Protein AF-A0A926ILE1-F1 (afdb_monomer)

Mean predicted aligned error: 8.56 Å

pLDDT: mean 85.13, std 12.75, range [41.41, 98.31]

Sequence (443 aa):
MWIKRTRSVSGGIPVTYLQLIKTIYENGKSRQVVVANLGREEKVDYERACKLAKAMEDDKYLYLPKDLLELLPMKKYGETFLLYKIFDMTSMRRFLENLASYKALPQLSVTAIFAICAYYAFDSRNDFFHFLSKYFIYNSDRITKDTIIDAFRLLKGTPYVHPGIISNYFYLKENDDFRLIYIVSTHVSRALSESGNGIATIMTDQRGIPLHYNFSDSKLKELNFSDNANIVHVFNDLDICYIEKINVHKHRFIAKMGIRELMKLFPNYDINELVNQEALFTSYKDVGIKVLKIDDFHVIFIRPKAGLAPIYSKESGEVRDILITNTKLSFEDVMNFYERIYDIEEIFYDVALPNDLLFLTNYFSRKEIIEMLSHILFMRLFLEQQLTDKLCPQGVLHFTASDAYEICEDMLILELEYCGRYQYIHSILSDEQVKVLDCLAFA

Organism: NCBI:txid2763679

Nearest PDB structures (foldseek):
  7jrk-assembly1_B  TM=6.698E-01  e=7.801E+00  Pseudomonas aeruginosa
  6dna-assembly6_F  TM=2.466E-01  e=2.385E+00  Homo sapiens
  6dna-assembly1_A  TM=2.302E-01  e=2.506E+00  Homo sapiens
  3fsl-assembly2_D  TM=2.492E-01  e=4.313E+00  Escherichia coli K-12
  3ii0-assembly3_C  TM=3.206E-01  e=6.403E+00  Homo sapiens

Solvent-accessible surface area (backbone atoms only — not comparable to full-atom values): 24816 Å² total; per-residue (Å²): 82,39,75,42,82,44,77,47,75,59,96,86,40,84,45,49,30,36,28,38,31,39,78,46,74,57,96,92,41,83,44,81,42,82,68,44,77,52,43,46,47,94,81,38,63,63,67,58,50,49,50,40,23,68,70,49,70,93,53,57,68,43,72,40,56,65,80,57,46,74,53,48,93,55,16,38,28,29,44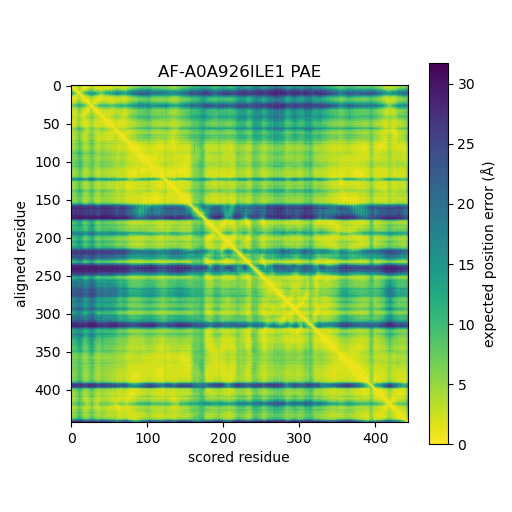,52,46,56,54,49,49,37,35,48,76,59,41,47,50,60,50,44,46,51,50,20,56,73,70,73,45,62,67,61,17,46,52,38,46,51,50,54,30,47,35,66,73,73,48,73,89,51,44,62,72,59,47,59,68,45,40,54,53,86,72,50,91,71,62,43,74,66,34,46,51,46,23,50,56,62,48,54,92,50,82,60,78,40,63,76,50,42,49,72,52,61,78,73,53,86,83,73,86,45,32,35,37,38,50,35,70,18,39,27,36,70,93,56,30,91,78,37,44,30,34,40,36,40,31,19,37,86,88,58,54,69,59,47,74,50,77,38,76,56,65,81,90,73,70,85,82,65,76,49,83,46,38,34,38,37,37,68,84,71,71,74,84,40,66,86,66,44,56,67,90,61,42,37,34,42,32,45,53,55,70,75,53,52,41,67,74,40,73,92,52,66,52,68,62,58,32,57,36,73,41,73,25,47,73,52,94,78,28,9,38,37,80,43,77,56,91,80,30,40,37,36,40,31,21,72,56,49,46,78,42,50,60,46,40,78,92,77,66,41,57,75,48,34,36,41,28,56,58,91,66,54,71,67,56,52,50,56,59,52,60,51,48,56,61,53,32,66,62,50,26,68,51,66,75,43,76,81,54,53,70,52,64,80,80,39,55,46,68,57,49,53,53,43,49,48,51,38,47,49,49,41,57,38,41,44,48,53,39,21,55,49,40,34,75,85,76,82,47,87,40,45,41,66,53,48,33,62,65,21,55,81,33,34,35,37,82,42,76,54,96,95,40,70,31,40,40,32,43,63,76,51,76,67,38,48,54,57,51,49,38,65,73,80,111

Radius of gyration: 27.15 Å; Cα contacts (8 Å, |Δi|>4): 714; chains: 1; bounding box: 67×50×91 Å

Secondary structure (DSSP, 8-state):
-EEEEEEEEETTEEEEEEEEEEEEEETTEEEEEEEEEEEEGGGS-HHHHHHHHHH--S-SEEEE-HHHHTTS--EE-HHHHHHHHHHHHTTHHHHHHHHHHHTT--THHHHHHHHHHHHHHH-TTS-HHHHHHHB--TTGGG--HHHHHHHHHHHTT---SHHHHHHHHHTT------EEEEEEEEEE-TTT-SSSEEEEEEEEETT--EEEEEEESS-GGGPPPP--TTEEEEESS--STTTTTTTTTTSEEEEE--HHHHHHH-TTS-HHHHHHSEEEEEEETTEEEEEEEETTEEEEEEESS-EEEES--TTTT---EEEEE---S-HHHHHHHHHHHHHHHHHHSEE---GGGGGGGGTS-HHHHHHHHHHHHHHHHHHHHHHHHHH-SSSS----HHHHHHHHTT-EEEEEEETTEEEEEEEPPPHHHHHHHHHHH--

Foldseek 3Di:
DAWDWDWDADPNDIFTWIFQWDWDADPNDTDIDTQATLGTPVVDDPVLVGVLSVQDDPDQEHADAPSNPVSGLWAWEQLLVLLVLLCVVLCVLVVLCVLCVVVVHDSLLSLLLSLVLSCLVPPVPDASVVNLSHHDGPCSVVDDLVSPLSNLVSLFPDPAPQCSSCVVVVVPDDDDLAKEKEKAKAQEDCLQDVLRIWIKIFIAHLLRATRDMDIGPDDPVPDDADLDLNYEYEEEDDPPPPCVPPVLVRHWYKYWDDLVSVCVVCVVDPSVVQQQDKDFFDDDPQWTWDWDDDPLKIKIWIFRDTGIDGNDDVVVPTTPIIMMTNDPDDVVSSVVSRVVSVVVCSLRHYHDHPPNSSCCVVVDHSVSSSSSSVSSSSSSSNSQSSLQCLLQDPNPDRDRSVNSCVQSRPKIWDWTDDPNRTHIYIYDHDPSNVSSVVSSVPD

Structure (mmCIF, N/CA/C/O backbone):
data_AF-A0A926ILE1-F1
#
_entry.id   AF-A0A926ILE1-F1
#
loop_
_atom_site.group_PDB
_atom_site.id
_atom_site.type_symbol
_atom_site.label_atom_id
_atom_site.label_alt_id
_atom_site.label_comp_id
_atom_site.label_asym_id
_atom_site.label_entity_id
_atom_site.label_seq_id
_atom_site.pdbx_PDB_ins_code
_atom_site.Cartn_x
_atom_site.Cartn_y
_atom_site.Cartn_z
_atom_site.occupancy
_atom_site.B_iso_or_equiv
_atom_site.auth_seq_id
_atom_site.auth_comp_id
_atom_site.auth_asym_id
_atom_site.auth_atom_id
_atom_site.pdbx_PDB_model_num
ATOM 1 N N . MET A 1 1 ? 12.097 -10.834 -35.287 1.00 90.06 1 MET A N 1
ATOM 2 C CA . MET A 1 1 ? 13.473 -10.453 -34.864 1.00 90.06 1 MET A CA 1
ATOM 3 C C . MET A 1 1 ? 14.411 -11.654 -35.055 1.00 90.06 1 MET A C 1
ATOM 5 O O . MET A 1 1 ? 13.960 -12.647 -35.611 1.00 90.06 1 MET A O 1
ATOM 9 N N . TRP A 1 2 ? 15.699 -11.604 -34.687 1.00 92.94 2 TRP A N 1
ATOM 10 C CA . TRP A 1 2 ? 16.603 -12.773 -34.766 1.00 92.94 2 TRP A CA 1
ATOM 11 C C . TRP A 1 2 ? 17.714 -12.744 -33.703 1.00 92.94 2 TRP A C 1
ATOM 13 O O . TRP A 1 2 ? 17.993 -11.694 -33.129 1.00 92.94 2 TRP A O 1
ATOM 23 N N . ILE A 1 3 ? 18.345 -13.894 -33.431 1.00 95.50 3 ILE A N 1
ATOM 24 C CA . ILE A 1 3 ? 19.420 -14.018 -32.432 1.00 95.50 3 ILE A CA 1
ATOM 25 C C . ILE A 1 3 ? 20.793 -13.867 -33.080 1.00 95.50 3 ILE A C 1
ATOM 27 O O . ILE A 1 3 ? 21.176 -14.656 -33.946 1.00 95.50 3 ILE A O 1
ATOM 31 N N . LYS A 1 4 ? 21.569 -12.896 -32.602 1.00 94.69 4 LYS A N 1
ATOM 32 C CA . LYS A 1 4 ? 22.971 -12.701 -32.970 1.00 94.69 4 LYS A CA 1
ATOM 33 C C . LYS A 1 4 ? 23.893 -13.218 -31.875 1.00 94.69 4 LYS A C 1
ATOM 35 O O . LYS A 1 4 ? 23.696 -12.927 -30.698 1.00 94.69 4 LYS A O 1
ATOM 40 N N . ARG A 1 5 ? 24.938 -13.933 -32.292 1.00 93.88 5 ARG A N 1
ATOM 41 C CA . ARG A 1 5 ? 26.085 -14.300 -31.454 1.00 93.88 5 ARG A CA 1
ATOM 42 C C . ARG A 1 5 ? 27.144 -13.210 -31.558 1.00 93.88 5 ARG A C 1
ATOM 44 O O . ARG A 1 5 ? 27.669 -12.968 -32.645 1.00 93.88 5 ARG A O 1
ATOM 51 N N . THR A 1 6 ? 27.472 -12.579 -30.440 1.00 91.25 6 THR A N 1
ATOM 52 C CA . THR A 1 6 ? 28.482 -11.517 -30.376 1.00 91.25 6 THR A CA 1
ATOM 53 C C . THR A 1 6 ? 29.606 -11.952 -29.446 1.00 91.25 6 THR A C 1
ATOM 55 O O . THR A 1 6 ? 29.376 -12.215 -28.270 1.00 91.25 6 THR A O 1
ATOM 58 N N . ARG A 1 7 ? 30.832 -12.045 -29.971 1.00 90.00 7 ARG A N 1
ATOM 59 C CA . ARG A 1 7 ? 32.025 -12.355 -29.170 1.00 90.00 7 ARG A CA 1
ATOM 60 C C . ARG A 1 7 ? 32.575 -11.079 -28.538 1.00 90.00 7 ARG A C 1
ATOM 62 O O . ARG A 1 7 ? 32.738 -10.078 -29.231 1.00 90.00 7 ARG A O 1
ATOM 69 N N . SER A 1 8 ? 32.893 -11.129 -27.252 1.00 86.25 8 SER A N 1
ATOM 70 C CA . SER A 1 8 ? 33.588 -10.066 -26.522 1.00 86.25 8 SER A CA 1
ATOM 71 C C . SER A 1 8 ? 34.655 -10.662 -25.602 1.00 86.25 8 SER A C 1
ATOM 73 O O . SER A 1 8 ? 34.701 -11.873 -25.392 1.00 86.25 8 SER A O 1
ATOM 75 N N . VAL A 1 9 ? 35.549 -9.824 -25.076 1.00 82.75 9 VAL A N 1
ATOM 76 C CA . VAL A 1 9 ? 36.553 -10.236 -24.085 1.00 82.75 9 VAL A CA 1
ATOM 77 C C . VAL A 1 9 ? 36.118 -9.701 -22.725 1.00 82.75 9 VAL A C 1
ATOM 79 O O . VAL A 1 9 ? 35.978 -8.493 -22.553 1.00 82.75 9 VAL A O 1
ATOM 82 N N . SER A 1 10 ? 35.900 -10.593 -21.758 1.00 73.31 10 SER A N 1
ATOM 83 C CA . SER A 1 10 ? 35.526 -10.246 -20.383 1.00 73.31 10 SER A CA 1
ATOM 84 C C . SER A 1 10 ? 36.556 -10.851 -19.432 1.00 73.31 10 SER A C 1
ATOM 86 O O . SER A 1 10 ? 36.746 -12.065 -19.421 1.00 73.31 10 SER A O 1
ATOM 88 N N . GLY A 1 11 ? 37.288 -10.013 -18.690 1.00 74.00 11 GLY A N 1
ATOM 89 C CA . GLY A 1 11 ? 38.350 -10.478 -17.784 1.00 74.00 11 GLY A CA 1
ATOM 90 C C . GLY A 1 11 ? 39.499 -11.229 -18.477 1.00 74.00 11 GLY A C 1
ATOM 91 O O . GLY A 1 11 ? 40.108 -12.098 -17.869 1.00 74.00 11 GLY A O 1
ATOM 92 N N . GLY A 1 12 ? 39.766 -10.944 -19.758 1.00 78.75 12 GLY A N 1
ATOM 93 C CA . GLY A 1 12 ? 40.801 -11.623 -20.554 1.00 78.75 12 GLY A CA 1
ATOM 94 C C . GLY A 1 12 ? 40.359 -12.937 -21.212 1.00 78.75 12 GLY A C 1
ATOM 95 O O . GLY A 1 12 ? 41.122 -13.507 -21.986 1.00 78.75 12 GLY A O 1
ATOM 96 N N . ILE A 1 13 ? 39.126 -13.394 -20.967 1.00 83.38 13 ILE A N 1
ATOM 97 C CA . ILE A 1 13 ? 38.572 -14.622 -21.550 1.00 83.38 13 ILE A CA 1
ATOM 98 C C . ILE A 1 13 ? 37.594 -14.250 -22.679 1.00 83.38 13 ILE A C 1
ATOM 100 O O . ILE A 1 13 ? 36.751 -13.365 -22.483 1.00 83.38 13 ILE A O 1
ATOM 104 N N . PRO A 1 14 ? 37.680 -14.883 -23.865 1.00 86.88 14 PRO A N 1
ATOM 105 C CA . PRO A 1 14 ? 36.691 -14.700 -24.920 1.00 86.88 14 PRO A CA 1
ATOM 106 C C . PRO A 1 14 ? 35.357 -15.332 -24.508 1.00 86.88 14 PRO A C 1
ATOM 108 O O . PRO A 1 14 ? 35.288 -16.518 -24.197 1.00 86.88 14 PRO A O 1
ATOM 111 N N . 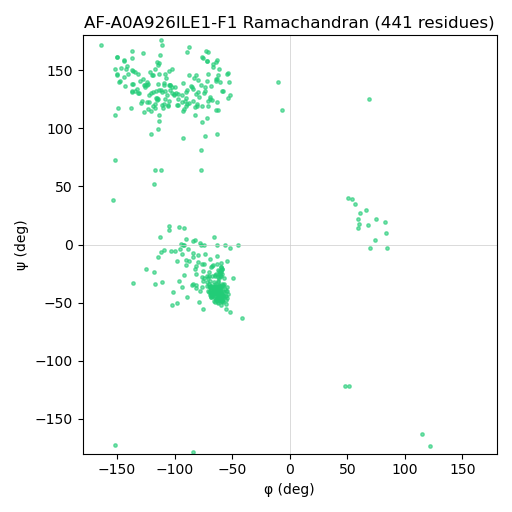VAL A 1 15 ? 34.289 -14.539 -24.535 1.00 90.38 15 VAL A N 1
ATOM 112 C CA . VAL A 1 15 ? 32.929 -14.950 -24.170 1.00 90.38 15 VAL A CA 1
ATOM 113 C C . VAL A 1 15 ? 31.979 -14.619 -25.320 1.00 90.38 15 VAL A C 1
ATOM 115 O O . VAL A 1 15 ? 32.056 -13.540 -25.911 1.00 90.38 15 VAL A O 1
ATOM 118 N N . THR A 1 16 ? 31.064 -15.536 -25.641 1.00 92.00 16 THR A N 1
ATOM 119 C CA . THR A 1 16 ? 29.986 -15.288 -26.610 1.00 92.00 16 THR A CA 1
ATOM 120 C C . THR A 1 16 ? 28.705 -14.897 -25.883 1.00 92.00 16 THR A C 1
ATOM 122 O O . THR A 1 16 ? 28.260 -15.589 -24.968 1.00 92.00 16 THR A O 1
ATOM 125 N N . TYR A 1 17 ? 28.095 -13.800 -26.316 1.00 93.06 17 TYR A N 1
ATOM 126 C CA . TYR A 1 17 ? 26.807 -13.314 -25.839 1.00 93.06 17 TYR A CA 1
ATOM 127 C C . TYR A 1 17 ? 25.725 -13.528 -26.895 1.00 93.06 17 TYR A C 1
ATOM 129 O O . TYR A 1 17 ? 25.976 -13.359 -28.093 1.00 93.06 17 TYR A O 1
ATOM 137 N N . LEU A 1 18 ? 24.519 -13.864 -26.441 1.00 94.81 18 LEU A N 1
ATOM 138 C CA . LEU A 1 18 ? 23.323 -13.903 -27.272 1.00 94.81 18 LEU A CA 1
ATOM 139 C C . LEU A 1 18 ? 22.594 -12.563 -27.175 1.00 94.81 18 LEU A C 1
ATOM 141 O O . LEU A 1 18 ? 22.324 -12.054 -26.085 1.00 94.81 18 LEU A O 1
ATOM 145 N N . GLN A 1 19 ? 22.287 -11.983 -28.331 1.00 94.12 19 GLN A N 1
ATOM 146 C CA . GLN A 1 19 ? 21.590 -10.706 -28.449 1.00 94.12 19 GLN A CA 1
ATOM 147 C C . GLN A 1 19 ? 20.363 -10.863 -29.337 1.00 94.12 19 GLN A C 1
ATOM 149 O O . GLN A 1 19 ? 20.445 -11.454 -30.416 1.00 94.12 19 GLN A O 1
ATOM 154 N N . LEU A 1 20 ? 19.242 -10.292 -28.908 1.00 93.31 20 LEU A N 1
ATOM 155 C CA . LEU A 1 20 ? 18.052 -10.149 -29.732 1.00 93.31 20 LEU A CA 1
ATOM 156 C C . LEU A 1 20 ? 18.229 -8.933 -30.646 1.00 93.31 20 LEU A C 1
ATOM 158 O O . LEU A 1 20 ? 18.412 -7.815 -30.166 1.00 93.31 20 LEU A O 1
ATOM 162 N N . ILE A 1 21 ? 18.197 -9.151 -31.960 1.00 93.44 21 ILE A N 1
ATOM 163 C CA . ILE A 1 21 ? 18.415 -8.126 -32.983 1.00 93.44 21 ILE A CA 1
ATOM 164 C C . ILE A 1 21 ? 17.146 -7.892 -33.795 1.00 93.44 21 ILE A C 1
ATOM 166 O O . ILE A 1 21 ? 16.484 -8.829 -34.255 1.00 93.44 21 ILE A O 1
ATOM 170 N N . LYS A 1 22 ? 16.869 -6.617 -34.064 1.00 90.75 22 LYS A N 1
ATOM 171 C CA . LYS A 1 22 ? 15.907 -6.177 -35.071 1.00 90.75 22 LYS A CA 1
ATOM 172 C C . LYS A 1 22 ? 16.642 -5.564 -36.258 1.00 90.75 22 LYS A C 1
ATOM 174 O O . LYS A 1 22 ? 17.518 -4.718 -36.090 1.00 90.75 22 LYS A O 1
ATOM 179 N N . THR A 1 23 ? 16.279 -5.983 -37.464 1.00 89.81 23 THR A N 1
ATOM 180 C CA . THR A 1 23 ? 16.720 -5.318 -38.694 1.00 89.81 23 THR A CA 1
ATOM 181 C C . THR A 1 23 ? 15.685 -4.262 -39.063 1.00 89.81 23 THR A C 1
ATOM 183 O O . THR A 1 23 ? 14.512 -4.590 -39.223 1.00 89.81 23 THR A O 1
ATOM 186 N N . ILE A 1 24 ? 16.112 -3.011 -39.199 1.00 87.81 24 ILE A N 1
ATOM 187 C CA . ILE A 1 24 ? 15.295 -1.887 -39.668 1.00 87.81 24 ILE A CA 1
ATOM 188 C C . ILE A 1 24 ? 15.832 -1.368 -41.000 1.00 87.81 24 ILE A C 1
ATOM 190 O O . ILE A 1 24 ? 17.007 -1.559 -41.311 1.00 87.81 24 ILE A O 1
ATOM 194 N N . TYR A 1 25 ? 14.987 -0.702 -41.782 1.00 84.75 25 TYR A N 1
ATOM 195 C CA . TYR A 1 25 ? 15.387 -0.057 -43.031 1.00 84.75 25 TYR A CA 1
ATOM 196 C C . TYR A 1 25 ? 15.256 1.459 -42.879 1.00 84.75 25 TYR A C 1
ATOM 198 O O . TYR A 1 25 ? 14.150 1.978 -42.771 1.00 84.75 25 TYR A O 1
ATOM 206 N N . GLU A 1 26 ? 16.387 2.164 -42.873 1.00 82.38 26 GLU A N 1
ATOM 207 C CA . GLU A 1 26 ? 16.462 3.629 -42.813 1.00 82.38 26 GLU A CA 1
ATOM 208 C C . GLU A 1 26 ? 17.101 4.135 -44.112 1.00 82.38 26 GLU A C 1
ATOM 210 O O . GLU A 1 26 ? 18.180 3.680 -44.495 1.00 82.38 26 GLU A O 1
ATOM 215 N N . ASN A 1 27 ? 16.441 5.060 -44.818 1.00 83.88 27 ASN A N 1
ATOM 216 C CA . ASN A 1 27 ? 16.934 5.639 -46.081 1.00 83.88 27 ASN A CA 1
ATOM 217 C C . ASN A 1 27 ? 17.367 4.582 -47.126 1.00 83.88 27 ASN A C 1
ATOM 219 O O . ASN A 1 27 ? 18.398 4.724 -47.783 1.00 83.88 27 ASN A O 1
ATOM 223 N N . GLY A 1 28 ? 16.611 3.484 -47.240 1.00 85.50 28 GLY A N 1
ATOM 224 C CA . GLY A 1 28 ? 16.897 2.385 -48.172 1.00 85.50 28 GLY A CA 1
ATOM 225 C C . GLY A 1 28 ? 18.065 1.471 -47.773 1.00 85.50 28 GLY A C 1
ATOM 226 O O . GLY A 1 28 ? 18.399 0.560 -48.526 1.00 85.50 28 GLY A O 1
ATOM 227 N N . LYS A 1 29 ? 18.681 1.670 -46.599 1.00 86.44 29 LYS A N 1
ATOM 228 C CA . LYS A 1 29 ? 19.757 0.817 -46.072 1.00 86.44 29 LYS A CA 1
ATOM 229 C C . LYS A 1 29 ? 19.270 0.004 -44.878 1.00 86.44 29 LYS A C 1
ATOM 231 O O . LYS A 1 29 ? 18.600 0.527 -43.990 1.00 86.44 29 LYS A O 1
ATOM 236 N N . SER A 1 30 ? 19.644 -1.274 -44.832 1.00 89.31 30 SER A N 1
ATOM 237 C CA . SER A 1 30 ? 19.382 -2.125 -43.671 1.00 89.31 30 SER A CA 1
ATOM 238 C C . SER A 1 30 ? 20.329 -1.772 -42.524 1.00 89.31 30 SER A C 1
ATOM 240 O O . SER A 1 30 ? 21.550 -1.763 -42.704 1.00 89.31 30 SER A O 1
ATOM 242 N N . ARG A 1 31 ? 19.783 -1.564 -41.331 1.00 89.75 31 ARG A N 1
ATOM 243 C CA . ARG A 1 31 ? 20.514 -1.339 -40.084 1.00 89.75 31 ARG A CA 1
ATOM 244 C C . ARG A 1 31 ? 20.076 -2.370 -39.050 1.00 89.75 31 ARG A C 1
ATOM 246 O O . ARG A 1 31 ? 18.902 -2.706 -38.955 1.00 89.75 31 ARG A O 1
ATOM 253 N N . GLN A 1 32 ? 21.026 -2.889 -38.280 1.00 91.12 32 GLN A N 1
ATOM 254 C CA . GLN A 1 32 ? 20.757 -3.824 -37.187 1.00 91.12 32 GLN A CA 1
ATOM 255 C C . GLN A 1 32 ? 20.749 -3.064 -35.861 1.00 91.12 32 GLN A C 1
ATOM 257 O O . GLN A 1 32 ? 21.686 -2.318 -35.576 1.00 91.12 32 GLN A O 1
ATOM 262 N N . VAL A 1 33 ? 19.713 -3.272 -35.055 1.00 90.62 33 VAL A N 1
ATOM 263 C CA . VAL A 1 33 ? 19.545 -2.674 -33.728 1.00 90.62 33 VAL A CA 1
ATOM 264 C C . VAL A 1 33 ? 19.478 -3.792 -32.696 1.00 90.62 33 VAL A C 1
ATOM 266 O O . VAL A 1 33 ? 18.745 -4.765 -32.878 1.00 90.62 33 VAL A O 1
ATOM 269 N N . VAL A 1 34 ? 20.263 -3.666 -31.625 1.00 90.88 34 VAL A N 1
ATOM 270 C CA . VAL A 1 34 ? 20.180 -4.570 -30.472 1.00 90.88 34 VAL A CA 1
ATOM 271 C C . VAL A 1 34 ? 18.952 -4.180 -29.661 1.00 90.88 34 VAL A C 1
ATOM 273 O O . VAL A 1 34 ? 18.868 -3.050 -29.196 1.00 90.88 34 VAL A O 1
ATOM 276 N N . VAL A 1 35 ? 18.016 -5.113 -29.516 1.00 89.56 35 VAL A N 1
ATOM 277 C CA . VAL A 1 35 ? 16.781 -4.940 -28.741 1.00 89.56 35 VAL A CA 1
ATOM 278 C C . VAL A 1 35 ? 17.009 -5.344 -27.287 1.00 89.56 35 VAL A C 1
ATOM 280 O O . VAL A 1 35 ? 16.633 -4.617 -26.378 1.00 89.56 35 VAL A O 1
ATOM 283 N N . ALA A 1 36 ? 17.666 -6.485 -27.059 1.00 89.50 36 ALA A N 1
ATOM 284 C CA . ALA A 1 36 ? 17.977 -6.974 -25.719 1.00 89.50 36 ALA A CA 1
ATOM 285 C C . ALA A 1 36 ? 19.265 -7.809 -25.704 1.00 89.50 36 ALA A C 1
ATOM 287 O O . ALA A 1 36 ? 19.568 -8.537 -26.656 1.00 89.50 36 ALA A O 1
ATOM 288 N N . ASN A 1 37 ? 20.010 -7.731 -24.600 1.00 91.12 37 ASN A N 1
ATOM 289 C CA . ASN A 1 37 ? 21.099 -8.658 -24.299 1.00 91.12 37 ASN A CA 1
ATOM 290 C C . ASN A 1 37 ? 20.533 -9.813 -23.472 1.00 91.12 37 ASN A C 1
ATOM 292 O O . ASN A 1 37 ? 20.078 -9.582 -22.358 1.00 91.12 37 ASN A O 1
ATOM 296 N N . LEU A 1 38 ? 20.582 -11.037 -23.999 1.00 92.12 38 LEU A N 1
ATOM 297 C CA . LEU A 1 38 ? 20.008 -12.214 -23.332 1.00 92.12 38 LEU A CA 1
ATOM 298 C C . LEU A 1 38 ? 20.996 -12.876 -22.360 1.00 92.12 38 LEU A C 1
ATOM 300 O O . LEU A 1 38 ? 20.606 -13.693 -21.538 1.00 92.12 38 LEU A O 1
ATOM 304 N N . GLY A 1 39 ? 22.284 -12.530 -22.448 1.00 91.12 39 GLY A N 1
ATOM 305 C CA . GLY A 1 39 ? 23.337 -13.057 -21.581 1.00 91.12 39 GLY A CA 1
ATOM 306 C C . GLY A 1 39 ? 24.364 -13.902 -22.330 1.00 91.12 39 GLY A C 1
ATOM 307 O O . GLY A 1 39 ? 24.504 -13.806 -23.551 1.00 91.12 39 GLY A O 1
ATOM 308 N N . ARG A 1 40 ? 25.143 -14.688 -21.580 1.00 91.38 40 ARG A N 1
ATOM 309 C CA . ARG A 1 40 ? 26.202 -15.545 -22.134 1.00 91.38 40 ARG A CA 1
ATOM 310 C C . ARG A 1 40 ? 25.597 -16.793 -22.761 1.00 91.38 40 ARG A C 1
ATOM 312 O O . ARG A 1 40 ? 24.756 -17.430 -22.140 1.00 91.38 40 ARG A O 1
ATOM 319 N N . GLU A 1 41 ? 26.090 -17.179 -23.932 1.00 91.69 41 GLU A N 1
ATOM 320 C CA . GLU A 1 41 ? 25.628 -18.374 -24.650 1.00 91.69 41 GLU A CA 1
ATOM 321 C C . GLU A 1 41 ? 25.755 -19.652 -23.805 1.00 91.69 41 GLU A C 1
ATOM 323 O O . GLU A 1 41 ? 24.882 -20.503 -23.852 1.00 91.69 41 GLU A O 1
ATOM 328 N N . GLU A 1 42 ? 26.780 -19.754 -22.955 1.00 89.88 42 GLU A N 1
ATOM 329 C CA . GLU A 1 42 ? 26.973 -20.899 -22.048 1.00 89.88 42 GLU A CA 1
ATOM 330 C C . GLU A 1 42 ? 25.906 -21.010 -20.938 1.00 89.88 42 GLU A C 1
ATOM 332 O O . GLU A 1 42 ? 25.776 -22.060 -20.317 1.00 89.88 42 GLU A O 1
ATOM 337 N N . LYS A 1 43 ? 25.171 -19.924 -20.656 1.00 90.31 43 LYS A N 1
ATOM 338 C CA . LYS A 1 43 ? 24.164 -19.843 -19.581 1.00 90.31 43 LYS A CA 1
ATOM 339 C C . LYS A 1 43 ? 22.734 -19.723 -20.098 1.00 90.31 43 LYS A C 1
ATOM 341 O O . LYS A 1 43 ? 21.804 -19.714 -19.299 1.00 90.31 43 LYS A O 1
ATOM 346 N N . VAL A 1 44 ? 22.562 -19.574 -21.406 1.00 90.69 44 VAL A N 1
ATOM 347 C CA . VAL A 1 44 ? 21.275 -19.304 -22.041 1.00 90.69 44 VAL A CA 1
ATOM 348 C C . VAL A 1 44 ? 21.026 -20.380 -23.078 1.00 90.69 44 VAL A C 1
ATOM 350 O O . VAL A 1 44 ? 21.815 -20.541 -24.005 1.00 90.69 44 VAL A O 1
ATOM 353 N N . ASP A 1 45 ? 19.906 -21.086 -22.951 1.00 91.50 45 ASP A N 1
ATOM 354 C CA . ASP A 1 45 ? 19.486 -22.048 -23.964 1.00 91.50 45 ASP A CA 1
ATOM 355 C C . ASP A 1 45 ? 19.234 -21.333 -25.304 1.00 91.50 45 ASP A C 1
ATOM 357 O O . ASP A 1 45 ? 18.339 -20.491 -25.441 1.00 91.50 45 ASP A O 1
ATOM 361 N N . TYR A 1 46 ? 20.048 -21.677 -26.304 1.00 92.19 46 TYR A N 1
ATOM 362 C CA . TYR A 1 46 ? 19.973 -21.107 -27.642 1.00 92.19 46 TYR A CA 1
ATOM 363 C C . TYR A 1 46 ? 18.631 -21.403 -28.324 1.00 92.19 46 TYR A C 1
ATOM 365 O O . TYR A 1 46 ? 18.106 -20.540 -29.029 1.00 92.19 46 TYR A O 1
ATOM 373 N N . GLU A 1 47 ? 18.044 -22.584 -28.107 1.00 93.31 47 GLU A N 1
ATOM 374 C CA . GLU A 1 47 ? 16.754 -22.929 -28.706 1.00 93.31 47 GLU A CA 1
ATOM 375 C C . GLU A 1 47 ? 15.637 -22.061 -28.119 1.00 93.31 47 GLU A C 1
ATOM 377 O O . GLU A 1 47 ? 14.833 -21.488 -28.862 1.00 93.31 47 GLU A O 1
ATOM 382 N N . ARG A 1 48 ? 15.636 -21.887 -26.792 1.00 93.94 48 ARG A N 1
ATOM 383 C CA . ARG A 1 48 ? 14.732 -20.974 -26.078 1.00 93.94 48 ARG A CA 1
ATOM 384 C C . ARG A 1 48 ? 14.900 -19.528 -26.553 1.00 93.94 48 ARG A C 1
ATOM 386 O O . ARG A 1 48 ? 13.906 -18.864 -26.841 1.00 93.94 48 ARG A O 1
ATOM 393 N N . ALA A 1 49 ? 16.135 -19.058 -26.751 1.00 93.81 49 ALA A N 1
ATOM 394 C CA . ALA A 1 49 ? 16.404 -17.733 -27.318 1.00 93.81 49 ALA A CA 1
ATOM 395 C C . ALA A 1 49 ? 15.859 -17.588 -28.754 1.00 93.81 49 ALA A C 1
ATOM 397 O O . ALA A 1 49 ? 15.285 -16.557 -29.112 1.00 93.81 49 ALA A O 1
ATOM 398 N N . CYS A 1 50 ? 15.982 -18.624 -29.587 1.00 94.44 50 CYS A N 1
ATOM 399 C CA . CYS A 1 50 ? 15.385 -18.635 -30.921 1.00 94.44 50 CYS A CA 1
ATOM 400 C C . CYS A 1 50 ? 13.848 -18.632 -30.883 1.00 94.44 50 CYS A C 1
ATOM 402 O O . CYS A 1 50 ? 13.239 -17.975 -31.729 1.00 94.44 50 CYS A O 1
ATOM 404 N N . LYS A 1 51 ? 13.217 -19.325 -29.924 1.00 95.38 51 LYS A N 1
ATOM 405 C CA . LYS A 1 51 ? 11.759 -19.274 -29.702 1.00 95.38 51 LYS A CA 1
ATOM 406 C C . LYS A 1 51 ? 11.313 -17.867 -29.308 1.00 95.38 51 LYS A C 1
ATOM 408 O O . LYS A 1 51 ? 10.399 -17.343 -29.938 1.00 95.38 51 LYS A O 1
ATOM 413 N N . LEU A 1 52 ? 12.024 -17.218 -28.382 1.00 94.88 52 LEU A N 1
ATOM 414 C CA . LEU A 1 52 ? 11.794 -15.815 -28.030 1.00 94.88 52 LEU A CA 1
ATOM 415 C C . LEU A 1 52 ? 11.867 -14.911 -29.270 1.00 94.88 52 LEU A C 1
ATOM 417 O O . LEU A 1 52 ? 10.928 -14.180 -29.554 1.00 94.88 52 LEU A O 1
ATOM 421 N N . ALA A 1 53 ? 12.932 -15.000 -30.072 1.00 93.81 53 ALA A N 1
ATOM 422 C CA . ALA A 1 53 ? 13.086 -14.146 -31.255 1.00 93.81 53 ALA A CA 1
ATOM 423 C C . ALA A 1 53 ? 11.977 -14.311 -32.313 1.00 93.81 53 ALA A C 1
ATOM 425 O O . ALA A 1 53 ? 11.728 -13.368 -33.074 1.00 93.81 53 ALA A O 1
ATOM 426 N N . LYS A 1 54 ? 11.350 -15.495 -32.371 1.00 93.69 54 LYS A N 1
ATOM 427 C CA . LYS A 1 54 ? 10.190 -15.785 -33.225 1.00 93.69 54 LYS A CA 1
ATOM 428 C C . LYS A 1 54 ? 8.890 -15.222 -32.651 1.00 93.69 54 LYS A C 1
ATOM 430 O O . LYS A 1 54 ? 8.096 -14.716 -33.427 1.00 93.69 54 LYS A O 1
ATOM 435 N N . ALA A 1 55 ? 8.699 -15.304 -31.334 1.00 92.62 55 ALA A N 1
ATOM 436 C CA . ALA A 1 55 ? 7.516 -14.782 -30.644 1.00 92.62 55 ALA A CA 1
ATOM 437 C C . ALA A 1 55 ? 7.514 -13.245 -30.515 1.00 92.62 55 ALA A C 1
ATOM 439 O O . ALA A 1 55 ? 6.483 -12.642 -30.246 1.00 92.62 55 ALA A O 1
ATOM 440 N N . MET A 1 56 ? 8.673 -12.608 -30.697 1.00 90.31 56 MET A N 1
ATOM 441 C CA . MET A 1 56 ? 8.823 -11.153 -30.692 1.00 90.31 56 MET A CA 1
ATOM 442 C C . MET A 1 56 ? 8.265 -10.522 -31.974 1.00 90.31 56 MET A C 1
ATOM 444 O O . MET A 1 56 ? 8.972 -10.391 -32.985 1.00 90.31 56 MET A O 1
ATOM 448 N N . GLU A 1 57 ? 7.000 -10.121 -31.893 1.00 86.06 57 GLU A N 1
ATOM 449 C CA . GLU A 1 57 ? 6.275 -9.334 -32.893 1.00 86.06 57 GLU A CA 1
ATOM 450 C C . GLU A 1 57 ? 6.469 -7.823 -32.662 1.00 86.06 57 GLU A C 1
ATOM 452 O O . GLU A 1 57 ? 7.048 -7.410 -31.661 1.00 86.06 57 GLU A O 1
ATOM 457 N N . ASP A 1 58 ? 6.035 -6.983 -33.605 1.00 83.50 58 ASP A N 1
ATOM 458 C CA . ASP A 1 58 ? 6.209 -5.518 -33.552 1.00 83.50 58 ASP A CA 1
ATOM 459 C C . ASP A 1 58 ? 5.018 -4.781 -32.901 1.00 83.50 58 ASP A C 1
ATOM 461 O O . ASP A 1 58 ? 4.903 -3.554 -33.005 1.00 83.50 58 ASP A O 1
ATOM 465 N N . ASP A 1 59 ? 4.140 -5.521 -32.225 1.00 89.00 59 ASP A N 1
ATOM 466 C CA . ASP A 1 59 ? 2.961 -4.984 -31.554 1.00 89.00 59 ASP A CA 1
ATOM 467 C C . ASP A 1 59 ? 3.324 -4.177 -30.307 1.00 89.00 59 ASP A C 1
ATOM 469 O O . ASP A 1 59 ? 4.277 -4.483 -29.590 1.00 89.00 59 ASP A O 1
ATOM 473 N N . LYS A 1 60 ? 2.533 -3.134 -30.017 1.00 90.19 60 LYS A N 1
ATOM 474 C CA . LYS A 1 60 ? 2.758 -2.264 -28.850 1.00 90.19 60 LYS A CA 1
ATOM 475 C C . LYS A 1 60 ? 2.684 -3.040 -27.530 1.00 90.19 60 LYS A C 1
ATOM 477 O O . LYS A 1 60 ? 3.436 -2.727 -26.610 1.00 90.19 60 LYS A O 1
ATOM 482 N N . TYR A 1 61 ? 1.779 -4.012 -27.450 1.00 92.38 61 TYR A N 1
ATOM 483 C CA . TYR A 1 61 ? 1.585 -4.884 -26.296 1.00 92.38 61 TYR A CA 1
ATOM 484 C C . TYR A 1 61 ? 1.768 -6.328 -26.746 1.00 92.38 61 TYR A C 1
ATOM 486 O O . TYR A 1 61 ? 1.150 -6.741 -27.723 1.00 92.38 61 TYR A O 1
ATOM 494 N N . LEU A 1 62 ? 2.603 -7.078 -26.036 1.00 94.00 62 LEU A N 1
ATOM 495 C CA . LEU A 1 62 ? 2.897 -8.477 -26.325 1.00 94.00 62 LEU A CA 1
ATOM 496 C C . LEU A 1 62 ? 2.742 -9.302 -25.048 1.00 94.00 62 LEU A C 1
ATOM 498 O O . LEU A 1 62 ? 3.157 -8.861 -23.981 1.00 94.00 62 LEU A O 1
ATOM 502 N N . TYR A 1 63 ? 2.187 -10.506 -25.159 1.00 93.69 63 TYR A N 1
ATOM 503 C CA . TYR A 1 63 ? 2.030 -11.431 -24.037 1.00 93.69 63 TYR A CA 1
ATOM 504 C C . TYR A 1 63 ? 2.839 -12.689 -24.310 1.00 93.69 63 TYR A C 1
ATOM 506 O O . TYR A 1 63 ? 2.623 -13.355 -25.322 1.00 93.69 63 TYR A O 1
ATOM 514 N N . LEU A 1 64 ? 3.779 -13.007 -23.423 1.00 94.19 64 LEU A N 1
ATOM 515 C CA . LEU A 1 64 ? 4.660 -14.158 -23.580 1.00 94.19 64 LEU A CA 1
ATOM 516 C C . LEU A 1 64 ? 4.534 -15.133 -22.400 1.00 94.19 64 LEU A C 1
ATOM 518 O O . LEU A 1 64 ? 4.301 -14.717 -21.261 1.00 94.19 64 LEU A O 1
ATOM 522 N N . PRO A 1 65 ? 4.718 -16.439 -22.653 1.00 92.12 65 PRO A N 1
ATOM 523 C CA . PRO A 1 65 ? 4.887 -17.436 -21.603 1.00 92.12 65 PRO A CA 1
ATOM 524 C C . PRO A 1 65 ? 6.033 -17.093 -20.636 1.00 92.12 65 PRO A C 1
ATOM 526 O O . PRO A 1 65 ? 7.060 -16.547 -21.054 1.00 92.12 65 PRO A O 1
ATOM 529 N N . LYS A 1 66 ? 5.885 -17.456 -19.351 1.00 87.69 66 LYS A N 1
ATOM 530 C CA . LYS A 1 66 ? 6.871 -17.178 -18.281 1.00 87.69 66 LYS A CA 1
ATOM 531 C C . LYS A 1 66 ? 8.266 -17.706 -18.636 1.00 87.69 66 LYS A C 1
ATOM 533 O O . LYS A 1 66 ? 9.259 -17.017 -18.416 1.00 87.69 66 LYS A O 1
ATOM 538 N N . ASP A 1 67 ? 8.346 -18.862 -19.297 1.00 89.94 67 ASP A N 1
ATOM 539 C CA . ASP A 1 67 ? 9.618 -19.411 -19.755 1.00 89.94 67 ASP A CA 1
ATOM 540 C C . ASP A 1 67 ? 10.297 -18.515 -20.808 1.00 89.94 67 ASP A C 1
ATOM 542 O O . ASP A 1 67 ? 11.508 -18.353 -20.788 1.00 89.94 67 ASP A O 1
ATOM 546 N N . LEU A 1 68 ? 9.599 -17.846 -21.717 1.00 92.25 68 LEU A N 1
ATOM 547 C CA . LEU A 1 68 ? 10.295 -16.934 -22.638 1.00 92.25 68 LEU A CA 1
ATOM 548 C C . LEU A 1 68 ? 10.710 -15.626 -21.949 1.00 92.25 68 LEU A C 1
ATOM 550 O O . LEU A 1 68 ? 11.754 -15.062 -22.283 1.00 92.25 68 LEU A O 1
ATOM 554 N N . LEU A 1 69 ? 9.930 -15.180 -20.964 1.00 89.38 69 LEU A N 1
ATOM 555 C CA . LEU A 1 69 ? 10.161 -13.937 -20.226 1.00 89.38 69 LEU A CA 1
ATOM 556 C C . LEU A 1 69 ? 11.371 -13.980 -19.297 1.00 89.38 69 LEU A C 1
ATOM 558 O O . LEU A 1 69 ? 12.067 -12.980 -19.178 1.00 89.38 69 LEU A O 1
ATOM 562 N N . GLU A 1 70 ? 11.677 -15.125 -18.693 1.00 88.75 70 GLU A N 1
ATOM 563 C CA . GLU A 1 70 ? 12.865 -15.299 -17.838 1.00 88.75 70 GLU A CA 1
ATOM 564 C C . GLU A 1 70 ? 14.201 -15.026 -18.560 1.00 88.75 70 GLU A C 1
ATOM 566 O O . GLU A 1 70 ? 15.232 -14.852 -17.911 1.00 88.75 70 GLU A O 1
ATOM 571 N N . LEU A 1 71 ? 14.211 -14.979 -19.899 1.00 90.25 71 LEU A N 1
ATOM 572 C CA . LEU A 1 71 ? 15.384 -14.580 -20.687 1.00 90.25 71 LEU A CA 1
ATOM 573 C C . LEU A 1 71 ? 15.594 -13.060 -20.759 1.00 90.25 71 LEU A C 1
ATOM 575 O O . LEU A 1 71 ? 16.609 -12.603 -21.293 1.00 90.25 71 LEU A O 1
ATOM 579 N N . LEU A 1 72 ? 14.628 -12.278 -20.287 1.00 91.06 72 LEU A N 1
ATOM 580 C CA . LEU A 1 72 ? 14.607 -10.826 -20.358 1.00 91.06 72 LEU A CA 1
ATOM 581 C C . LEU A 1 72 ? 14.711 -10.217 -18.949 1.00 91.06 72 LEU A C 1
ATOM 583 O O . LEU A 1 72 ? 14.346 -10.864 -17.967 1.00 91.06 72 LEU A O 1
ATOM 587 N N . PRO A 1 73 ? 15.190 -8.966 -18.815 1.00 88.62 73 PRO A N 1
ATOM 588 C CA . PRO A 1 73 ? 15.292 -8.282 -17.525 1.00 88.62 73 PRO A CA 1
ATOM 589 C C . PRO A 1 73 ? 13.917 -7.769 -17.059 1.00 88.62 73 PRO A C 1
ATOM 591 O O . PRO A 1 73 ? 13.681 -6.565 -16.980 1.00 88.62 73 PRO A O 1
ATOM 594 N N . MET A 1 74 ? 12.995 -8.697 -16.811 1.00 91.75 74 MET A N 1
ATOM 595 C CA . MET A 1 74 ? 11.624 -8.415 -16.394 1.00 91.75 74 MET A CA 1
ATOM 596 C C . MET A 1 74 ? 11.576 -7.790 -15.002 1.00 91.75 74 MET A C 1
ATOM 598 O O . MET A 1 74 ? 12.416 -8.064 -14.144 1.00 91.75 74 MET A O 1
ATOM 602 N N . LYS A 1 75 ? 10.530 -7.004 -14.766 1.00 94.12 75 LYS A N 1
ATOM 603 C CA . LYS A 1 75 ? 10.183 -6.457 -13.458 1.00 94.12 75 LYS A CA 1
ATOM 604 C C . LYS A 1 75 ? 8.823 -6.986 -13.004 1.00 94.12 75 LYS A C 1
ATOM 606 O O . LYS A 1 75 ? 7.956 -7.251 -13.838 1.00 94.12 75 LYS A O 1
ATOM 611 N N . LYS A 1 76 ? 8.630 -7.094 -11.689 1.00 94.44 76 LYS A N 1
ATOM 612 C CA . LYS A 1 76 ? 7.314 -7.317 -11.075 1.00 94.44 76 LYS A CA 1
ATOM 613 C C . LYS A 1 76 ? 6.375 -6.168 -11.421 1.00 94.44 76 LYS A C 1
ATOM 615 O O . LYS A 1 76 ? 6.806 -5.014 -11.446 1.00 94.44 76 LYS A O 1
ATOM 620 N N . TYR A 1 77 ? 5.117 -6.477 -11.704 1.00 92.50 77 TYR A N 1
ATOM 621 C CA . TYR A 1 77 ? 4.156 -5.499 -12.208 1.00 92.50 77 TYR A CA 1
ATOM 622 C C . TYR A 1 77 ? 2.789 -5.566 -11.551 1.00 92.50 77 TYR A C 1
ATOM 624 O O . TYR A 1 77 ? 2.140 -4.531 -11.462 1.00 92.50 77 TYR A O 1
ATOM 632 N N . GLY A 1 78 ? 2.321 -6.744 -11.142 1.00 94.94 78 GLY A N 1
ATOM 633 C CA . GLY A 1 78 ? 0.928 -6.916 -10.735 1.00 94.94 78 GLY A CA 1
ATOM 634 C C . GLY A 1 78 ? 0.543 -6.022 -9.567 1.00 94.94 78 GLY A C 1
ATOM 635 O O . GLY A 1 78 ? -0.395 -5.236 -9.678 1.00 94.94 78 GLY A O 1
ATOM 636 N N . GLU A 1 79 ? 1.320 -6.059 -8.487 1.00 95.31 79 GLU A N 1
ATOM 637 C CA . GLU A 1 79 ? 1.036 -5.298 -7.272 1.00 95.31 79 GLU A CA 1
ATOM 638 C C . GLU A 1 79 ? 1.068 -3.780 -7.544 1.00 95.31 79 GLU A C 1
ATOM 640 O O . GLU A 1 79 ? 0.137 -3.042 -7.204 1.00 95.31 79 GLU A O 1
ATOM 645 N N . THR A 1 80 ? 2.099 -3.303 -8.255 1.00 96.00 80 THR A N 1
ATOM 646 C CA . THR A 1 80 ? 2.226 -1.879 -8.609 1.00 96.00 80 THR A CA 1
ATOM 647 C C . THR A 1 80 ? 1.184 -1.431 -9.626 1.00 96.00 80 THR A C 1
ATOM 649 O O . THR A 1 80 ? 0.742 -0.284 -9.573 1.00 96.00 80 THR A O 1
ATOM 652 N N . PHE A 1 81 ? 0.749 -2.308 -10.530 1.00 95.44 81 PHE A N 1
ATOM 653 C CA . PHE A 1 81 ? -0.326 -2.033 -11.474 1.00 95.44 81 PHE A CA 1
ATOM 654 C C . PHE A 1 81 ? -1.658 -1.827 -10.762 1.00 95.44 81 PHE A C 1
ATOM 656 O O . PHE A 1 81 ? -2.325 -0.825 -11.022 1.00 95.44 81 PHE A O 1
ATOM 663 N N . LEU A 1 82 ? -2.030 -2.736 -9.855 1.00 95.94 82 LEU A N 1
ATOM 664 C CA . LEU A 1 82 ? -3.271 -2.645 -9.083 1.00 95.94 82 LEU A CA 1
ATOM 665 C C . LEU A 1 82 ? -3.310 -1.350 -8.263 1.00 95.94 82 LEU A C 1
ATOM 667 O O . LEU A 1 82 ? -4.274 -0.583 -8.352 1.00 95.94 82 LEU A O 1
ATOM 671 N N . LEU A 1 83 ? -2.222 -1.047 -7.548 1.00 95.81 83 LEU A N 1
ATOM 672 C CA . LEU A 1 83 ? -2.109 0.187 -6.772 1.00 95.81 83 LEU A CA 1
ATOM 673 C C . LEU A 1 83 ? -2.18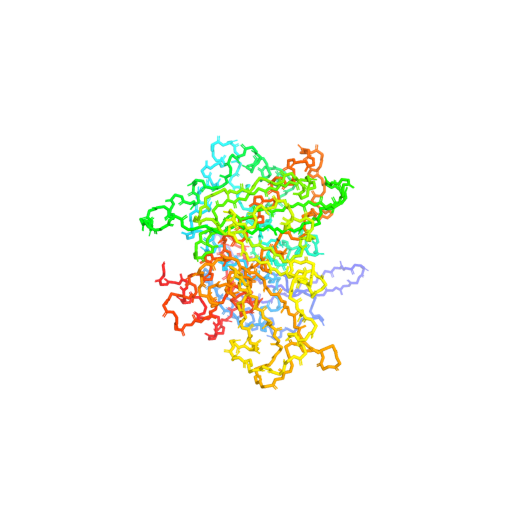1 1.432 -7.672 1.00 95.81 83 LEU A C 1
ATOM 675 O O . LEU A 1 83 ? -2.883 2.392 -7.351 1.00 95.81 83 LEU A O 1
ATOM 679 N N . TYR A 1 84 ? -1.502 1.417 -8.826 1.00 95.06 84 TYR A N 1
ATOM 680 C CA . TYR A 1 84 ? -1.538 2.523 -9.789 1.00 95.06 84 TYR A CA 1
ATOM 681 C C . TYR A 1 84 ? -2.936 2.738 -10.372 1.00 95.06 84 TYR A C 1
ATOM 683 O O . TYR A 1 84 ? -3.364 3.879 -10.550 1.00 95.06 84 TYR A O 1
ATOM 691 N N . LYS A 1 85 ? -3.672 1.657 -10.655 1.00 93.06 85 LYS A N 1
ATOM 692 C CA . LYS A 1 85 ? -5.045 1.741 -11.160 1.00 93.06 85 LYS A CA 1
ATOM 693 C C . LYS A 1 85 ? -5.948 2.472 -10.183 1.00 93.06 85 LYS A C 1
ATOM 695 O O . LYS A 1 85 ? -6.630 3.408 -10.590 1.00 93.06 85 LYS A O 1
ATOM 700 N N . ILE A 1 86 ? -5.889 2.132 -8.901 1.00 90.62 86 ILE A N 1
ATOM 701 C CA . ILE A 1 86 ? -6.678 2.828 -7.881 1.00 90.62 86 ILE A CA 1
ATOM 702 C C . ILE A 1 86 ? -6.184 4.259 -7.656 1.00 90.62 86 ILE A C 1
ATOM 704 O O . ILE A 1 86 ? -6.996 5.173 -7.504 1.00 90.62 86 ILE A O 1
ATOM 708 N N . PHE A 1 87 ? -4.875 4.499 -7.716 1.00 91.12 87 PHE A N 1
ATOM 709 C CA . PHE A 1 87 ? -4.294 5.844 -7.651 1.00 91.12 87 PHE A CA 1
ATOM 710 C C . PHE A 1 87 ? -4.810 6.776 -8.765 1.00 91.12 87 PHE A C 1
ATOM 712 O O . PHE A 1 87 ? -5.029 7.970 -8.533 1.00 91.12 87 PHE A O 1
ATOM 719 N N . ASP A 1 88 ? -5.059 6.228 -9.956 1.00 88.50 88 ASP A N 1
ATOM 720 C CA . ASP A 1 88 ? -5.654 6.940 -11.089 1.00 88.50 88 ASP A CA 1
ATOM 721 C C . ASP A 1 88 ? -7.183 7.078 -10.944 1.00 88.50 88 ASP A C 1
ATOM 723 O O . ASP A 1 88 ? -7.709 8.191 -11.008 1.00 88.50 88 ASP A O 1
ATOM 727 N N . MET A 1 89 ? -7.897 5.983 -10.646 1.00 86.06 89 MET A N 1
ATOM 728 C CA . MET A 1 89 ? -9.365 5.958 -10.496 1.00 86.06 89 MET A CA 1
ATOM 729 C C . MET A 1 89 ? -9.867 6.887 -9.384 1.00 86.06 89 MET A C 1
ATOM 731 O O . MET A 1 89 ? -10.898 7.541 -9.528 1.00 86.06 89 MET A O 1
ATOM 735 N N . THR A 1 90 ? -9.120 7.002 -8.285 1.00 83.00 90 THR A N 1
ATOM 736 C CA . THR A 1 90 ? -9.446 7.905 -7.167 1.00 83.00 90 THR A CA 1
ATOM 737 C C . THR A 1 90 ? -9.117 9.373 -7.467 1.00 83.00 90 THR A C 1
ATOM 739 O O . THR A 1 90 ? -9.361 10.249 -6.638 1.00 83.00 90 THR A O 1
ATOM 742 N N . SER A 1 91 ? -8.582 9.676 -8.659 1.00 84.69 91 SER A N 1
ATOM 743 C CA . SER A 1 91 ? -8.050 10.987 -9.057 1.00 84.69 91 SER A CA 1
ATOM 744 C C . SER A 1 91 ? -6.898 11.499 -8.184 1.00 84.69 91 SER A C 1
ATOM 746 O O . SER A 1 91 ? -6.542 12.6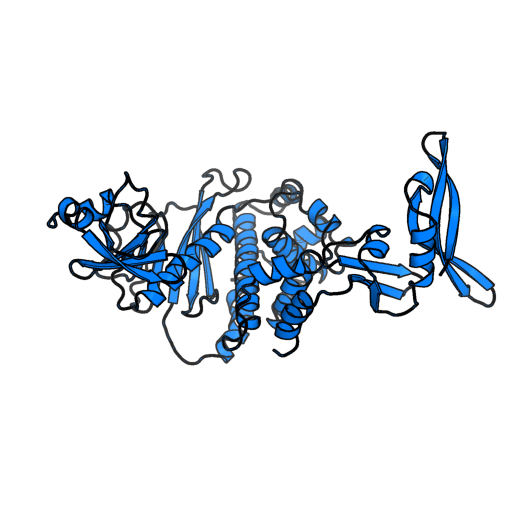78 -8.285 1.00 84.69 91 SER A O 1
ATOM 748 N N . MET A 1 92 ? -6.286 10.648 -7.353 1.00 85.94 92 MET A N 1
ATOM 749 C CA . MET A 1 92 ? -5.168 11.039 -6.492 1.00 85.94 92 MET A CA 1
ATOM 750 C C . MET A 1 92 ? -3.969 11.486 -7.328 1.00 85.94 92 MET A C 1
ATOM 752 O O . MET A 1 92 ? -3.362 12.518 -7.033 1.00 85.94 92 MET A O 1
ATOM 756 N N . ARG A 1 93 ? -3.701 10.780 -8.433 1.00 90.81 93 ARG A N 1
ATOM 757 C CA . ARG A 1 93 ? -2.714 11.198 -9.430 1.00 90.81 93 ARG A CA 1
ATOM 758 C C . ARG A 1 93 ? -2.961 12.632 -9.896 1.00 90.81 93 ARG A C 1
ATOM 760 O O . ARG A 1 93 ? -2.105 13.488 -9.704 1.00 90.81 93 ARG A O 1
ATOM 767 N N . ARG A 1 94 ? -4.150 12.912 -10.442 1.00 88.50 94 ARG A N 1
ATOM 768 C CA . ARG A 1 94 ? -4.520 14.241 -10.961 1.00 88.50 94 ARG A CA 1
ATOM 769 C C . ARG A 1 94 ? -4.408 15.324 -9.888 1.00 88.50 94 ARG A C 1
ATOM 771 O O . ARG A 1 94 ? -3.963 16.432 -10.174 1.00 88.50 94 ARG A O 1
ATOM 778 N N . PHE A 1 95 ? -4.818 15.024 -8.655 1.00 87.38 95 PHE A N 1
ATOM 779 C CA . PHE A 1 95 ? -4.675 15.949 -7.532 1.00 87.38 95 PHE A CA 1
ATOM 780 C C . PHE A 1 95 ? -3.204 16.311 -7.282 1.00 87.38 95 PHE A C 1
ATOM 782 O O . PHE A 1 95 ? -2.876 17.494 -7.194 1.00 87.38 95 PHE A O 1
ATOM 789 N N . LEU A 1 96 ? -2.318 15.314 -7.212 1.00 90.25 96 LEU A N 1
ATOM 790 C CA . LEU A 1 96 ? -0.890 15.536 -6.988 1.00 90.25 96 LEU A CA 1
ATOM 791 C C . LEU A 1 96 ? -0.213 16.224 -8.180 1.00 90.25 96 LEU A C 1
ATOM 793 O O . LEU A 1 96 ? 0.634 17.083 -7.961 1.00 90.25 96 LEU A O 1
ATOM 797 N N . GLU A 1 97 ? -0.615 15.924 -9.417 1.00 92.62 97 GLU A N 1
ATOM 798 C CA . GLU A 1 97 ? -0.139 16.620 -10.625 1.00 92.62 97 GLU A CA 1
ATOM 799 C C . GLU A 1 97 ? -0.526 18.109 -10.600 1.00 92.62 97 GLU A C 1
ATOM 801 O O . GLU A 1 97 ? 0.313 18.975 -10.865 1.00 92.62 97 GLU A O 1
ATOM 806 N N . ASN A 1 98 ? -1.762 18.426 -10.195 1.00 90.25 98 ASN A N 1
ATOM 807 C CA . ASN A 1 98 ? -2.222 19.805 -10.011 1.00 90.25 98 ASN A CA 1
ATOM 808 C C . ASN A 1 98 ? -1.468 20.515 -8.878 1.00 90.25 98 ASN A C 1
ATOM 810 O O . ASN A 1 98 ? -1.096 21.682 -9.015 1.00 90.25 98 ASN A O 1
ATOM 814 N N . LEU A 1 99 ? -1.222 19.820 -7.764 1.00 89.44 99 LEU A N 1
ATOM 815 C CA . LEU A 1 99 ? -0.451 20.357 -6.645 1.00 89.44 99 LEU A CA 1
ATOM 816 C C . LEU A 1 99 ? 1.014 20.598 -7.038 1.00 89.44 99 LEU A C 1
ATOM 818 O O . LEU A 1 99 ? 1.585 21.617 -6.650 1.00 89.44 99 LEU A O 1
ATOM 822 N N . ALA A 1 100 ? 1.607 19.710 -7.839 1.00 93.19 100 ALA A N 1
ATOM 823 C CA . ALA A 1 100 ? 2.954 19.872 -8.374 1.00 93.19 100 ALA A CA 1
ATOM 824 C C . ALA A 1 100 ? 3.027 21.107 -9.271 1.00 93.19 100 ALA A C 1
ATOM 826 O O . ALA A 1 100 ? 3.891 21.956 -9.066 1.00 93.19 100 ALA A O 1
ATOM 827 N N . SER A 1 101 ? 2.064 21.276 -10.181 1.00 94.00 101 SER A N 1
ATOM 828 C CA . SER A 1 101 ? 1.941 22.488 -10.993 1.00 94.00 101 SER A CA 1
ATOM 829 C C . SER A 1 101 ? 1.798 23.750 -10.140 1.00 94.00 101 SER A C 1
ATOM 831 O O . SER A 1 101 ? 2.490 24.733 -10.398 1.00 94.00 101 SER A O 1
ATOM 833 N N . TYR A 1 102 ? 0.962 23.722 -9.098 1.00 91.31 102 TYR A N 1
ATOM 834 C CA . TYR A 1 102 ? 0.784 24.851 -8.180 1.00 91.31 102 TYR A CA 1
ATOM 835 C C . TYR A 1 102 ? 2.075 25.206 -7.426 1.00 91.31 102 TYR A C 1
ATOM 837 O O . TYR A 1 102 ? 2.409 26.381 -7.284 1.00 91.31 102 TYR A O 1
ATOM 845 N N . LYS A 1 103 ? 2.831 24.198 -6.977 1.00 92.44 103 LYS A N 1
ATOM 846 C CA . LYS A 1 103 ? 4.123 24.370 -6.294 1.00 92.44 103 LYS A CA 1
ATOM 847 C C . LYS A 1 103 ? 5.308 24.566 -7.252 1.00 92.44 103 LYS A C 1
ATOM 849 O O . LYS A 1 103 ? 6.440 24.647 -6.781 1.00 92.44 103 LYS A O 1
ATOM 854 N N . ALA A 1 104 ? 5.066 24.648 -8.564 1.00 95.94 104 ALA A N 1
ATOM 855 C CA . ALA A 1 104 ? 6.090 24.721 -9.609 1.00 95.94 104 ALA A CA 1
ATOM 856 C C . ALA A 1 104 ? 7.131 23.581 -9.543 1.00 95.94 104 ALA A C 1
ATOM 858 O O . ALA A 1 104 ? 8.323 23.792 -9.767 1.00 95.94 104 ALA A O 1
ATOM 859 N N . LEU A 1 105 ? 6.675 22.364 -9.237 1.00 96.00 105 LEU A N 1
ATOM 860 C CA . LEU A 1 105 ? 7.488 21.150 -9.169 1.00 96.00 105 LEU A CA 1
ATOM 861 C C . LEU A 1 105 ? 7.303 20.281 -10.428 1.00 96.00 105 LEU A C 1
ATOM 863 O O . LEU A 1 105 ? 6.225 20.288 -11.033 1.00 96.00 105 LEU A O 1
ATOM 867 N N . PRO A 1 106 ? 8.321 19.500 -10.837 1.00 95.56 106 PRO A N 1
ATOM 868 C CA . PRO A 1 106 ? 8.209 18.606 -11.988 1.00 95.56 106 PRO A CA 1
ATOM 869 C C . PRO A 1 106 ? 7.145 17.525 -11.775 1.00 95.56 106 PRO A C 1
ATOM 871 O O . PRO A 1 106 ? 7.035 16.975 -10.681 1.00 95.56 106 PRO A O 1
ATOM 874 N N . GLN A 1 107 ? 6.447 17.114 -12.838 1.00 93.25 107 GLN A N 1
ATOM 875 C CA . GLN A 1 107 ? 5.465 16.013 -12.778 1.00 93.25 107 GLN A CA 1
ATOM 876 C C . GLN A 1 107 ? 6.075 14.685 -12.302 1.00 93.25 107 GLN A C 1
ATOM 878 O O . GLN A 1 107 ? 5.401 13.857 -11.696 1.00 93.25 107 GLN A O 1
ATOM 883 N N . LEU A 1 108 ? 7.385 14.510 -12.496 1.00 96.12 108 LEU A N 1
ATOM 884 C CA . LEU A 1 108 ? 8.121 13.346 -12.011 1.00 96.12 108 LEU A CA 1
ATOM 885 C C . LEU A 1 108 ? 8.118 13.228 -10.471 1.00 96.12 108 LEU A C 1
ATOM 887 O O . LEU A 1 108 ? 8.272 12.128 -9.947 1.00 96.12 108 LEU A O 1
ATOM 891 N N . SER A 1 109 ? 7.880 14.325 -9.740 1.00 95.94 109 SER A N 1
ATOM 892 C CA . SER A 1 109 ? 7.679 14.289 -8.283 1.00 95.94 109 SER A CA 1
ATOM 893 C C . SER A 1 109 ? 6.455 13.452 -7.888 1.00 95.94 109 SER A C 1
ATOM 895 O O . SER A 1 109 ? 6.512 12.720 -6.904 1.00 95.94 109 SER A O 1
ATOM 897 N N . VAL A 1 110 ? 5.384 13.463 -8.693 1.00 95.25 110 VAL A N 1
ATOM 898 C CA . VAL A 1 110 ? 4.185 12.634 -8.477 1.00 95.25 110 VAL A CA 1
ATOM 899 C C . VAL A 1 110 ? 4.506 11.156 -8.679 1.00 95.25 110 VAL A C 1
ATOM 901 O O . VAL A 1 110 ? 4.115 10.320 -7.867 1.00 95.25 110 VAL A O 1
ATOM 904 N N . THR A 1 111 ? 5.272 10.831 -9.725 1.00 96.69 111 THR A N 1
ATOM 905 C CA . THR A 1 111 ? 5.771 9.469 -9.963 1.00 96.69 111 THR A CA 1
ATOM 906 C C . THR A 1 111 ? 6.630 8.981 -8.798 1.00 96.69 111 THR A C 1
ATOM 908 O O . THR A 1 111 ? 6.475 7.842 -8.366 1.00 96.69 111 THR A O 1
ATOM 911 N N . ALA A 1 112 ? 7.495 9.838 -8.252 1.00 97.75 112 ALA A N 1
ATOM 912 C CA . ALA A 1 112 ? 8.301 9.500 -7.085 1.00 97.75 112 ALA A CA 1
ATOM 913 C C . ALA A 1 112 ? 7.450 9.301 -5.819 1.00 97.75 112 ALA A C 1
ATOM 915 O O . ALA A 1 112 ? 7.692 8.334 -5.104 1.00 97.75 112 ALA A O 1
ATOM 916 N N . ILE A 1 113 ? 6.415 10.118 -5.567 1.00 95.88 113 ILE A N 1
ATOM 917 C CA . ILE A 1 113 ? 5.461 9.873 -4.464 1.00 95.88 113 ILE A CA 1
ATOM 918 C C . ILE A 1 113 ? 4.800 8.503 -4.613 1.00 95.88 113 ILE A C 1
ATOM 920 O O . ILE A 1 113 ? 4.788 7.727 -3.658 1.00 95.88 113 ILE A O 1
ATOM 924 N N . PHE A 1 114 ? 4.274 8.194 -5.802 1.00 96.88 114 PHE A N 1
ATOM 925 C CA . PHE A 1 114 ? 3.656 6.897 -6.065 1.00 96.88 114 PHE A CA 1
ATOM 926 C C . PHE A 1 114 ? 4.648 5.751 -5.829 1.00 96.88 114 PHE A C 1
ATOM 928 O O . PHE A 1 114 ? 4.308 4.770 -5.176 1.00 96.88 114 PHE A O 1
ATOM 935 N N . ALA A 1 115 ? 5.893 5.897 -6.288 1.00 97.62 115 ALA A N 1
ATOM 936 C CA . ALA A 1 115 ? 6.925 4.892 -6.082 1.00 97.62 115 ALA A CA 1
ATOM 937 C C . ALA A 1 115 ? 7.274 4.668 -4.611 1.00 97.62 115 ALA A C 1
ATOM 939 O O . ALA A 1 115 ? 7.440 3.525 -4.199 1.00 97.62 115 ALA A O 1
ATOM 940 N N . ILE A 1 116 ? 7.354 5.733 -3.812 1.00 97.12 116 ILE A N 1
ATOM 941 C CA . ILE A 1 116 ? 7.601 5.619 -2.373 1.00 97.12 116 ILE A CA 1
ATOM 942 C C . ILE A 1 116 ? 6.392 4.977 -1.674 1.00 97.12 116 ILE A C 1
ATOM 944 O O . ILE A 1 116 ? 6.569 4.131 -0.805 1.00 97.12 116 ILE A O 1
ATOM 948 N N . CYS A 1 117 ? 5.165 5.314 -2.081 1.00 95.94 117 CYS A N 1
ATOM 949 C CA . CYS A 1 117 ? 3.951 4.667 -1.578 1.00 95.94 117 CYS A CA 1
ATOM 950 C C . CYS A 1 117 ? 3.940 3.160 -1.886 1.00 95.94 117 CYS A C 1
ATOM 952 O O . CYS A 1 117 ? 3.747 2.355 -0.979 1.00 95.94 117 CYS A O 1
ATOM 954 N N . ALA A 1 118 ? 4.249 2.774 -3.128 1.00 96.94 118 ALA A N 1
ATOM 955 C CA . ALA A 1 118 ? 4.375 1.376 -3.533 1.00 96.94 118 ALA A CA 1
ATOM 956 C C . ALA A 1 118 ? 5.504 0.645 -2.785 1.00 96.94 118 ALA A C 1
ATOM 958 O O . ALA A 1 118 ? 5.342 -0.505 -2.391 1.00 96.94 118 ALA A O 1
ATOM 959 N N . TYR A 1 119 ? 6.630 1.317 -2.532 1.00 97.12 119 TYR A N 1
ATOM 960 C CA . TYR A 1 119 ? 7.719 0.772 -1.720 1.00 97.12 119 TYR A CA 1
ATOM 961 C C . TYR A 1 119 ? 7.245 0.409 -0.305 1.0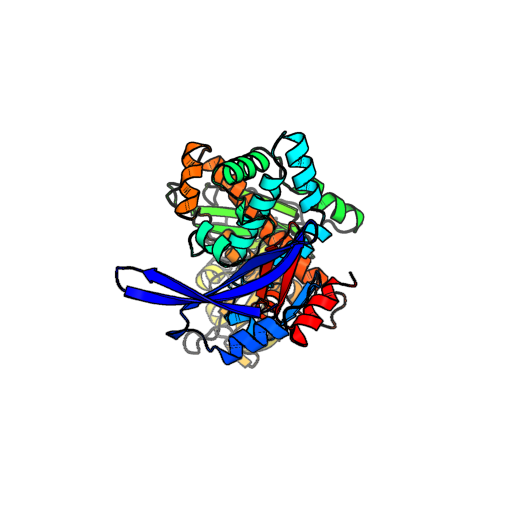0 97.12 119 TYR A C 1
ATOM 963 O O . TYR A 1 119 ? 7.482 -0.710 0.150 1.00 97.12 119 TYR A O 1
ATOM 971 N N . TYR A 1 120 ? 6.516 1.312 0.364 1.00 95.56 120 TYR A N 1
ATOM 972 C CA . TYR A 1 120 ? 5.957 1.028 1.688 1.00 95.56 120 TYR A CA 1
ATOM 973 C C . TYR A 1 120 ? 4.843 -0.018 1.665 1.00 95.56 120 TYR A C 1
ATOM 975 O O . TYR A 1 120 ? 4.563 -0.581 2.718 1.00 95.56 120 TYR A O 1
ATOM 983 N N . ALA A 1 121 ? 4.223 -0.284 0.514 1.00 94.06 121 ALA A N 1
ATOM 984 C CA . ALA A 1 121 ? 3.240 -1.351 0.363 1.00 94.06 121 ALA A CA 1
ATOM 985 C C . ALA A 1 121 ? 3.879 -2.735 0.168 1.00 94.06 121 ALA A C 1
ATOM 987 O O . ALA A 1 121 ? 3.370 -3.711 0.707 1.00 94.06 121 ALA A O 1
ATOM 988 N N . PHE A 1 122 ? 4.998 -2.832 -0.564 1.00 92.94 122 PHE A N 1
ATOM 989 C CA . PHE A 1 122 ? 5.460 -4.125 -1.097 1.00 92.94 122 PHE A CA 1
ATOM 990 C C . PHE A 1 122 ? 6.890 -4.544 -0.727 1.00 92.94 122 PHE A C 1
ATOM 992 O O . PHE A 1 122 ? 7.215 -5.724 -0.844 1.00 92.94 122 PHE A O 1
ATOM 999 N N . ASP A 1 123 ? 7.783 -3.627 -0.335 1.00 83.62 123 ASP A N 1
ATOM 1000 C CA . ASP A 1 123 ? 9.202 -3.974 -0.122 1.00 83.62 123 ASP A CA 1
ATOM 1001 C C . ASP A 1 123 ? 9.914 -3.067 0.896 1.00 83.62 123 ASP A C 1
ATOM 1003 O O . ASP A 1 123 ? 11.090 -2.738 0.742 1.00 83.62 123 ASP A O 1
ATOM 1007 N N . SER A 1 124 ? 9.223 -2.684 1.974 1.00 74.25 124 SER A N 1
ATOM 1008 C CA . SER A 1 124 ? 9.726 -1.748 2.998 1.00 74.25 124 SER A CA 1
ATOM 1009 C C . SER A 1 124 ? 10.956 -2.229 3.791 1.00 74.25 124 SER A C 1
ATOM 1011 O O . SER A 1 124 ? 11.451 -1.515 4.663 1.00 74.25 124 SER A O 1
ATOM 1013 N N . ARG A 1 125 ? 11.460 -3.438 3.502 1.00 77.12 125 ARG A N 1
ATOM 1014 C CA . ARG A 1 125 ? 12.602 -4.079 4.176 1.00 77.12 125 ARG A CA 1
ATOM 1015 C C . ARG A 1 125 ? 13.928 -3.924 3.425 1.00 77.12 125 ARG A C 1
ATOM 1017 O O . ARG A 1 125 ? 14.972 -4.239 3.992 1.00 77.12 125 ARG A O 1
ATOM 1024 N N . ASN A 1 126 ? 13.894 -3.506 2.161 1.00 86.75 126 ASN A N 1
ATOM 1025 C CA . ASN A 1 126 ? 15.073 -3.339 1.310 1.00 86.75 126 ASN A CA 1
ATOM 1026 C C . ASN A 1 126 ? 15.348 -1.855 1.022 1.00 86.75 126 ASN A C 1
ATOM 1028 O O . ASN A 1 126 ? 14.543 -0.992 1.333 1.00 86.75 126 ASN A O 1
ATOM 1032 N N . ASP A 1 127 ? 16.482 -1.542 0.398 1.00 93.81 127 ASP A N 1
ATOM 1033 C CA . ASP A 1 127 ? 16.749 -0.182 -0.082 1.00 93.81 127 ASP A CA 1
ATOM 1034 C C . ASP A 1 127 ? 15.752 0.227 -1.190 1.00 93.81 127 ASP A C 1
ATOM 1036 O O . ASP A 1 127 ? 15.394 -0.575 -2.063 1.00 93.81 127 ASP A O 1
ATOM 1040 N N . PHE A 1 128 ? 15.326 1.492 -1.199 1.00 96.69 128 PHE A N 1
ATOM 1041 C CA . PHE A 1 128 ? 14.327 2.018 -2.136 1.00 96.69 128 PHE A CA 1
ATOM 1042 C C . PHE A 1 128 ? 14.756 1.896 -3.610 1.00 96.69 128 PHE A C 1
ATOM 1044 O O . PHE A 1 128 ? 13.966 1.509 -4.475 1.00 96.69 128 PHE A O 1
ATOM 1051 N N . PHE A 1 129 ? 16.017 2.187 -3.934 1.00 95.50 129 PHE A N 1
ATOM 1052 C CA . PHE A 1 129 ? 16.516 2.058 -5.307 1.00 95.50 129 PHE A CA 1
ATOM 1053 C C . PHE A 1 129 ? 16.641 0.593 -5.748 1.00 95.50 129 PHE A C 1
ATOM 1055 O O . PHE A 1 129 ? 16.506 0.294 -6.937 1.00 95.50 129 PHE A O 1
ATOM 1062 N N . HIS A 1 130 ? 16.839 -0.336 -4.806 1.00 94.44 130 HIS A N 1
ATOM 1063 C CA . HIS A 1 130 ? 16.772 -1.769 -5.099 1.00 94.44 130 HIS A CA 1
ATOM 1064 C C . HIS A 1 130 ? 15.343 -2.191 -5.439 1.00 94.44 130 HIS A C 1
ATOM 1066 O O . HIS A 1 130 ? 15.138 -2.896 -6.428 1.00 94.44 130 HIS A O 1
ATOM 1072 N N . PHE A 1 131 ? 14.352 -1.689 -4.699 1.00 95.56 131 PHE A N 1
ATOM 1073 C CA . PHE A 1 131 ? 12.937 -1.869 -5.028 1.00 95.56 131 PHE A CA 1
ATOM 1074 C C . PHE A 1 131 ? 12.615 -1.392 -6.456 1.00 95.56 131 PHE A C 1
ATOM 1076 O O . PHE A 1 131 ? 12.055 -2.159 -7.242 1.00 95.56 131 PHE A O 1
ATOM 1083 N N . LEU A 1 132 ? 13.067 -0.196 -6.859 1.00 95.25 132 LEU A N 1
ATOM 1084 C CA . LEU A 1 132 ? 12.872 0.318 -8.228 1.00 95.25 132 LEU A CA 1
ATOM 1085 C C . LEU A 1 132 ? 13.519 -0.550 -9.320 1.00 95.25 132 LEU A C 1
ATOM 1087 O O . LEU A 1 132 ? 13.086 -0.528 -10.478 1.00 95.25 132 LEU A O 1
ATOM 1091 N N . SER A 1 133 ? 14.561 -1.315 -8.984 1.00 92.62 133 SER A N 1
ATOM 1092 C CA . SER A 1 133 ? 15.182 -2.254 -9.923 1.00 92.62 133 SER A CA 1
ATOM 1093 C C . SER A 1 133 ? 14.325 -3.503 -10.158 1.00 92.62 133 SER A C 1
ATOM 1095 O O . SER A 1 133 ? 14.359 -4.060 -11.254 1.00 92.62 133 SER A O 1
ATOM 1097 N N . LYS A 1 134 ? 13.521 -3.900 -9.163 1.00 93.19 134 LYS A N 1
ATOM 1098 C CA . LYS A 1 134 ? 12.678 -5.104 -9.184 1.00 93.19 134 LYS A CA 1
ATOM 1099 C C . LYS A 1 134 ? 11.255 -4.846 -9.656 1.00 93.19 134 LYS A C 1
ATOM 1101 O O . LYS A 1 134 ? 10.685 -5.702 -10.326 1.00 93.19 134 LYS A O 1
ATOM 1106 N N . TYR A 1 135 ? 10.686 -3.702 -9.295 1.00 95.12 135 TYR A N 1
ATOM 1107 C CA . TYR A 1 135 ? 9.291 -3.370 -9.563 1.00 95.12 135 TYR A CA 1
ATOM 1108 C C . TYR A 1 135 ? 9.166 -2.375 -10.708 1.00 95.12 135 TYR A C 1
ATOM 1110 O O . TYR A 1 135 ? 9.917 -1.402 -10.820 1.00 95.12 135 TYR A O 1
ATOM 1118 N N . PHE A 1 136 ? 8.203 -2.626 -11.585 1.00 94.56 136 PHE A N 1
ATOM 1119 C CA . PHE A 1 136 ? 7.897 -1.738 -12.683 1.00 94.56 136 PHE A CA 1
ATOM 1120 C C . PHE A 1 136 ? 7.028 -0.592 -12.193 1.00 94.56 136 PHE A C 1
ATOM 1122 O O . PHE A 1 136 ? 5.907 -0.778 -11.715 1.00 94.56 136 PHE A O 1
ATOM 1129 N N . ILE A 1 137 ? 7.559 0.609 -12.374 1.00 94.19 137 ILE A N 1
ATOM 1130 C CA . ILE A 1 137 ? 6.851 1.869 -12.223 1.00 94.19 137 ILE A CA 1
ATOM 1131 C C . ILE A 1 137 ? 7.225 2.713 -13.435 1.00 94.19 137 ILE A C 1
ATOM 1133 O O . ILE A 1 137 ? 8.403 2.805 -13.799 1.00 94.19 137 ILE A O 1
ATOM 1137 N N . TYR A 1 138 ? 6.218 3.300 -14.073 1.00 89.31 138 TYR A N 1
ATOM 1138 C CA . TYR A 1 138 ? 6.404 4.103 -15.275 1.00 89.31 138 TYR A CA 1
ATOM 1139 C C . TYR A 1 138 ? 7.361 5.274 -14.996 1.00 89.31 138 TYR A C 1
ATOM 1141 O O . TYR A 1 138 ? 7.187 5.974 -14.001 1.00 89.31 138 TYR A O 1
ATOM 1149 N N . ASN A 1 139 ? 8.361 5.490 -15.858 1.00 89.19 139 ASN A N 1
ATOM 1150 C CA . ASN A 1 139 ? 9.455 6.462 -15.675 1.00 89.19 139 ASN A CA 1
ATOM 1151 C C . ASN A 1 139 ? 10.328 6.265 -14.408 1.00 89.19 139 ASN A C 1
ATOM 1153 O O . ASN A 1 139 ? 10.959 7.220 -13.944 1.00 89.19 139 ASN A O 1
ATOM 1157 N N . SER A 1 140 ? 10.370 5.063 -13.816 1.00 90.31 140 SER A N 1
ATOM 1158 C CA . SER A 1 140 ? 11.205 4.785 -12.628 1.00 90.31 140 SER A CA 1
ATOM 1159 C C . SER A 1 140 ? 12.703 4.980 -12.857 1.00 90.31 140 SER A C 1
ATOM 1161 O O . SER A 1 140 ? 13.416 5.358 -11.932 1.00 90.31 140 SER A O 1
ATOM 1163 N N . ASP A 1 141 ? 13.175 4.782 -14.086 1.00 89.88 141 ASP A N 1
ATOM 1164 C CA . ASP A 1 141 ? 14.550 5.028 -14.535 1.00 89.88 141 ASP A CA 1
ATOM 1165 C C . ASP A 1 141 ? 14.985 6.492 -14.366 1.00 89.88 141 ASP A C 1
ATOM 1167 O O . ASP A 1 141 ? 16.174 6.784 -14.239 1.00 89.88 141 ASP A O 1
ATOM 1171 N N . ARG A 1 142 ? 14.017 7.413 -14.331 1.00 93.81 142 ARG A N 1
ATOM 1172 C CA . ARG A 1 142 ? 14.247 8.852 -14.169 1.00 93.81 142 ARG A CA 1
ATOM 1173 C C . ARG A 1 142 ? 14.177 9.312 -12.716 1.00 93.81 142 ARG A C 1
ATOM 1175 O O . ARG A 1 142 ? 14.481 10.473 -12.455 1.00 93.81 142 ARG A O 1
ATOM 1182 N N . ILE A 1 143 ? 13.773 8.453 -11.777 1.00 96.56 143 ILE A N 1
ATOM 1183 C CA . ILE A 1 143 ? 13.683 8.815 -10.358 1.00 96.56 143 ILE A CA 1
ATOM 1184 C C . ILE A 1 143 ? 15.099 8.937 -9.790 1.00 96.56 143 ILE A C 1
ATOM 1186 O O . ILE A 1 143 ? 15.799 7.947 -9.586 1.00 96.56 143 ILE A O 1
ATOM 1190 N N . THR A 1 144 ? 15.515 10.170 -9.507 1.00 96.31 144 THR A N 1
ATOM 1191 C CA . THR A 1 144 ? 16.804 10.480 -8.876 1.00 96.31 144 THR A CA 1
ATOM 1192 C C . THR A 1 144 ? 16.612 11.027 -7.462 1.00 96.31 144 THR A C 1
ATOM 1194 O O . THR A 1 144 ? 15.492 11.277 -7.015 1.00 96.31 144 THR A O 1
ATOM 1197 N N . LYS A 1 145 ? 17.718 11.276 -6.749 1.00 97.25 145 LYS A N 1
ATOM 1198 C CA . LYS A 1 145 ? 17.684 11.955 -5.443 1.00 97.25 145 LYS A CA 1
ATOM 1199 C C . LYS A 1 145 ? 16.977 13.312 -5.505 1.00 97.25 145 LYS A C 1
ATOM 1201 O O . LYS A 1 145 ? 16.192 13.609 -4.611 1.00 97.25 145 LYS A O 1
ATOM 1206 N N . ASP A 1 146 ? 17.195 14.089 -6.566 1.00 97.31 146 ASP A N 1
ATOM 1207 C CA . ASP A 1 146 ? 16.540 15.392 -6.746 1.00 97.31 146 ASP A CA 1
ATOM 1208 C C . ASP A 1 146 ? 15.031 15.234 -6.946 1.00 97.31 146 ASP A C 1
ATOM 1210 O O . ASP A 1 146 ? 14.244 15.950 -6.332 1.00 97.31 146 ASP A O 1
ATOM 1214 N N . THR A 1 147 ? 14.613 14.223 -7.714 1.00 97.25 147 THR A N 1
ATOM 1215 C CA . THR A 1 147 ? 13.192 13.889 -7.879 1.00 97.25 147 THR A CA 1
ATOM 1216 C C . THR A 1 147 ? 12.531 13.532 -6.547 1.00 97.25 147 THR A C 1
ATOM 1218 O O . THR A 1 147 ? 11.398 13.936 -6.292 1.00 97.25 147 THR A O 1
ATOM 1221 N N . ILE A 1 148 ? 13.232 12.793 -5.683 1.00 98.06 148 ILE A N 1
ATOM 1222 C CA . ILE A 1 148 ? 12.737 12.414 -4.354 1.00 98.06 148 ILE A CA 1
ATOM 1223 C C . ILE A 1 148 ? 12.661 13.644 -3.437 1.00 98.06 148 ILE A C 1
ATOM 1225 O O . ILE A 1 148 ? 11.683 13.804 -2.712 1.00 98.06 148 ILE A O 1
ATOM 1229 N N . ILE A 1 149 ? 13.638 14.554 -3.492 1.00 98.31 149 ILE A N 1
ATOM 1230 C CA . ILE A 1 149 ? 13.567 15.826 -2.753 1.00 98.31 149 ILE A CA 1
ATOM 1231 C C . ILE A 1 149 ? 12.338 16.622 -3.197 1.00 98.31 149 ILE A C 1
ATOM 1233 O O . ILE A 1 149 ? 11.596 17.118 -2.349 1.00 98.31 149 ILE A O 1
ATOM 1237 N N . ASP A 1 150 ? 12.085 16.715 -4.502 1.00 97.75 150 ASP A N 1
ATOM 1238 C CA . ASP A 1 150 ? 10.910 17.406 -5.034 1.00 97.75 150 ASP A CA 1
ATOM 1239 C C . ASP A 1 150 ? 9.598 16.711 -4.642 1.00 97.75 150 ASP A C 1
ATOM 1241 O O . ASP A 1 150 ? 8.630 17.392 -4.312 1.00 97.75 150 ASP A O 1
ATOM 1245 N N . ALA A 1 151 ? 9.564 15.378 -4.576 1.00 96.75 151 ALA A N 1
ATOM 1246 C CA . ALA A 1 151 ? 8.425 14.621 -4.048 1.00 96.75 151 ALA A CA 1
ATOM 1247 C C . ALA A 1 151 ? 8.129 14.955 -2.577 1.00 96.75 151 ALA A C 1
ATOM 1249 O O . ALA A 1 151 ? 6.979 15.187 -2.204 1.00 96.75 151 ALA A O 1
ATOM 1250 N N . PHE A 1 152 ? 9.159 15.060 -1.738 1.00 96.19 152 PHE A N 1
ATOM 1251 C CA . PHE A 1 152 ? 8.984 15.490 -0.351 1.00 96.19 152 PHE A CA 1
ATOM 1252 C C . PHE A 1 152 ? 8.564 16.973 -0.286 1.00 96.19 152 PHE A C 1
ATOM 1254 O O . PHE A 1 152 ? 7.610 17.314 0.406 1.00 96.19 152 PHE A O 1
ATOM 1261 N N . ARG A 1 153 ? 9.138 17.878 -1.093 1.00 95.81 153 ARG A N 1
ATOM 1262 C CA . ARG A 1 153 ? 8.652 19.277 -1.192 1.00 95.81 153 ARG A CA 1
ATOM 1263 C C . ARG A 1 153 ? 7.181 19.367 -1.606 1.00 95.81 153 ARG A C 1
ATOM 1265 O O . ARG A 1 153 ? 6.460 20.248 -1.125 1.00 95.81 153 ARG A O 1
ATOM 1272 N N . LEU A 1 154 ? 6.737 18.464 -2.479 1.00 93.69 154 LEU A N 1
ATOM 1273 C CA . LEU A 1 154 ? 5.351 18.382 -2.916 1.00 93.69 154 LEU A CA 1
ATOM 1274 C C . LEU A 1 154 ? 4.419 18.074 -1.739 1.00 93.69 154 LEU A C 1
ATOM 1276 O O . LEU A 1 154 ? 3.376 18.713 -1.631 1.00 93.69 154 LEU A O 1
ATOM 1280 N N . LEU A 1 155 ? 4.819 17.201 -0.812 1.00 91.38 155 LEU A N 1
ATOM 1281 C CA . LEU A 1 155 ? 4.040 16.880 0.388 1.00 91.38 155 LEU A CA 1
ATOM 1282 C C . LEU A 1 155 ? 4.200 17.912 1.514 1.00 91.38 155 LEU A C 1
ATOM 1284 O O . LEU A 1 155 ? 3.219 18.234 2.179 1.00 91.38 155 LEU A O 1
ATOM 1288 N N . LYS A 1 156 ? 5.388 18.500 1.680 1.00 90.19 156 LYS A N 1
ATOM 1289 C CA . LYS A 1 156 ? 5.711 19.450 2.753 1.00 90.19 156 LYS A CA 1
ATOM 1290 C C . LYS A 1 156 ? 4.708 20.600 2.860 1.00 90.19 156 LYS A C 1
ATOM 1292 O O . LYS A 1 156 ? 4.455 21.305 1.876 1.00 90.19 156 LYS A O 1
ATOM 1297 N N . GLY A 1 157 ? 4.198 20.827 4.075 1.00 76.88 157 GLY A N 1
ATOM 1298 C CA . GLY A 1 157 ? 3.308 21.947 4.397 1.00 76.88 157 GLY A CA 1
ATOM 1299 C C . GLY A 1 157 ? 2.008 21.943 3.592 1.00 76.88 157 GLY A C 1
ATOM 1300 O O . GLY A 1 157 ? 1.365 22.982 3.457 1.00 76.88 157 GLY A O 1
ATOM 1301 N N . THR A 1 158 ? 1.650 20.804 3.001 1.00 71.06 158 THR A N 1
ATOM 1302 C CA . THR A 1 158 ? 0.365 20.640 2.338 1.00 71.06 158 THR A CA 1
ATOM 1303 C C . THR A 1 158 ? -0.631 20.320 3.440 1.00 71.06 158 THR A C 1
ATOM 1305 O O . THR A 1 158 ? -0.513 19.247 4.033 1.00 71.06 158 THR A O 1
ATOM 1308 N N . PRO A 1 159 ? -1.587 21.217 3.761 1.00 57.00 159 PRO A N 1
ATOM 1309 C CA . PRO A 1 159 ? -2.675 20.839 4.651 1.00 57.00 159 PRO A CA 1
ATOM 1310 C C . PRO A 1 159 ? -3.285 19.587 4.044 1.00 57.00 159 PRO A C 1
ATOM 1312 O O . PRO A 1 159 ? -3.537 19.597 2.843 1.00 57.00 159 PRO A O 1
ATOM 1315 N N . TYR A 1 160 ? -3.371 18.535 4.861 1.00 57.84 160 TYR A N 1
ATOM 1316 C CA . TYR A 1 160 ? -3.665 17.143 4.534 1.00 57.84 160 TYR A CA 1
ATOM 1317 C C . TYR A 1 160 ? -4.144 16.903 3.101 1.00 57.84 160 TYR A C 1
ATOM 1319 O O . TYR A 1 160 ? -5.069 17.552 2.618 1.00 57.84 160 TYR A O 1
ATOM 1327 N N . VAL A 1 161 ? -3.687 15.819 2.483 1.00 55.31 161 VAL A N 1
ATOM 1328 C CA . VAL A 1 161 ? -4.243 15.315 1.211 1.00 55.31 161 VAL A CA 1
ATOM 1329 C C . VAL A 1 161 ? -5.786 15.036 1.279 1.00 55.31 161 VAL A C 1
ATOM 1331 O O . VAL A 1 161 ? -6.417 14.707 0.281 1.00 55.31 161 VAL A O 1
ATOM 1334 N N . HIS A 1 162 ? -6.405 15.268 2.448 1.00 55.25 162 HIS A N 1
ATOM 1335 C CA . HIS A 1 162 ? -7.812 15.277 2.867 1.00 55.25 162 HIS A CA 1
ATOM 1336 C C . HIS A 1 162 ? -8.824 15.934 1.896 1.00 55.25 162 HIS A C 1
ATOM 1338 O O . HIS A 1 162 ? -9.682 15.203 1.422 1.00 55.25 162 HIS A O 1
ATOM 1344 N N . PRO A 1 163 ? -8.849 17.234 1.519 1.00 47.53 163 PRO A N 1
ATOM 1345 C CA . PRO A 1 163 ? -10.040 17.754 0.828 1.00 47.53 163 PRO A CA 1
ATOM 1346 C C . PRO A 1 163 ? -10.124 17.330 -0.640 1.00 47.53 163 PRO A C 1
ATOM 1348 O O . PRO A 1 163 ? -11.209 17.064 -1.132 1.00 47.53 163 PRO A O 1
ATOM 1351 N N . GLY A 1 164 ? -8.995 17.242 -1.348 1.00 48.81 164 GLY A N 1
ATOM 1352 C CA . GLY A 1 164 ? -8.979 16.859 -2.763 1.00 48.81 164 GLY A CA 1
ATOM 1353 C C . GLY A 1 164 ? -9.364 15.397 -2.974 1.00 48.81 164 GLY A C 1
ATOM 1354 O O . GLY A 1 164 ? -10.214 15.107 -3.811 1.00 48.81 164 GLY A O 1
ATOM 1355 N N . ILE A 1 165 ? -8.801 14.502 -2.156 1.00 53.75 165 ILE A N 1
ATOM 1356 C CA . ILE A 1 165 ? -9.093 13.063 -2.183 1.00 53.75 165 ILE A CA 1
ATOM 1357 C C . ILE A 1 165 ? -10.517 12.782 -1.687 1.00 53.75 165 ILE A C 1
ATOM 1359 O O . ILE A 1 165 ? -11.249 12.020 -2.313 1.00 53.75 165 ILE A O 1
ATOM 1363 N N . ILE A 1 166 ? -10.940 13.431 -0.597 1.00 52.16 166 ILE A N 1
ATOM 1364 C CA . ILE A 1 166 ? -12.250 13.185 0.020 1.00 52.16 166 ILE A CA 1
ATOM 1365 C C . ILE A 1 166 ? -13.362 13.967 -0.696 1.00 52.16 166 ILE A C 1
ATOM 1367 O O . ILE A 1 166 ? -14.513 13.570 -0.622 1.00 52.16 166 ILE A O 1
ATOM 1371 N N . SER A 1 167 ? -13.091 15.040 -1.450 1.00 48.56 167 SER A N 1
ATOM 1372 C CA . SER A 1 167 ? -14.151 15.759 -2.189 1.00 48.56 167 SER A CA 1
ATOM 1373 C C . SER A 1 167 ? -14.861 14.882 -3.225 1.00 48.56 167 SER A C 1
ATOM 1375 O O . SER A 1 167 ? -16.080 14.972 -3.344 1.00 48.56 167 SER A O 1
ATOM 1377 N N . ASN A 1 168 ? -14.149 13.964 -3.891 1.00 51.16 168 ASN A N 1
ATOM 1378 C CA . ASN A 1 168 ? -14.768 12.951 -4.758 1.00 51.16 168 ASN A CA 1
ATOM 1379 C C . ASN A 1 168 ? -15.660 11.974 -3.969 1.00 51.16 168 ASN A C 1
ATOM 1381 O O . ASN A 1 168 ? -16.620 11.430 -4.508 1.00 51.16 168 ASN A O 1
ATOM 1385 N N . TYR A 1 169 ? -15.366 11.781 -2.685 1.00 52.53 169 TYR A N 1
ATOM 1386 C CA . TYR A 1 169 ? -16.125 10.940 -1.768 1.00 52.53 169 TYR A CA 1
ATOM 1387 C C . TYR A 1 169 ? -17.325 11.667 -1.130 1.00 52.53 169 TYR A C 1
ATOM 1389 O O . TYR A 1 169 ? -18.389 11.073 -0.970 1.00 52.53 169 TYR A O 1
ATOM 1397 N N . PHE A 1 170 ? -17.205 12.970 -0.847 1.00 46.94 170 PHE A N 1
ATOM 1398 C CA . PHE A 1 170 ? -18.294 13.819 -0.345 1.00 46.94 170 PHE A CA 1
ATOM 1399 C C . PHE A 1 170 ? -19.448 13.961 -1.345 1.00 46.94 170 PHE A C 1
ATOM 1401 O O . PHE A 1 170 ? -20.586 14.145 -0.926 1.00 46.94 170 PHE A O 1
ATOM 1408 N N . TYR A 1 171 ? -19.193 13.805 -2.649 1.00 47.81 171 TYR A N 1
ATOM 1409 C CA . TYR A 1 171 ? -20.256 13.718 -3.658 1.00 47.81 171 TYR A CA 1
ATOM 1410 C C . TYR A 1 171 ? -21.080 12.417 -3.579 1.00 47.81 171 TYR A C 1
ATOM 1412 O O . TYR A 1 171 ? -22.130 12.339 -4.212 1.00 47.81 171 TYR A O 1
ATOM 1420 N N . LEU A 1 172 ? -20.638 11.403 -2.818 1.00 46.44 172 LEU A N 1
ATOM 1421 C CA . LEU A 1 172 ? -21.246 10.068 -2.804 1.00 46.44 172 LEU A CA 1
ATOM 1422 C C . LEU A 1 172 ? -22.024 9.691 -1.536 1.00 46.44 172 LEU A C 1
ATOM 1424 O O . LEU A 1 172 ? -22.642 8.629 -1.566 1.00 46.44 172 LEU A O 1
ATOM 1428 N N . LYS A 1 173 ? -22.071 10.497 -0.463 1.00 43.75 173 LYS A N 1
ATOM 1429 C CA . LYS A 1 173 ? -23.035 10.268 0.637 1.00 43.75 173 LYS A CA 1
ATOM 1430 C C . LYS A 1 173 ? -23.444 11.537 1.391 1.00 43.75 173 LYS A C 1
ATOM 1432 O O . LYS A 1 173 ? -22.683 12.079 2.185 1.00 43.75 173 LYS A O 1
ATOM 1437 N N . GLU A 1 174 ? -24.709 11.908 1.212 1.00 43.84 174 GLU A N 1
ATOM 1438 C CA . GLU A 1 174 ? -25.571 12.339 2.316 1.00 43.84 174 GLU A CA 1
ATOM 1439 C C . GLU A 1 174 ? -25.770 11.140 3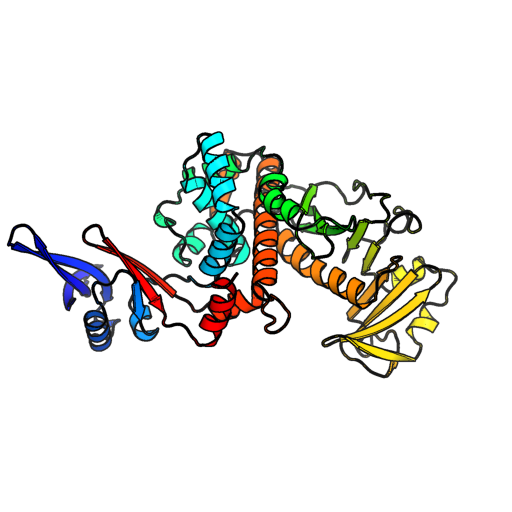.285 1.00 43.84 174 GLU A C 1
ATOM 1441 O O . GLU A 1 174 ? -25.931 10.012 2.813 1.00 43.84 174 GLU A O 1
ATOM 1446 N N . ASN A 1 175 ? -25.774 11.389 4.609 1.00 42.78 175 ASN A N 1
ATOM 1447 C CA . ASN A 1 175 ? -25.917 10.447 5.755 1.00 42.78 175 ASN A CA 1
ATOM 1448 C C . ASN A 1 175 ? -24.725 9.478 5.987 1.00 42.78 175 ASN A C 1
ATOM 1450 O O . ASN A 1 175 ? -24.317 8.752 5.084 1.00 42.78 175 ASN A O 1
ATOM 1454 N N . ASP A 1 176 ? -24.063 9.367 7.145 1.00 53.19 176 ASP A N 1
ATOM 1455 C CA . ASP A 1 176 ? -24.419 9.522 8.569 1.00 53.19 176 ASP A CA 1
ATOM 1456 C C . ASP A 1 176 ? -23.162 9.954 9.376 1.00 53.19 176 ASP A C 1
ATOM 1458 O O . ASP A 1 176 ? -22.044 9.581 9.024 1.00 53.19 176 ASP A O 1
ATOM 1462 N N . ASP A 1 177 ? -23.323 10.700 10.478 1.00 69.69 177 ASP A N 1
ATOM 1463 C CA . ASP A 1 177 ? -22.249 11.315 11.298 1.00 69.69 177 ASP A CA 1
ATOM 1464 C C . ASP A 1 177 ? -21.302 10.338 12.042 1.00 69.69 177 ASP A C 1
ATOM 1466 O O . ASP A 1 177 ? -20.479 10.777 12.854 1.00 69.69 177 ASP A O 1
ATOM 1470 N N . PHE A 1 178 ? -21.403 9.025 11.810 1.00 82.25 178 PHE A N 1
ATOM 1471 C CA . PHE A 1 178 ? -20.649 8.011 12.550 1.00 82.25 178 PHE A CA 1
ATOM 1472 C C . PHE A 1 178 ? -19.198 7.874 12.070 1.00 82.25 178 PHE A C 1
ATOM 1474 O O . PHE A 1 178 ? -18.927 7.661 10.885 1.00 82.25 178 PHE A O 1
ATOM 1481 N N . ARG A 1 179 ? -18.245 7.970 13.003 1.00 87.25 179 ARG A N 1
ATOM 1482 C CA . ARG A 1 179 ? -16.804 7.919 12.728 1.00 87.25 179 ARG A CA 1
ATOM 1483 C C . ARG A 1 179 ? -16.078 7.016 13.709 1.00 87.25 179 ARG A C 1
ATOM 1485 O O . ARG A 1 179 ? -16.416 6.946 14.889 1.00 87.25 179 ARG A O 1
ATOM 1492 N N . LEU A 1 180 ? -15.019 6.392 13.222 1.00 89.69 180 LEU A N 1
ATOM 1493 C CA . LEU A 1 180 ? -14.116 5.571 14.018 1.00 89.69 180 LEU A CA 1
ATOM 1494 C C . LEU A 1 180 ? -12.771 6.276 14.109 1.00 89.69 180 LEU A C 1
ATOM 1496 O O . LEU A 1 180 ? -12.254 6.734 13.092 1.00 89.69 180 LEU A O 1
ATOM 1500 N N . ILE A 1 181 ? -12.206 6.367 15.309 1.00 89.75 181 ILE A N 1
ATOM 1501 C CA . ILE A 1 181 ? -10.847 6.866 15.531 1.00 89.75 181 ILE A CA 1
ATOM 1502 C C . ILE A 1 181 ? -10.000 5.712 16.048 1.00 89.75 181 ILE A C 1
ATOM 1504 O O . ILE A 1 181 ? -10.105 5.320 17.209 1.00 89.75 181 ILE A O 1
ATOM 1508 N N . TYR A 1 182 ? -9.144 5.200 15.176 1.00 90.81 182 TYR A N 1
ATOM 1509 C CA . TYR A 1 182 ? -8.129 4.211 15.499 1.00 90.81 182 TYR A CA 1
ATOM 1510 C C . TYR A 1 182 ? -6.938 4.902 16.136 1.00 90.81 182 TYR A C 1
ATOM 1512 O O . TYR A 1 182 ? -6.460 5.905 15.608 1.00 90.81 182 TYR A O 1
ATOM 1520 N N . ILE A 1 183 ? -6.469 4.384 17.266 1.00 87.88 183 ILE A N 1
ATOM 1521 C CA . ILE A 1 183 ? -5.309 4.914 17.980 1.00 87.88 183 ILE A CA 1
ATOM 1522 C C . ILE A 1 183 ? -4.280 3.796 18.059 1.00 87.88 183 ILE A C 1
ATOM 1524 O O . ILE A 1 183 ? -4.526 2.780 18.706 1.00 87.88 183 ILE A O 1
ATOM 1528 N N . VAL A 1 184 ? -3.143 3.995 17.398 1.00 87.62 184 VAL A N 1
ATOM 1529 C CA . VAL A 1 184 ? -2.109 2.970 17.252 1.00 87.62 184 VAL A CA 1
ATOM 1530 C C . VAL A 1 184 ? -0.759 3.498 17.711 1.00 87.62 184 VAL A C 1
ATOM 1532 O O . VAL A 1 184 ? -0.384 4.641 17.430 1.00 87.62 184 VAL A O 1
ATOM 1535 N N . SER A 1 185 ? -0.033 2.659 18.443 1.00 85.62 185 SER A N 1
ATOM 1536 C CA . SER A 1 185 ? 1.359 2.930 18.794 1.00 85.62 185 SER A CA 1
ATOM 1537 C C . SER A 1 185 ? 2.236 2.770 17.561 1.00 85.62 185 SER A C 1
ATOM 1539 O O . SER A 1 185 ? 2.058 1.836 16.783 1.00 85.62 185 SER A O 1
ATOM 1541 N N . THR A 1 186 ? 3.215 3.653 17.412 1.00 86.88 186 THR A N 1
ATOM 1542 C CA . THR A 1 186 ? 4.167 3.608 16.301 1.00 86.88 186 THR A CA 1
ATOM 1543 C C . THR A 1 186 ? 5.587 3.557 16.842 1.00 86.88 186 THR A C 1
ATOM 1545 O O . THR A 1 186 ? 5.941 4.317 17.745 1.00 86.88 186 THR A O 1
ATOM 1548 N N . HIS A 1 187 ? 6.427 2.728 16.253 1.00 89.44 187 HIS A N 1
ATOM 1549 C CA . HIS A 1 187 ? 7.871 2.828 16.327 1.00 89.44 187 HIS A CA 1
ATOM 1550 C C . HIS A 1 187 ? 8.360 3.872 15.314 1.00 89.44 187 HIS A C 1
ATOM 1552 O O . HIS A 1 187 ? 8.005 3.847 14.137 1.00 89.44 187 HIS A O 1
ATOM 1558 N N . VAL A 1 188 ? 9.186 4.807 15.776 1.00 89.25 188 VAL A N 1
ATOM 1559 C CA . VAL A 1 188 ? 9.812 5.817 14.917 1.00 89.25 188 VAL A CA 1
ATOM 1560 C C . VAL A 1 188 ? 11.304 5.569 14.925 1.00 89.25 188 VAL A C 1
ATOM 1562 O O . VAL A 1 188 ? 11.925 5.555 15.988 1.00 89.25 188 VAL A O 1
ATOM 1565 N N . SER A 1 189 ? 11.907 5.406 13.748 1.00 89.62 189 SER A N 1
ATOM 1566 C CA . SER A 1 189 ? 13.349 5.167 13.655 1.00 89.62 189 SER A CA 1
ATOM 1567 C C . SER A 1 189 ? 14.145 6.229 14.418 1.00 89.62 189 SER A C 1
ATOM 1569 O O . SER A 1 189 ? 13.865 7.425 14.324 1.00 89.62 189 SER A O 1
ATOM 1571 N N . ARG A 1 190 ? 15.213 5.812 15.113 1.00 88.44 190 ARG A N 1
ATOM 1572 C CA . ARG A 1 190 ? 16.114 6.723 15.847 1.00 88.44 190 ARG A CA 1
ATOM 1573 C C . ARG A 1 190 ? 16.791 7.770 14.964 1.00 88.44 190 ARG A C 1
ATOM 1575 O O . ARG A 1 190 ? 17.253 8.791 15.466 1.00 88.44 190 ARG A O 1
ATOM 1582 N N . ALA A 1 191 ? 16.844 7.536 13.653 1.00 87.56 191 ALA A N 1
ATOM 1583 C CA . ALA A 1 191 ? 17.286 8.546 12.696 1.00 87.56 191 ALA A CA 1
ATOM 1584 C C . ALA A 1 191 ? 16.332 9.760 12.643 1.00 87.56 191 ALA A C 1
ATOM 1586 O O . ALA A 1 191 ? 16.762 10.872 12.326 1.00 87.56 191 ALA A O 1
ATOM 1587 N N . LEU A 1 192 ? 15.053 9.548 12.975 1.00 87.38 192 LEU A N 1
ATOM 1588 C CA . LEU A 1 192 ? 13.962 10.518 12.897 1.00 87.38 192 LEU A CA 1
ATOM 1589 C C . LEU A 1 192 ? 13.447 10.969 14.274 1.00 87.38 192 LEU A C 1
ATOM 1591 O O . LEU A 1 192 ? 13.077 12.127 14.414 1.00 87.38 192 LEU A O 1
ATOM 1595 N N . SER A 1 193 ? 13.463 10.133 15.313 1.00 85.75 193 SER A N 1
ATOM 1596 C CA . SER A 1 193 ? 13.035 10.552 16.657 1.00 85.75 193 SER A CA 1
ATOM 1597 C C . SER A 1 193 ? 13.878 9.925 17.763 1.00 85.75 193 SER A C 1
ATOM 1599 O O . SER A 1 193 ? 14.171 8.734 17.745 1.00 85.75 193 SER A O 1
ATOM 1601 N N . GLU A 1 194 ? 14.258 10.726 18.760 1.00 79.88 194 GLU A N 1
ATOM 1602 C CA . GLU A 1 194 ? 15.043 10.252 19.909 1.00 79.88 194 GLU A CA 1
ATOM 1603 C C . GLU A 1 194 ? 14.219 9.380 20.865 1.00 79.88 194 GLU A C 1
ATOM 1605 O O . GLU A 1 194 ? 14.781 8.503 21.521 1.00 79.88 194 GLU A O 1
ATOM 1610 N N . SER A 1 195 ? 12.894 9.583 20.925 1.00 80.25 195 SER A N 1
ATOM 1611 C CA . SER A 1 195 ? 11.994 8.770 21.757 1.00 80.25 195 SER A CA 1
ATOM 1612 C C . SER A 1 195 ? 11.888 7.329 21.256 1.00 80.25 195 SER A C 1
ATOM 1614 O O . SER A 1 195 ? 11.596 6.432 22.046 1.00 80.25 195 SER A O 1
ATOM 1616 N N . GLY A 1 196 ? 12.095 7.113 19.952 1.00 81.38 196 GLY A N 1
ATOM 1617 C CA . GLY A 1 196 ? 11.883 5.834 19.277 1.00 81.38 196 GLY A CA 1
ATOM 1618 C C . GLY A 1 196 ? 10.413 5.414 19.151 1.00 81.38 196 GLY A C 1
ATOM 1619 O O . GLY A 1 196 ? 10.134 4.384 18.550 1.00 81.38 196 GLY A O 1
ATOM 1620 N N . ASN A 1 197 ? 9.482 6.192 19.710 1.00 81.50 197 ASN A N 1
ATOM 1621 C CA . ASN A 1 197 ? 8.065 5.854 19.827 1.00 81.50 197 ASN A CA 1
ATOM 1622 C C . ASN A 1 197 ? 7.195 7.086 19.555 1.00 81.50 197 ASN A C 1
ATOM 1624 O O . ASN A 1 197 ? 7.556 8.202 19.943 1.00 81.50 197 ASN A O 1
ATOM 1628 N N . GLY A 1 198 ? 6.026 6.851 18.971 1.00 82.81 198 GLY A N 1
ATOM 1629 C CA . GLY A 1 198 ? 4.996 7.844 18.688 1.00 82.81 198 GLY A CA 1
ATOM 1630 C C . GLY A 1 198 ? 3.605 7.213 18.670 1.00 82.81 198 GLY A C 1
ATOM 1631 O O . GLY A 1 198 ? 3.426 6.048 19.037 1.00 82.81 198 GLY A O 1
ATOM 1632 N N . ILE A 1 199 ? 2.615 8.005 18.272 1.00 85.62 199 ILE A N 1
ATOM 1633 C CA . ILE A 1 199 ? 1.220 7.586 18.156 1.00 85.62 199 ILE A CA 1
ATOM 1634 C C . ILE A 1 199 ? 0.652 8.135 16.860 1.00 85.62 199 ILE A C 1
ATOM 1636 O O . ILE A 1 199 ? 0.727 9.340 16.604 1.00 85.62 199 ILE A O 1
ATOM 1640 N N . ALA A 1 200 ? -0.007 7.268 16.101 1.00 87.12 200 ALA A N 1
ATOM 1641 C CA . ALA A 1 200 ? -0.860 7.673 15.001 1.00 87.12 200 ALA A CA 1
ATOM 1642 C C . ALA A 1 200 ? -2.328 7.532 15.411 1.00 87.12 200 ALA A C 1
ATOM 1644 O O . ALA A 1 200 ? -2.745 6.560 16.041 1.00 87.12 200 ALA A O 1
ATOM 1645 N N . THR A 1 201 ? -3.124 8.528 15.043 1.00 87.56 201 THR A N 1
ATOM 1646 C CA . THR A 1 201 ? -4.582 8.475 15.131 1.00 87.56 201 THR A CA 1
ATOM 1647 C C . THR A 1 201 ? -5.148 8.537 13.729 1.00 87.56 201 THR A C 1
ATOM 1649 O O . THR A 1 201 ? -4.829 9.472 13.001 1.00 87.56 201 THR A O 1
ATOM 1652 N N . ILE A 1 202 ? -5.961 7.556 13.343 1.00 88.69 202 ILE A N 1
ATOM 1653 C CA . ILE A 1 202 ? -6.591 7.486 12.022 1.00 88.69 202 ILE A CA 1
ATOM 1654 C C . ILE A 1 202 ? -8.103 7.571 12.202 1.00 88.69 202 ILE A C 1
ATOM 1656 O O . ILE A 1 202 ? -8.716 6.704 12.820 1.00 88.69 202 ILE A O 1
ATOM 1660 N N . MET A 1 203 ? -8.717 8.613 11.653 1.00 88.00 203 MET A N 1
ATOM 1661 C CA . MET A 1 203 ? -10.166 8.742 11.584 1.00 88.00 203 MET A CA 1
ATOM 1662 C C . MET A 1 203 ? -10.670 8.128 10.284 1.00 88.00 203 MET A C 1
ATOM 1664 O O . MET A 1 203 ? -10.192 8.480 9.206 1.00 88.00 203 MET A O 1
ATOM 1668 N N . THR A 1 204 ? -11.682 7.281 10.386 1.00 87.69 204 THR A N 1
ATOM 1669 C CA . THR A 1 204 ? -12.405 6.704 9.252 1.00 87.69 204 THR A CA 1
ATOM 1670 C C . THR A 1 204 ? -13.906 6.926 9.428 1.00 87.69 204 THR A C 1
ATOM 1672 O O . THR A 1 204 ? -14.364 7.265 10.525 1.00 87.69 204 THR A O 1
ATOM 1675 N N . ASP A 1 205 ? -14.685 6.755 8.367 1.00 83.62 205 ASP A N 1
ATOM 1676 C CA . ASP A 1 205 ? -16.130 6.555 8.520 1.00 83.62 205 ASP A CA 1
ATOM 1677 C C . ASP A 1 205 ? -16.480 5.088 8.811 1.00 83.62 205 ASP A C 1
ATOM 1679 O O . ASP A 1 205 ? -15.619 4.220 8.889 1.00 83.62 205 ASP A O 1
ATOM 1683 N N . GLN A 1 206 ? -17.773 4.797 8.937 1.00 81.12 206 GLN A N 1
ATOM 1684 C CA . GLN A 1 206 ? -18.306 3.449 9.162 1.00 81.12 206 GLN A CA 1
ATOM 1685 C C . GLN A 1 206 ? -17.971 2.402 8.086 1.00 81.12 206 GLN A C 1
ATOM 1687 O O . GLN A 1 206 ? -18.052 1.211 8.366 1.00 81.12 206 GLN A O 1
ATOM 1692 N N . ARG A 1 207 ? -17.618 2.810 6.857 1.00 79.06 207 ARG A N 1
ATOM 1693 C CA . ARG A 1 207 ? -17.125 1.892 5.811 1.00 79.06 207 ARG A CA 1
ATOM 1694 C C . ARG A 1 207 ? -15.625 1.633 5.958 1.00 79.06 207 ARG A C 1
ATOM 1696 O O . ARG A 1 207 ? -15.072 0.799 5.252 1.00 79.06 207 ARG A O 1
ATOM 1703 N N . GLY A 1 208 ? -14.976 2.362 6.861 1.00 81.62 208 GLY A N 1
ATOM 1704 C CA . GLY A 1 208 ? -13.549 2.327 7.098 1.00 81.62 208 GLY A CA 1
ATOM 1705 C C . GLY A 1 208 ? -12.747 3.208 6.145 1.00 81.62 208 GLY A C 1
ATOM 1706 O O . GLY A 1 208 ? -11.521 3.172 6.163 1.00 81.62 208 GLY A O 1
ATOM 1707 N N . ILE A 1 209 ? -13.389 4.059 5.345 1.00 83.25 209 ILE A N 1
ATOM 1708 C CA . ILE A 1 209 ? -12.654 4.931 4.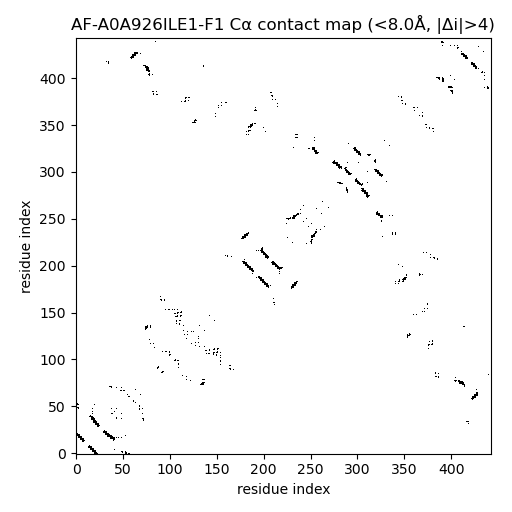427 1.00 83.25 209 ILE A CA 1
ATOM 1709 C C . ILE A 1 209 ? -11.848 5.956 5.239 1.00 83.25 209 ILE A C 1
ATOM 1711 O O . ILE A 1 209 ? -12.435 6.668 6.060 1.00 83.25 209 ILE A O 1
ATOM 1715 N N . PRO A 1 210 ? -10.514 6.041 5.050 1.00 85.38 210 PRO A N 1
ATOM 1716 C CA . PRO A 1 210 ? -9.683 6.983 5.789 1.00 85.38 210 PRO A CA 1
ATOM 1717 C C . PRO A 1 210 ? -10.067 8.424 5.476 1.00 85.38 210 PRO A C 1
ATOM 1719 O O . PRO A 1 210 ? -10.037 8.862 4.327 1.00 85.38 210 PRO A O 1
ATOM 1722 N N . LEU A 1 211 ? -10.408 9.168 6.524 1.00 80.31 211 LEU A N 1
ATOM 1723 C CA . LEU A 1 211 ? -10.799 10.568 6.447 1.00 80.31 211 LEU A CA 1
ATOM 1724 C C . LEU A 1 211 ? -9.651 11.459 6.893 1.00 80.31 211 LEU A C 1
ATOM 1726 O O . LEU A 1 211 ? -9.254 12.368 6.183 1.00 80.31 211 LEU A O 1
ATOM 1730 N N . HIS A 1 212 ? -9.082 11.196 8.061 1.00 80.50 212 HIS A N 1
ATOM 1731 C CA . HIS A 1 212 ? -8.070 12.062 8.647 1.00 80.50 212 HIS A CA 1
ATOM 1732 C C . HIS A 1 212 ? -7.028 11.236 9.372 1.00 80.50 212 HIS A C 1
ATOM 1734 O O . HIS A 1 212 ? -7.307 10.121 9.807 1.00 80.50 212 HIS A O 1
ATOM 1740 N N . TYR A 1 213 ? -5.848 11.809 9.548 1.00 85.06 213 TYR A N 1
ATOM 1741 C CA . TYR A 1 213 ? -4.881 11.257 10.466 1.00 85.06 213 TYR A CA 1
ATOM 1742 C C . TYR A 1 213 ? -4.146 12.367 11.206 1.00 85.06 213 TYR A C 1
ATOM 1744 O O . TYR A 1 213 ? -3.990 13.476 10.694 1.00 85.06 213 TYR A O 1
ATOM 1752 N N . ASN A 1 214 ? -3.660 12.040 12.394 1.00 83.38 214 ASN A N 1
ATOM 1753 C CA . ASN A 1 214 ? -2.734 12.875 13.134 1.00 83.38 214 ASN A CA 1
ATOM 1754 C C . ASN A 1 214 ? -1.631 12.001 13.730 1.00 83.38 214 ASN A C 1
ATOM 1756 O O . ASN A 1 214 ? -1.909 10.917 14.244 1.00 83.38 214 ASN A O 1
ATOM 1760 N N . PHE A 1 215 ? -0.397 12.487 13.654 1.00 83.81 215 PHE A N 1
ATOM 1761 C CA . PHE A 1 215 ? 0.776 11.834 14.212 1.00 83.81 215 PHE A CA 1
ATOM 1762 C C . PHE A 1 215 ? 1.335 12.688 15.347 1.00 83.81 215 PHE A C 1
ATOM 1764 O O . PHE A 1 215 ? 1.508 13.898 15.192 1.00 83.81 215 PHE A O 1
ATOM 1771 N N . SER A 1 216 ? 1.644 12.056 16.474 1.00 74.81 216 SER A N 1
ATOM 1772 C CA . SER A 1 216 ? 2.263 12.724 17.608 1.00 74.81 216 SER A CA 1
ATOM 1773 C C . SER A 1 216 ? 3.451 11.934 18.138 1.00 74.81 216 SER A C 1
ATOM 1775 O O . SER A 1 216 ? 3.326 10.759 18.470 1.00 74.81 216 SER A O 1
ATOM 1777 N N . ASP A 1 217 ? 4.580 12.621 18.312 1.00 67.12 217 ASP A N 1
ATOM 1778 C CA . ASP A 1 217 ? 5.717 12.140 19.110 1.00 67.12 217 ASP A CA 1
ATOM 1779 C C . ASP A 1 217 ? 5.435 12.232 20.629 1.00 67.12 217 ASP A C 1
ATOM 1781 O O . ASP A 1 217 ? 6.290 11.908 21.457 1.00 67.12 217 ASP A O 1
ATOM 1785 N N . SER A 1 218 ? 4.253 12.731 21.023 1.00 60.28 218 SER A N 1
ATOM 1786 C CA . SER A 1 218 ? 3.866 12.871 22.425 1.00 60.28 218 SER A CA 1
ATOM 1787 C C . SER A 1 218 ? 3.568 11.523 23.071 1.00 60.28 218 SER A C 1
ATOM 1789 O O . SER A 1 218 ? 3.175 10.546 22.435 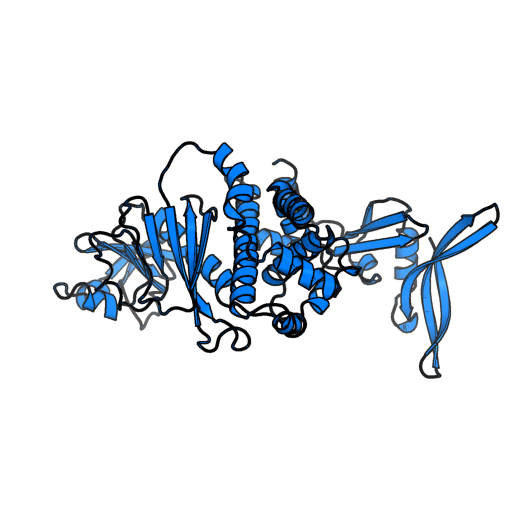1.00 60.28 218 SER A O 1
ATOM 1791 N N . LYS A 1 219 ? 3.656 11.496 24.402 1.00 58.09 219 LYS A N 1
ATOM 1792 C CA . LYS A 1 219 ? 3.088 10.389 25.173 1.00 58.09 219 LYS A CA 1
ATOM 1793 C C . LYS A 1 219 ? 1.577 10.344 24.940 1.00 58.09 219 LYS A C 1
ATOM 1795 O O . LYS A 1 219 ? 0.933 11.384 24.794 1.00 58.09 219 LYS A O 1
ATOM 1800 N N . LEU A 1 220 ? 1.005 9.145 25.047 1.00 56.66 220 LEU A N 1
ATOM 1801 C CA . LEU A 1 220 ? -0.442 8.889 24.947 1.00 56.66 220 LEU A CA 1
ATOM 1802 C C . LEU A 1 220 ? -1.281 9.822 25.815 1.00 56.66 220 LEU A C 1
ATOM 1804 O O . LEU A 1 220 ? -2.389 10.172 25.431 1.00 56.66 220 LEU A O 1
ATOM 1808 N N . LYS A 1 221 ? -0.683 10.277 26.927 1.00 52.56 221 LYS A N 1
ATOM 1809 C CA . LYS A 1 221 ? -1.217 11.181 27.953 1.00 52.56 221 LYS A CA 1
ATOM 1810 C C . LYS A 1 221 ? -1.767 12.526 27.443 1.00 52.56 221 LYS A C 1
ATOM 1812 O O . LYS A 1 221 ? -2.450 13.199 28.211 1.00 52.56 221 LYS A O 1
ATOM 1817 N N . GLU A 1 222 ? -1.477 12.904 26.200 1.00 59.28 222 GLU A N 1
ATOM 1818 C CA . GLU A 1 222 ? -1.798 14.214 25.612 1.00 59.28 222 GLU A CA 1
ATOM 1819 C C . GLU A 1 222 ? -2.853 14.149 24.487 1.00 59.28 222 GLU A C 1
ATOM 1821 O O . GLU A 1 222 ? -3.142 15.163 23.853 1.00 59.28 222 GLU A O 1
ATOM 1826 N N . LEU A 1 223 ? -3.457 12.979 24.240 1.00 65.25 223 LEU A N 1
ATOM 1827 C CA . LEU A 1 223 ? -4.538 12.835 23.259 1.00 65.25 223 LEU A CA 1
ATOM 1828 C C . LEU A 1 223 ? -5.856 13.440 23.764 1.00 65.25 223 LEU A C 1
ATOM 1830 O O . LEU A 1 223 ? -6.315 13.133 24.866 1.00 65.25 223 LEU A O 1
ATOM 1834 N N . ASN A 1 224 ? -6.497 14.245 22.914 1.00 65.75 224 ASN A N 1
ATOM 1835 C CA . ASN A 1 224 ? -7.840 14.771 23.150 1.00 65.75 224 ASN A CA 1
ATOM 1836 C C . ASN A 1 224 ? -8.890 13.806 22.586 1.00 65.75 224 ASN A C 1
ATOM 1838 O O . ASN A 1 224 ? -8.914 13.543 21.383 1.00 65.75 224 ASN A O 1
ATOM 1842 N N . PHE A 1 225 ? -9.778 13.309 23.447 1.00 70.56 225 PHE A N 1
ATOM 1843 C CA . PHE A 1 225 ? -10.919 12.484 23.046 1.00 70.56 225 PHE A CA 1
ATOM 1844 C C . PHE A 1 225 ? -12.115 13.364 22.688 1.00 70.56 225 PHE A C 1
ATOM 1846 O O . PHE A 1 225 ? -12.316 14.425 23.280 1.00 70.56 225 PHE A O 1
ATOM 1853 N N . SER A 1 226 ? -12.913 12.932 21.713 1.00 66.94 226 SER A N 1
ATOM 1854 C CA . SER A 1 226 ? -14.128 13.658 21.350 1.00 66.94 226 SER A CA 1
ATOM 1855 C C . SER A 1 226 ? -15.287 13.235 22.247 1.00 66.94 226 SER A C 1
ATOM 1857 O O . SER A 1 226 ? -15.514 12.045 22.449 1.00 66.94 226 SER A O 1
ATOM 1859 N N . ASP A 1 227 ? -16.062 14.202 22.736 1.00 66.25 227 ASP A N 1
ATOM 1860 C CA . ASP A 1 227 ? -17.338 13.956 23.425 1.00 66.25 227 ASP A CA 1
ATOM 1861 C C . ASP A 1 227 ? -18.492 13.648 22.445 1.00 66.25 227 ASP A C 1
ATOM 1863 O O . ASP A 1 227 ? -19.639 13.469 22.856 1.00 66.25 227 ASP A O 1
ATOM 1867 N N . ASN A 1 228 ? -18.230 13.616 21.133 1.00 77.62 228 ASN A N 1
ATOM 1868 C CA . ASN A 1 228 ? -19.261 13.344 20.140 1.00 77.62 228 ASN A CA 1
ATOM 1869 C C . ASN A 1 228 ? -19.695 11.872 20.202 1.00 77.62 228 ASN A C 1
ATOM 1871 O O . ASN A 1 228 ? -18.913 10.966 19.926 1.00 77.62 228 ASN A O 1
ATOM 1875 N N . ALA A 1 229 ? -20.976 11.641 20.495 1.00 72.75 229 ALA A N 1
ATOM 1876 C CA . ALA A 1 229 ? -21.563 10.308 20.583 1.00 72.75 229 ALA A CA 1
ATOM 1877 C C . ALA A 1 229 ? -21.468 9.505 19.273 1.00 72.75 229 ALA A C 1
ATOM 1879 O O . ALA A 1 229 ? -21.530 8.278 19.308 1.00 72.75 229 ALA A O 1
ATOM 1880 N N . ASN A 1 230 ? -21.305 10.158 18.125 1.00 83.31 230 ASN A N 1
ATOM 1881 C CA . ASN A 1 230 ? -21.138 9.479 16.844 1.00 83.31 230 ASN A CA 1
ATOM 1882 C C . ASN A 1 230 ? -19.682 9.065 16.576 1.00 83.31 230 ASN A C 1
ATOM 1884 O O . ASN A 1 230 ? -19.392 8.516 15.522 1.00 83.31 230 ASN A O 1
ATOM 1888 N N . ILE A 1 231 ? -18.763 9.295 17.517 1.00 86.12 231 ILE A N 1
ATOM 1889 C CA . ILE A 1 231 ? -17.364 8.890 17.404 1.00 86.12 231 ILE A CA 1
ATOM 1890 C C . ILE A 1 231 ? -17.092 7.704 18.326 1.00 86.12 231 ILE A C 1
ATOM 1892 O O . ILE A 1 231 ? -17.400 7.746 19.517 1.00 86.12 231 ILE A O 1
ATOM 1896 N N . VAL A 1 232 ? -16.498 6.648 17.772 1.00 89.69 232 VAL A N 1
ATOM 1897 C CA . VAL A 1 232 ? -16.032 5.475 18.518 1.00 89.69 232 VAL A CA 1
ATOM 1898 C C . VAL A 1 232 ? -14.515 5.382 18.423 1.00 89.69 232 VAL A C 1
ATOM 1900 O O . VAL A 1 232 ? -13.948 5.378 17.334 1.00 89.69 232 VAL A O 1
ATOM 1903 N N . HIS A 1 233 ? -13.852 5.304 19.572 1.00 88.88 233 HIS A N 1
ATOM 1904 C CA . HIS A 1 233 ? -12.405 5.127 19.655 1.00 88.88 233 HIS A CA 1
ATOM 1905 C C . HIS A 1 233 ? -12.041 3.639 19.682 1.00 88.88 233 HIS A C 1
ATOM 1907 O O . HIS A 1 233 ? -12.631 2.889 20.454 1.00 88.88 233 HIS A O 1
ATOM 1913 N N . VAL A 1 234 ? -11.070 3.209 18.878 1.00 90.19 234 VAL A N 1
ATOM 1914 C CA . VAL A 1 234 ? -10.643 1.802 18.786 1.00 90.19 234 VAL A CA 1
ATOM 1915 C C . VAL A 1 234 ? -9.163 1.680 19.156 1.00 90.19 234 VAL A C 1
ATOM 1917 O O . VAL A 1 234 ? -8.347 2.446 18.638 1.00 90.19 234 VAL A O 1
ATOM 1920 N N . PHE A 1 235 ? -8.818 0.751 20.056 1.00 84.38 235 PHE A N 1
ATOM 1921 C CA . PHE A 1 235 ? -7.441 0.537 20.534 1.00 84.38 235 PHE A CA 1
ATOM 1922 C C . PHE A 1 235 ? -7.129 -0.936 20.868 1.00 84.38 235 PHE A C 1
ATOM 1924 O O . PHE A 1 235 ? -7.968 -1.647 21.424 1.00 84.38 235 PHE A O 1
ATOM 1931 N N . ASN A 1 236 ? -5.912 -1.391 20.534 1.00 78.69 236 ASN A N 1
ATOM 1932 C CA . ASN A 1 236 ? -5.475 -2.787 20.687 1.00 78.69 236 ASN A CA 1
ATOM 1933 C C . ASN A 1 236 ? -4.662 -3.014 21.972 1.00 78.69 236 ASN A C 1
ATOM 1935 O O . ASN A 1 236 ? -4.943 -3.922 22.745 1.00 78.69 236 ASN A O 1
ATOM 1939 N N . ASP A 1 237 ? -3.651 -2.184 22.224 1.00 66.12 237 ASP A N 1
ATOM 1940 C CA . ASP A 1 237 ? -2.790 -2.351 23.398 1.00 66.12 237 ASP A CA 1
ATOM 1941 C C . ASP A 1 237 ? -2.216 -1.005 23.839 1.00 66.12 237 ASP A C 1
ATOM 1943 O O . ASP A 1 237 ? -1.064 -0.645 23.598 1.00 66.12 237 ASP A O 1
ATOM 1947 N N . LEU A 1 238 ? -3.088 -0.193 24.427 1.00 53.94 238 LEU A N 1
ATOM 1948 C CA . LEU A 1 238 ? -2.711 1.080 25.013 1.00 53.94 238 LEU A CA 1
ATOM 1949 C C . LEU A 1 238 ? -3.077 1.022 26.478 1.00 53.94 238 LEU A C 1
ATOM 1951 O O . LEU A 1 238 ? -4.230 1.249 26.837 1.00 53.94 238 LEU A O 1
ATOM 1955 N N . ASP A 1 239 ? -2.069 0.649 27.273 1.00 51.41 239 ASP A N 1
ATOM 1956 C CA . ASP A 1 239 ? -2.026 0.636 28.731 1.00 51.41 239 ASP A CA 1
ATOM 1957 C C . ASP A 1 239 ? -3.262 1.278 29.368 1.00 51.41 239 ASP A C 1
ATOM 1959 O O . ASP A 1 239 ? -3.480 2.492 29.296 1.00 51.41 239 ASP A O 1
ATOM 1963 N N . ILE A 1 240 ? -4.012 0.437 30.078 1.00 46.03 240 ILE A N 1
ATOM 1964 C CA . ILE A 1 240 ? -5.195 0.694 30.913 1.00 46.03 240 ILE A CA 1
ATOM 1965 C C . ILE A 1 240 ? -5.105 1.907 31.866 1.00 46.03 240 ILE A C 1
ATOM 1967 O O . ILE A 1 240 ? -6.100 2.276 32.486 1.00 46.03 240 ILE A O 1
ATOM 1971 N N . CYS A 1 241 ? -3.989 2.637 31.902 1.00 44.81 241 CYS A N 1
ATOM 1972 C CA . CYS A 1 241 ? -3.867 3.980 32.481 1.00 44.81 241 CYS A CA 1
ATOM 1973 C C . CYS A 1 241 ? -4.915 5.005 31.979 1.00 44.81 241 CYS A C 1
ATOM 1975 O O . CYS A 1 241 ? -4.904 6.152 32.433 1.00 44.81 241 CYS A O 1
ATOM 1977 N N . TYR A 1 242 ? -5.790 4.626 31.042 1.00 52.94 242 TYR A N 1
ATOM 1978 C CA . TYR A 1 242 ? -6.786 5.476 30.412 1.00 52.94 242 TYR A CA 1
ATOM 1979 C C . TYR A 1 242 ? -8.254 5.147 30.679 1.00 52.94 242 TYR A C 1
ATOM 1981 O O . TYR A 1 242 ? -9.070 6.021 30.421 1.00 52.94 242 TYR A O 1
ATOM 1989 N N . ILE A 1 243 ? -8.632 4.011 31.271 1.00 50.97 243 ILE A N 1
ATOM 1990 C CA . ILE A 1 243 ? -10.031 3.852 31.727 1.00 50.97 243 ILE A CA 1
ATOM 1991 C C . ILE A 1 243 ? -10.320 4.761 32.941 1.00 50.97 243 ILE A C 1
ATOM 1993 O O . ILE A 1 243 ? -11.442 5.213 33.135 1.00 50.97 243 ILE A O 1
ATOM 1997 N N . GLU A 1 244 ? -9.288 5.150 33.694 1.00 47.56 244 GLU A N 1
ATOM 1998 C CA . GLU A 1 244 ? -9.412 6.155 34.760 1.00 47.56 244 GLU A CA 1
ATOM 1999 C C . GLU A 1 244 ? -9.504 7.607 34.236 1.00 47.56 244 GLU A C 1
ATOM 2001 O O . GLU A 1 244 ? -9.896 8.502 34.984 1.00 47.56 244 GLU A O 1
ATOM 2006 N N . LYS A 1 245 ? -9.137 7.873 32.968 1.00 47.69 245 LYS A N 1
ATOM 2007 C CA . LYS A 1 245 ? -9.059 9.234 32.383 1.00 47.69 245 LYS A CA 1
ATOM 2008 C C . LYS A 1 245 ? -10.012 9.493 31.223 1.00 47.69 245 LYS A C 1
ATOM 2010 O O . LYS A 1 245 ? -10.493 10.615 31.079 1.00 47.69 245 LYS A O 1
ATOM 2015 N N . ILE A 1 246 ? -10.282 8.488 30.397 1.00 52.53 246 ILE A N 1
ATOM 2016 C CA . ILE A 1 246 ? -11.483 8.456 29.576 1.00 52.53 246 ILE A CA 1
ATOM 2017 C C . ILE A 1 246 ? -12.593 8.382 30.604 1.00 52.53 246 ILE A C 1
ATOM 2019 O O . ILE A 1 246 ? -12.680 7.419 31.359 1.00 52.53 246 ILE A O 1
ATOM 2023 N N . ASN A 1 247 ? -13.437 9.402 30.674 1.00 62.03 247 ASN A N 1
ATOM 2024 C CA . ASN A 1 247 ? -14.703 9.196 31.341 1.00 62.03 247 ASN A CA 1
ATOM 2025 C C . ASN A 1 247 ? -15.435 8.139 30.500 1.00 62.03 247 ASN A C 1
ATOM 2027 O O . ASN A 1 247 ? -16.006 8.460 29.460 1.00 62.03 247 ASN A O 1
ATOM 2031 N N . VAL A 1 248 ? -15.323 6.867 30.893 1.00 62.78 248 VAL A N 1
ATOM 2032 C CA . VAL A 1 248 ? -15.855 5.706 30.160 1.00 62.78 248 VAL A CA 1
ATOM 2033 C C . VAL A 1 248 ? -17.375 5.732 30.055 1.00 62.78 248 VAL A C 1
ATOM 2035 O O . VAL A 1 248 ? -17.953 4.977 29.284 1.00 62.78 248 VAL A O 1
ATOM 2038 N N . HIS A 1 249 ? -18.027 6.645 30.774 1.00 64.75 249 HIS A N 1
ATOM 2039 C CA . HIS A 1 249 ? -19.445 6.943 30.624 1.00 64.75 249 HIS A CA 1
ATOM 2040 C C . HIS A 1 249 ? -19.727 8.060 29.602 1.00 64.75 249 HIS A C 1
ATOM 2042 O O . HIS A 1 249 ? -20.874 8.233 29.199 1.00 64.75 249 HIS A O 1
ATOM 2048 N N . LYS A 1 250 ? -18.713 8.823 29.168 1.00 69.62 250 LYS A N 1
ATOM 2049 C CA . LYS A 1 250 ? -18.834 9.907 28.175 1.00 69.62 250 LYS A CA 1
ATOM 2050 C C . LYS A 1 250 ? -18.380 9.516 26.771 1.00 69.62 250 LYS A C 1
ATOM 2052 O O . LYS A 1 250 ? -19.046 9.891 25.812 1.00 69.62 250 LYS A O 1
ATOM 2057 N N . HIS A 1 251 ? -17.281 8.775 26.633 1.00 79.56 251 HIS A N 1
ATOM 2058 C CA . HIS A 1 251 ? -16.714 8.450 25.317 1.00 79.56 251 HIS A CA 1
ATOM 2059 C C . HIS A 1 251 ? -17.024 7.017 24.917 1.00 79.56 251 HIS A C 1
ATOM 2061 O O . HIS A 1 251 ? -16.882 6.106 25.731 1.00 79.56 251 HIS A O 1
ATOM 2067 N N . ARG A 1 252 ? -17.398 6.801 23.654 1.00 86.62 252 ARG A N 1
ATOM 2068 C CA . ARG A 1 252 ? -17.642 5.458 23.125 1.00 86.62 252 ARG A CA 1
ATOM 2069 C C . ARG A 1 252 ? -16.345 4.822 22.641 1.00 86.62 252 ARG A C 1
ATOM 2071 O O . ARG A 1 252 ? -15.560 5.481 21.958 1.00 86.62 252 ARG A O 1
ATOM 2078 N N . PHE A 1 253 ? -16.128 3.549 22.961 1.00 88.25 253 PHE A N 1
ATOM 2079 C CA . PHE A 1 253 ? -14.893 2.866 22.586 1.00 88.25 253 PHE A CA 1
ATOM 2080 C C . PHE A 1 253 ? -15.032 1.359 22.358 1.00 88.25 253 PHE A C 1
ATOM 2082 O O . PHE A 1 253 ? -15.984 0.734 22.823 1.00 88.25 253 PHE A O 1
ATOM 2089 N N . ILE A 1 254 ? -14.046 0.791 21.665 1.00 90.62 254 ILE A N 1
ATOM 2090 C CA . ILE A 1 254 ? -13.770 -0.640 21.522 1.00 90.62 254 ILE A CA 1
ATOM 2091 C C . ILE A 1 254 ? -12.298 -0.840 21.884 1.00 90.62 254 ILE A C 1
ATOM 2093 O O . ILE A 1 254 ? -11.421 -0.209 21.296 1.00 90.62 254 ILE A O 1
ATOM 2097 N N . ALA A 1 255 ? -12.027 -1.699 22.857 1.00 87.69 255 ALA A N 1
ATOM 2098 C CA . ALA A 1 255 ? -10.683 -1.891 23.377 1.00 87.69 255 ALA A CA 1
ATOM 2099 C C . ALA A 1 255 ? -10.367 -3.357 23.571 1.00 87.69 255 ALA A C 1
ATOM 2101 O O . ALA A 1 255 ? -11.188 -4.063 24.153 1.00 87.69 255 ALA A O 1
ATOM 2102 N N . LYS A 1 256 ? -9.160 -3.785 23.214 1.00 87.75 256 LYS A N 1
ATOM 2103 C CA . LYS A 1 256 ? -8.612 -5.026 23.761 1.00 87.75 256 LYS A CA 1
ATOM 2104 C C . LYS A 1 256 ? -8.059 -4.782 25.169 1.00 87.75 256 LYS A C 1
ATOM 2106 O O . LYS A 1 256 ? -7.506 -3.727 25.475 1.00 87.75 256 LYS A O 1
ATOM 2111 N N . MET A 1 257 ? -8.260 -5.756 26.052 1.00 81.56 257 MET A N 1
ATOM 2112 C CA . MET A 1 257 ? -7.798 -5.723 27.437 1.00 81.56 257 MET A CA 1
ATOM 2113 C C . MET A 1 257 ? -7.358 -7.099 27.928 1.00 81.56 257 MET A C 1
ATOM 2115 O O . MET A 1 257 ? -7.761 -8.133 27.399 1.00 81.56 257 MET A O 1
ATOM 2119 N N . GLY A 1 258 ? -6.541 -7.117 28.978 1.00 81.94 258 GLY A N 1
ATOM 2120 C CA . GLY A 1 258 ? -6.227 -8.334 29.712 1.00 81.94 258 GLY A CA 1
ATOM 2121 C C . GLY A 1 258 ? -7.204 -8.596 30.862 1.00 81.94 258 GLY A C 1
ATOM 2122 O O . GLY A 1 258 ? -7.958 -7.733 31.315 1.00 81.94 258 GLY A O 1
ATOM 2123 N N . ILE A 1 259 ? -7.164 -9.825 31.381 1.00 82.56 259 ILE A N 1
ATOM 2124 C CA . ILE A 1 259 ? -8.013 -10.258 32.506 1.00 82.56 259 ILE A CA 1
ATOM 2125 C C . ILE A 1 259 ? -7.710 -9.490 33.785 1.00 82.56 259 ILE A C 1
ATOM 2127 O O . ILE A 1 259 ? -8.618 -9.173 34.551 1.00 82.56 259 ILE A O 1
ATOM 2131 N N . ARG A 1 260 ? -6.430 -9.190 34.031 1.00 81.19 260 ARG A N 1
ATOM 2132 C CA . ARG A 1 260 ? -6.021 -8.445 35.228 1.00 81.19 260 ARG A CA 1
ATOM 2133 C C . ARG A 1 260 ? -6.640 -7.056 35.236 1.00 81.19 260 ARG A C 1
ATOM 2135 O O . ARG A 1 260 ? -6.926 -6.512 36.297 1.00 81.19 260 ARG A O 1
ATOM 2142 N N . GLU A 1 261 ? -6.829 -6.477 34.065 1.00 80.06 261 GLU A N 1
ATOM 2143 C CA . GLU A 1 261 ? -7.391 -5.154 33.898 1.00 80.06 261 GLU A CA 1
ATOM 2144 C C . GLU A 1 261 ? -8.913 -5.165 33.913 1.00 80.06 261 GLU A C 1
ATOM 2146 O O . GLU A 1 261 ? -9.504 -4.277 34.523 1.00 80.06 261 GLU A O 1
ATOM 2151 N N . LEU A 1 262 ? -9.535 -6.221 33.386 1.00 81.50 262 LEU A N 1
ATOM 2152 C CA . LEU A 1 262 ? -10.958 -6.487 33.587 1.00 81.50 262 LEU A CA 1
ATOM 2153 C C . LEU A 1 262 ? -11.307 -6.580 35.087 1.00 81.50 262 LEU A C 1
ATOM 2155 O O . LEU A 1 262 ? -12.262 -5.952 35.537 1.00 81.50 262 LEU A O 1
ATOM 2159 N N . MET A 1 263 ? -10.488 -7.283 35.880 1.00 83.62 263 MET A N 1
ATOM 2160 C CA . MET A 1 263 ? -10.636 -7.372 37.344 1.00 83.62 263 MET A CA 1
ATOM 2161 C C . MET A 1 263 ? -10.542 -6.015 38.045 1.00 83.62 263 MET A C 1
ATOM 2163 O O . MET A 1 263 ? -11.275 -5.759 38.996 1.00 83.62 263 MET A O 1
ATOM 2167 N N . LYS A 1 264 ? -9.639 -5.138 37.590 1.00 81.19 264 LYS A N 1
ATOM 2168 C CA . LYS A 1 264 ? -9.498 -3.783 38.147 1.00 81.19 264 LYS A CA 1
ATOM 2169 C C . LYS A 1 264 ? -10.694 -2.899 37.812 1.00 81.19 264 LYS A C 1
ATOM 2171 O O . LYS A 1 264 ? -11.067 -2.068 38.632 1.00 81.19 264 LYS A O 1
ATOM 2176 N N . LEU A 1 265 ? -11.258 -3.059 36.616 1.00 79.12 265 LEU A N 1
ATOM 2177 C CA . LEU A 1 265 ? -12.388 -2.262 36.152 1.00 79.12 265 LEU A CA 1
ATOM 2178 C C . LEU A 1 265 ? -13.691 -2.617 36.874 1.00 79.12 265 LEU A C 1
ATOM 2180 O O . LEU A 1 265 ? -14.498 -1.735 37.157 1.00 79.12 265 LEU A O 1
ATOM 2184 N N . PHE A 1 266 ? -13.873 -3.896 37.200 1.00 84.50 266 PHE A N 1
ATOM 2185 C CA . PHE A 1 266 ? -15.078 -4.417 37.837 1.00 84.50 266 PHE A CA 1
ATOM 2186 C C . PHE A 1 266 ? -14.772 -5.004 39.225 1.00 84.50 266 PHE A C 1
ATOM 2188 O O . PHE A 1 266 ? -14.976 -6.197 39.443 1.00 84.50 266 PHE A O 1
ATOM 2195 N N . PRO A 1 267 ? -14.314 -4.192 40.201 1.00 82.50 267 PRO A N 1
ATOM 2196 C CA . PRO A 1 267 ? -13.861 -4.692 41.504 1.00 82.50 267 PRO A CA 1
ATOM 2197 C C . PRO A 1 267 ? -14.986 -5.304 42.354 1.00 82.50 267 PRO A C 1
ATOM 2199 O O . PRO A 1 267 ? -14.711 -6.033 43.301 1.00 82.50 267 PRO A O 1
ATOM 2202 N N . ASN A 1 268 ? -16.246 -5.004 42.023 1.00 87.69 268 ASN A N 1
ATOM 2203 C CA . ASN A 1 268 ? -17.430 -5.529 42.707 1.00 87.69 268 ASN A CA 1
ATOM 2204 C C . ASN A 1 268 ? -17.928 -6.864 42.127 1.00 87.69 268 ASN A C 1
ATOM 2206 O O . ASN A 1 268 ? -18.887 -7.426 42.652 1.00 87.69 268 ASN A O 1
ATOM 2210 N N . TYR A 1 269 ? -17.318 -7.354 41.046 1.00 86.75 269 TYR A N 1
ATOM 2211 C CA . TYR A 1 269 ? -17.684 -8.607 40.391 1.00 86.75 269 TYR A CA 1
ATOM 2212 C C . TYR A 1 269 ? -16.604 -9.662 40.633 1.00 86.75 269 TYR A C 1
ATOM 2214 O O . TYR A 1 269 ? -15.411 -9.372 40.525 1.00 86.75 269 TYR A O 1
ATOM 2222 N N . ASP A 1 270 ? -17.007 -10.907 40.904 1.00 89.06 270 ASP A N 1
ATOM 2223 C CA . ASP A 1 270 ? -16.063 -12.027 40.939 1.00 89.06 270 ASP A CA 1
ATOM 2224 C C . ASP A 1 270 ? -15.706 -12.454 39.509 1.00 89.06 270 ASP A C 1
ATOM 2226 O O . ASP A 1 270 ? -16.260 -13.386 38.924 1.00 89.06 270 ASP A O 1
ATOM 2230 N N . ILE A 1 271 ? -14.766 -11.716 38.918 1.00 86.50 271 ILE A N 1
ATOM 2231 C CA . ILE A 1 271 ? -14.267 -12.004 37.574 1.00 86.50 271 ILE A CA 1
ATOM 2232 C C . ILE A 1 271 ? -13.592 -13.381 37.519 1.00 86.50 271 ILE A C 1
ATOM 2234 O O . ILE A 1 271 ? -13.626 -14.003 36.464 1.00 86.50 271 ILE A O 1
ATOM 2238 N N . ASN A 1 272 ? -13.018 -13.896 38.616 1.00 84.38 272 ASN A N 1
ATOM 2239 C CA . ASN A 1 272 ? -12.419 -15.236 38.615 1.00 84.38 272 ASN A CA 1
ATOM 2240 C C . ASN A 1 272 ? -13.485 -16.320 38.466 1.00 84.38 272 ASN A C 1
ATOM 2242 O O . ASN A 1 272 ? -13.306 -17.247 37.679 1.00 84.38 272 ASN A O 1
ATOM 2246 N N . GLU A 1 273 ? -14.586 -16.212 39.205 1.00 86.06 273 GLU A N 1
ATOM 2247 C CA . GLU A 1 273 ? -15.712 -17.135 39.061 1.00 86.06 273 GLU A CA 1
ATOM 2248 C C . GLU A 1 273 ? -16.292 -17.062 37.643 1.00 86.06 273 GLU A C 1
ATOM 2250 O O . GLU A 1 273 ? -16.435 -18.087 36.974 1.00 86.06 273 GLU A O 1
ATOM 2255 N N . LEU A 1 274 ? -16.519 -15.843 37.145 1.00 85.62 274 LEU A N 1
ATOM 2256 C CA . LEU A 1 274 ? -17.078 -15.606 35.817 1.00 85.62 274 LEU A CA 1
ATOM 2257 C C . LEU A 1 274 ? -16.206 -16.195 34.704 1.00 85.62 274 LEU A C 1
ATOM 2259 O O . LEU A 1 274 ? -16.733 -16.836 33.800 1.00 85.62 274 LEU A O 1
ATOM 2263 N N . VAL A 1 275 ? -14.882 -16.020 34.751 1.00 84.56 275 VAL A N 1
ATOM 2264 C CA . VAL A 1 275 ? -14.015 -16.542 33.683 1.00 84.56 275 VAL A CA 1
ATOM 2265 C C . VAL A 1 275 ? -13.810 -18.059 33.758 1.00 84.56 275 VAL A C 1
ATOM 2267 O O . VAL A 1 275 ? -13.519 -18.678 32.739 1.00 84.56 275 VAL A O 1
ATOM 2270 N N . ASN A 1 276 ? -13.997 -18.681 34.924 1.00 84.06 276 ASN A N 1
ATOM 2271 C CA . ASN A 1 276 ? -13.916 -20.138 35.069 1.00 84.06 276 ASN A CA 1
ATOM 2272 C C . ASN A 1 276 ? -15.231 -20.851 34.712 1.00 84.06 276 ASN A C 1
ATOM 2274 O O . ASN A 1 276 ? -15.252 -22.077 34.590 1.00 84.06 276 ASN A O 1
ATOM 2278 N N . GLN A 1 277 ? -16.326 -20.110 34.534 1.00 86.81 277 GLN A N 1
ATOM 2279 C CA . GLN A 1 277 ? -17.617 -20.675 34.169 1.00 86.81 277 GLN A CA 1
ATOM 2280 C C . GLN A 1 277 ? -17.600 -21.236 32.741 1.00 86.81 277 GLN A C 1
ATOM 2282 O O . GLN A 1 277 ? -17.121 -20.599 31.800 1.00 86.81 277 GLN A O 1
ATOM 2287 N N . GLU A 1 278 ? -18.179 -22.425 32.571 1.00 88.00 278 GLU A N 1
ATOM 2288 C CA . GLU A 1 278 ? -18.398 -23.029 31.261 1.00 88.00 278 GLU A CA 1
ATOM 2289 C C . GLU A 1 278 ? -19.470 -22.255 30.474 1.00 88.00 278 GLU A C 1
ATOM 2291 O O . GLU A 1 278 ? -20.579 -22.011 30.958 1.00 88.00 278 GLU A O 1
ATOM 2296 N N . ALA A 1 279 ? -19.136 -21.852 29.249 1.00 88.00 279 ALA A N 1
ATOM 2297 C CA . ALA A 1 279 ? -19.993 -21.068 28.375 1.00 88.00 279 ALA A CA 1
ATOM 2298 C C . ALA A 1 279 ? -19.974 -21.601 26.938 1.00 88.00 279 ALA A C 1
ATOM 2300 O O . ALA A 1 279 ? -18.976 -22.121 26.439 1.00 88.00 279 ALA A O 1
ATOM 2301 N N . LEU A 1 280 ? -21.100 -21.433 26.243 1.00 91.06 280 LEU A N 1
ATOM 2302 C CA . LEU A 1 280 ? -21.200 -21.714 24.815 1.00 91.06 280 LEU A CA 1
ATOM 2303 C C . LEU A 1 280 ? -20.667 -20.526 24.006 1.00 91.06 280 LEU A C 1
ATOM 2305 O O . LEU A 1 280 ? -21.243 -19.436 24.068 1.00 91.06 280 LEU A O 1
ATOM 2309 N N . PHE A 1 281 ? -19.613 -20.761 23.227 1.00 91.31 281 PHE A N 1
ATOM 2310 C CA . PHE A 1 281 ? -19.072 -19.818 22.251 1.00 91.31 281 PHE A CA 1
ATOM 2311 C C . PHE A 1 281 ? -19.731 -20.022 20.886 1.00 91.31 281 PHE A C 1
ATOM 2313 O O . PHE A 1 281 ? -19.718 -21.130 20.342 1.00 91.31 281 PHE A O 1
ATOM 2320 N N . THR A 1 282 ? -20.279 -18.948 20.321 1.00 92.38 282 THR A N 1
ATOM 2321 C CA . THR A 1 282 ? -20.862 -18.925 18.975 1.00 92.38 282 THR A CA 1
ATOM 2322 C C . THR A 1 282 ? -19.770 -18.765 17.924 1.00 92.38 282 THR A C 1
ATOM 2324 O O . THR A 1 282 ? -18.775 -18.086 18.164 1.00 92.38 282 THR A O 1
ATOM 2327 N N . SER A 1 283 ? -19.939 -19.384 16.757 1.00 91.62 283 SER A N 1
ATOM 2328 C CA . SER A 1 283 ? -18.990 -19.226 15.650 1.00 91.62 283 SER A CA 1
ATOM 2329 C C . SER A 1 283 ? -19.132 -17.847 15.005 1.00 91.62 283 SER A C 1
ATOM 2331 O O . SER A 1 283 ? -20.246 -17.392 14.748 1.00 91.62 283 SER A O 1
ATOM 2333 N N . TYR A 1 284 ? -17.997 -17.208 14.742 1.00 88.94 284 TYR A N 1
ATOM 2334 C CA . TYR A 1 284 ? -17.864 -16.013 13.919 1.00 88.94 284 TYR A CA 1
ATOM 2335 C C . TYR A 1 284 ? -16.617 -16.194 13.055 1.00 88.94 284 TYR A C 1
ATOM 2337 O O . TYR A 1 284 ? -15.525 -16.344 13.598 1.00 88.94 284 TYR A O 1
ATOM 2345 N N . LYS A 1 285 ? -16.775 -16.230 11.726 1.00 87.19 285 LYS A N 1
ATOM 2346 C CA . LYS A 1 285 ? -15.705 -16.637 10.797 1.00 87.19 285 LYS A CA 1
ATOM 2347 C C . LYS A 1 285 ? -15.053 -17.952 11.272 1.00 87.19 285 LYS A C 1
ATOM 2349 O O . LYS A 1 285 ? -15.743 -18.957 11.438 1.00 87.19 285 LYS A O 1
ATOM 2354 N N . ASP A 1 286 ? -13.749 -17.940 11.515 1.00 85.69 286 ASP A N 1
ATOM 2355 C CA . ASP A 1 286 ? -12.926 -19.052 11.982 1.00 85.69 286 ASP A CA 1
ATOM 2356 C C . ASP A 1 286 ? -12.741 -19.094 13.513 1.00 85.69 286 ASP A C 1
ATOM 2358 O O . ASP A 1 286 ? -12.099 -20.013 14.020 1.00 85.69 286 ASP A O 1
ATOM 2362 N N . VAL A 1 287 ? -13.328 -18.155 14.268 1.00 89.50 287 VAL A N 1
ATOM 2363 C CA . VAL A 1 287 ? -13.178 -18.037 15.729 1.00 89.50 287 VAL A CA 1
ATOM 2364 C C . VAL A 1 287 ? -14.473 -18.328 16.500 1.00 89.50 287 VAL A C 1
ATOM 2366 O O . VAL A 1 287 ? -15.583 -18.352 15.962 1.00 89.50 287 VAL A O 1
ATOM 2369 N N . GLY A 1 288 ? -14.329 -18.582 17.803 1.00 90.50 288 GLY A N 1
ATOM 2370 C CA . GLY A 1 288 ? -15.430 -18.661 18.762 1.00 90.50 288 GLY A CA 1
ATOM 2371 C C . GLY A 1 288 ? -15.557 -17.365 19.559 1.00 90.50 288 GLY A C 1
ATOM 2372 O O . GLY A 1 288 ? -14.558 -16.848 20.056 1.00 90.50 288 GLY A O 1
ATOM 2373 N N . ILE A 1 289 ? -16.783 -16.872 19.723 1.00 91.88 289 ILE A N 1
ATOM 2374 C CA . ILE A 1 289 ? -17.092 -15.616 20.410 1.00 91.88 289 ILE A CA 1
ATOM 2375 C C . ILE A 1 289 ? -18.071 -15.858 21.556 1.00 91.88 289 ILE A C 1
ATOM 2377 O O . ILE A 1 289 ? -19.058 -16.581 21.412 1.00 91.88 289 ILE A O 1
ATOM 2381 N N . LYS A 1 290 ? -17.822 -15.212 22.696 1.00 92.12 290 LYS A N 1
ATOM 2382 C CA . LYS A 1 290 ? -18.790 -15.093 23.787 1.00 92.12 290 LYS A CA 1
ATOM 2383 C C . LYS A 1 290 ? -18.915 -13.638 24.210 1.00 92.12 290 LYS A C 1
ATOM 2385 O O . LYS A 1 290 ? -17.940 -13.036 24.640 1.00 92.12 290 LYS A O 1
ATOM 2390 N N . VAL A 1 291 ? -20.128 -13.099 24.139 1.00 92.88 291 VAL A N 1
ATOM 2391 C CA . VAL A 1 291 ? -20.440 -11.754 24.635 1.00 92.88 291 VAL A CA 1
ATOM 2392 C C . VAL A 1 291 ? -21.104 -11.865 26.004 1.00 92.88 291 VAL A C 1
ATOM 2394 O O . VAL A 1 291 ? -22.061 -12.625 26.179 1.00 92.88 291 VAL A O 1
ATOM 2397 N N . LEU A 1 292 ? -20.597 -11.107 26.969 1.00 91.19 292 LEU A N 1
ATOM 2398 C CA . LEU A 1 292 ? -21.174 -10.929 28.297 1.00 91.19 292 LEU A CA 1
ATOM 2399 C C . LEU A 1 292 ? -21.490 -9.455 28.514 1.00 91.19 292 LEU A C 1
ATOM 2401 O O . LEU A 1 292 ? -20.764 -8.584 28.042 1.00 91.19 292 LEU A O 1
ATOM 2405 N N . LYS A 1 293 ? -22.563 -9.176 29.250 1.00 90.69 293 LYS A N 1
ATOM 2406 C CA . LYS A 1 293 ? -22.902 -7.820 29.673 1.00 90.69 293 LYS A CA 1
ATOM 2407 C C . LYS A 1 293 ? -22.567 -7.662 31.152 1.00 90.69 293 LYS A C 1
ATOM 2409 O O . LYS A 1 293 ? -23.069 -8.434 31.965 1.00 90.69 293 LYS A O 1
ATOM 2414 N N . ILE A 1 294 ? -21.738 -6.675 31.476 1.00 88.56 294 ILE A N 1
ATOM 2415 C CA . ILE A 1 294 ? -21.385 -6.293 32.847 1.00 88.56 294 ILE A CA 1
ATOM 2416 C C . ILE A 1 294 ? -21.670 -4.797 32.965 1.00 88.56 294 ILE A C 1
ATOM 2418 O O . ILE A 1 294 ? -21.051 -3.992 32.271 1.00 88.56 294 ILE A O 1
ATOM 2422 N N . ASP A 1 295 ? -22.647 -4.430 33.795 1.00 86.88 295 ASP A N 1
ATOM 2423 C CA . ASP A 1 295 ? -23.178 -3.064 33.883 1.00 86.88 295 ASP A CA 1
ATOM 2424 C C . ASP A 1 295 ? -23.572 -2.495 32.495 1.00 86.88 295 ASP A C 1
ATOM 2426 O O . ASP A 1 295 ? -24.398 -3.079 31.781 1.00 86.88 295 ASP A O 1
ATOM 2430 N N . ASP A 1 296 ? -22.975 -1.365 32.103 1.00 85.00 296 ASP A N 1
ATOM 2431 C CA . ASP A 1 296 ? -23.170 -0.688 30.813 1.00 85.00 296 ASP A CA 1
ATOM 2432 C C . ASP A 1 296 ? -22.190 -1.157 29.719 1.00 85.00 296 ASP A C 1
ATOM 2434 O O . ASP A 1 296 ? -22.184 -0.613 28.612 1.00 85.00 296 ASP A O 1
ATOM 2438 N N . PHE A 1 297 ? -21.364 -2.165 30.006 1.00 88.81 297 PHE A N 1
ATOM 2439 C CA . PHE A 1 297 ? -20.330 -2.660 29.102 1.00 88.81 297 PHE A CA 1
ATOM 2440 C C . PHE A 1 297 ? -20.682 -4.028 28.522 1.00 88.81 297 PHE A C 1
ATOM 2442 O O . PHE A 1 297 ? -21.259 -4.895 29.183 1.00 88.81 297 PHE A O 1
ATOM 2449 N N . HIS A 1 298 ? -20.253 -4.242 27.284 1.00 92.06 298 HIS A N 1
ATOM 2450 C CA . HIS A 1 298 ? -20.142 -5.558 26.676 1.00 92.06 298 HIS A CA 1
ATOM 2451 C C . HIS A 1 298 ? -18.683 -6.006 26.735 1.00 92.06 298 HIS A C 1
ATOM 2453 O O . HIS A 1 298 ? -17.786 -5.275 26.313 1.00 92.06 298 HIS A O 1
ATOM 2459 N N . VAL A 1 299 ? -18.461 -7.212 27.250 1.00 91.44 299 VAL A N 1
ATOM 2460 C CA . VAL A 1 299 ? -17.164 -7.887 27.291 1.00 91.44 299 VAL A CA 1
ATOM 2461 C C . VAL A 1 299 ? -17.222 -9.064 26.326 1.00 91.44 299 VAL A C 1
ATOM 2463 O O . VAL A 1 299 ? -18.072 -9.945 26.462 1.00 91.44 299 VAL A O 1
ATOM 2466 N N . ILE A 1 300 ? -16.349 -9.056 25.327 1.00 92.44 300 ILE A N 1
ATOM 2467 C CA . ILE A 1 300 ? -16.314 -10.031 24.241 1.00 92.44 300 ILE A CA 1
ATOM 2468 C C . ILE A 1 300 ? -15.072 -10.897 24.419 1.00 92.44 300 ILE A C 1
ATOM 2470 O O . ILE A 1 300 ? -13.951 -10.405 24.357 1.00 92.44 300 ILE A O 1
ATOM 2474 N N . PHE A 1 301 ? -15.267 -12.192 24.621 1.00 90.69 301 PHE A N 1
ATOM 2475 C CA . PHE A 1 301 ? -14.196 -13.176 24.709 1.00 90.69 301 PHE A CA 1
ATOM 2476 C C . PHE A 1 301 ? -14.027 -13.855 23.356 1.00 90.69 301 PHE A C 1
ATOM 2478 O O . PHE A 1 301 ? -14.990 -14.409 22.816 1.00 90.69 301 PHE A O 1
ATOM 2485 N N . ILE A 1 302 ? -12.805 -13.817 22.829 1.00 90.25 302 ILE A N 1
ATOM 2486 C CA . ILE A 1 302 ? -12.440 -14.373 21.527 1.00 90.25 302 ILE A CA 1
ATOM 2487 C C . ILE A 1 302 ? -11.534 -15.578 21.745 1.00 90.25 302 ILE A C 1
ATOM 2489 O O . ILE A 1 302 ? -10.534 -15.504 22.464 1.00 90.25 302 ILE A O 1
ATOM 2493 N N . ARG A 1 303 ? -11.853 -16.688 21.079 1.00 88.12 303 ARG A N 1
ATOM 2494 C CA . ARG A 1 303 ? -11.074 -17.926 21.141 1.00 88.12 303 ARG A CA 1
ATOM 2495 C C . ARG A 1 303 ? -10.892 -18.587 19.774 1.00 88.12 303 ARG A C 1
ATOM 2497 O O . ARG A 1 303 ? -11.707 -18.353 18.887 1.00 88.12 303 ARG A O 1
ATOM 2504 N N . PRO A 1 304 ? -9.903 -19.483 19.600 1.00 87.44 304 PRO A N 1
ATOM 2505 C CA . PRO A 1 304 ? -9.655 -20.139 18.317 1.00 87.44 304 PRO A CA 1
ATOM 2506 C C . PRO A 1 304 ? -10.798 -21.003 17.769 1.00 87.44 304 PRO A C 1
ATOM 2508 O O . PRO A 1 304 ? -10.796 -21.292 16.583 1.00 87.44 304 PRO A O 1
ATOM 2511 N N . LYS A 1 305 ? -11.730 -21.496 18.599 1.00 85.31 305 LYS A N 1
ATOM 2512 C CA . LYS A 1 305 ? -12.803 -22.409 18.158 1.00 85.31 305 LYS A CA 1
ATOM 2513 C C . LYS A 1 305 ? -14.112 -22.160 18.898 1.00 85.31 305 LYS A C 1
ATOM 2515 O O . LYS A 1 305 ? -14.103 -21.885 20.093 1.00 85.31 305 LYS A O 1
ATOM 2520 N N . ALA A 1 306 ? -15.234 -22.309 18.200 1.00 89.75 306 ALA A N 1
ATOM 2521 C CA . ALA A 1 306 ? -16.565 -22.310 18.804 1.00 89.75 306 ALA A CA 1
ATOM 2522 C C . ALA A 1 306 ? -16.829 -23.590 19.622 1.00 89.75 306 ALA A C 1
ATOM 2524 O O . ALA A 1 306 ? -16.120 -24.588 19.481 1.00 89.75 306 ALA A O 1
ATOM 2525 N N . GLY A 1 307 ? -17.879 -23.569 20.447 1.00 89.44 307 GLY A N 1
ATOM 2526 C CA . GLY A 1 307 ? -18.292 -24.709 21.270 1.00 89.44 307 GLY A CA 1
ATOM 2527 C C . GLY A 1 307 ? -18.331 -24.406 22.765 1.00 89.44 307 GLY A C 1
ATOM 2528 O O . GLY A 1 307 ? -18.193 -23.260 23.193 1.00 89.44 307 GLY A O 1
ATOM 2529 N N . LEU A 1 308 ? -18.574 -25.449 23.555 1.00 89.25 308 LEU A N 1
ATOM 2530 C CA . LEU A 1 308 ? -18.671 -25.368 25.009 1.00 89.25 308 LEU A CA 1
ATOM 2531 C C . LEU A 1 308 ? -17.268 -25.443 25.629 1.00 89.25 308 LEU A C 1
ATOM 2533 O O . LEU A 1 308 ? -16.535 -26.389 25.345 1.00 89.25 308 LEU A O 1
ATOM 2537 N N . ALA A 1 309 ? -16.881 -24.442 26.421 1.00 86.38 309 ALA A N 1
ATOM 2538 C CA . ALA A 1 309 ? -15.697 -24.497 27.284 1.00 86.38 309 ALA A CA 1
ATOM 2539 C C . ALA A 1 309 ? -15.738 -23.377 28.341 1.00 86.38 309 ALA A C 1
ATOM 2541 O O . ALA A 1 309 ? -16.583 -22.482 28.238 1.00 86.38 309 ALA A O 1
ATOM 2542 N N . PRO A 1 310 ? -14.824 -23.373 29.326 1.00 83.69 310 PRO A N 1
ATOM 2543 C CA . PRO A 1 310 ? -14.628 -22.230 30.213 1.00 83.69 310 PRO A CA 1
ATOM 2544 C C . PRO A 1 310 ? -14.381 -20.926 29.444 1.00 83.69 310 PRO A C 1
ATOM 2546 O O . PRO A 1 310 ? -13.767 -20.929 28.375 1.00 83.69 310 PRO A O 1
ATOM 2549 N N . ILE A 1 311 ? -14.835 -19.799 29.999 1.00 81.88 311 ILE A N 1
ATOM 2550 C CA . ILE A 1 311 ? -14.618 -18.468 29.408 1.00 81.88 311 ILE A CA 1
ATOM 2551 C C . ILE A 1 311 ? -13.121 -18.143 29.290 1.00 81.88 311 ILE A C 1
ATOM 2553 O O . ILE A 1 311 ? -12.704 -17.530 28.309 1.00 81.88 311 ILE A O 1
ATOM 2557 N N . TYR A 1 312 ? -12.310 -18.582 30.253 1.00 76.62 312 TYR A N 1
ATOM 2558 C CA . TYR A 1 312 ? -10.859 -18.493 30.231 1.00 76.62 312 TYR A CA 1
ATOM 2559 C C . TYR A 1 312 ? -10.207 -19.779 30.720 1.00 76.62 312 TYR A C 1
ATOM 2561 O O . TYR A 1 312 ? -10.501 -20.273 31.803 1.00 76.62 312 TYR A O 1
ATOM 2569 N N . SER A 1 313 ? -9.228 -20.267 29.962 1.00 68.31 313 SER A N 1
ATOM 2570 C CA . SER A 1 313 ? -8.325 -21.317 30.419 1.00 68.31 313 SER A CA 1
ATOM 2571 C C . SER A 1 313 ? -6.954 -21.147 29.766 1.00 68.31 313 SER A C 1
ATOM 2573 O O . SER A 1 313 ? -6.804 -21.214 28.543 1.00 68.31 313 SER A O 1
ATOM 2575 N N . LYS A 1 314 ? -5.930 -20.905 30.599 1.00 61.38 314 LYS A N 1
ATOM 2576 C CA . LYS A 1 314 ? -4.524 -20.870 30.155 1.00 61.38 314 LYS A CA 1
ATOM 2577 C C . LYS A 1 314 ? -3.998 -22.257 29.810 1.00 61.38 314 LYS A C 1
ATOM 2579 O O . LYS A 1 314 ? -3.151 -22.367 28.933 1.00 61.38 314 LYS A O 1
ATOM 2584 N N . GLU A 1 315 ? -4.480 -23.289 30.497 1.00 56.19 315 GLU A N 1
ATOM 2585 C CA . GLU A 1 315 ? -3.995 -24.665 30.349 1.00 56.19 315 GLU A CA 1
ATOM 2586 C C . GLU A 1 315 ? -4.415 -25.284 29.008 1.00 56.19 315 GLU A C 1
ATOM 2588 O O . GLU A 1 315 ? -3.670 -26.080 28.445 1.00 56.19 315 GLU A O 1
ATOM 2593 N N . SER A 1 316 ? -5.554 -24.855 28.451 1.00 56.09 316 SER A N 1
ATOM 2594 C CA . SER A 1 316 ? -6.018 -25.224 27.103 1.00 56.09 316 SER A CA 1
ATOM 2595 C C . SER A 1 316 ? -5.638 -24.206 26.014 1.00 56.09 316 SER A C 1
ATOM 2597 O O . SER A 1 316 ? -5.888 -24.459 24.837 1.00 56.09 316 SER A O 1
ATOM 2599 N N . GLY A 1 317 ? -5.006 -23.076 26.370 1.00 56.44 317 GLY A N 1
ATOM 2600 C CA . GLY A 1 317 ? -4.546 -22.054 25.418 1.00 56.44 317 GLY A CA 1
ATOM 2601 C C . GLY A 1 317 ? -5.673 -21.323 24.675 1.00 56.44 317 GLY A C 1
ATOM 2602 O O . GLY A 1 317 ? -5.497 -20.945 23.519 1.00 56.44 317 GLY A O 1
ATOM 2603 N N . GLU A 1 318 ? -6.848 -21.171 25.296 1.00 60.44 318 GLU A N 1
ATOM 2604 C CA . GLU A 1 318 ? -8.085 -20.912 24.548 1.00 60.44 318 GLU A CA 1
ATOM 2605 C C . GLU A 1 318 ? -8.457 -19.442 24.337 1.00 60.44 318 GLU A C 1
ATOM 2607 O O . GLU A 1 318 ? -9.117 -19.172 23.346 1.00 60.44 318 GLU A O 1
ATOM 2612 N N . VAL A 1 319 ? -8.067 -18.469 25.165 1.00 64.88 319 VAL A N 1
ATOM 2613 C CA . VAL A 1 319 ? -8.458 -17.065 24.900 1.00 64.88 319 VAL A CA 1
ATOM 2614 C C . VAL A 1 319 ? -7.386 -16.355 24.090 1.00 64.88 319 VAL A C 1
ATOM 2616 O O . VAL A 1 319 ? -6.272 -16.153 24.573 1.00 64.88 319 VAL A O 1
ATOM 2619 N N . ARG A 1 320 ? -7.755 -15.980 22.861 1.00 76.31 320 ARG A N 1
ATOM 2620 C CA . ARG A 1 320 ? -6.932 -15.191 21.941 1.00 76.31 320 ARG A CA 1
ATOM 2621 C C . ARG A 1 320 ? -6.916 -13.732 22.396 1.00 76.31 320 ARG A C 1
ATOM 2623 O O . ARG A 1 320 ? -5.849 -13.202 22.678 1.00 76.31 320 ARG A O 1
ATOM 2630 N N . ASP A 1 321 ? -8.100 -13.137 22.545 1.00 86.62 321 ASP A N 1
ATOM 2631 C CA . ASP A 1 321 ? -8.290 -11.720 22.868 1.00 86.62 321 ASP A CA 1
ATOM 2632 C C . ASP A 1 321 ? -9.541 -11.518 23.747 1.00 86.62 321 ASP A C 1
ATOM 2634 O O . ASP A 1 321 ? -10.497 -12.297 23.682 1.00 86.62 321 ASP A O 1
ATOM 2638 N N . ILE A 1 322 ? -9.546 -10.465 24.573 1.00 88.88 322 ILE A N 1
ATOM 2639 C CA . ILE A 1 322 ? -10.726 -10.001 25.320 1.00 88.88 322 ILE A CA 1
ATOM 2640 C C . ILE A 1 322 ? -10.966 -8.554 24.931 1.00 88.88 322 ILE A C 1
ATOM 2642 O O . ILE A 1 322 ? -10.083 -7.717 25.113 1.00 88.88 322 ILE A O 1
ATOM 2646 N N . LEU A 1 323 ? -12.156 -8.261 24.417 1.00 90.94 323 LEU A N 1
ATOM 2647 C CA . LEU A 1 323 ? -12.568 -6.906 24.088 1.00 90.94 323 LEU A CA 1
ATOM 2648 C C . LEU A 1 323 ? -13.553 -6.375 25.116 1.00 90.94 323 LEU A C 1
ATOM 2650 O O . LEU A 1 323 ? -14.370 -7.116 25.657 1.00 90.94 323 LEU A O 1
ATOM 2654 N N . ILE A 1 324 ? -13.528 -5.069 25.326 1.00 89.50 324 ILE A N 1
ATOM 2655 C CA . ILE A 1 324 ? -14.543 -4.343 26.073 1.00 89.50 324 ILE A CA 1
ATOM 2656 C C . ILE A 1 324 ? -15.060 -3.172 25.241 1.00 89.50 324 ILE A C 1
ATOM 2658 O O . ILE A 1 324 ? -14.313 -2.500 24.526 1.00 89.50 324 ILE A O 1
ATOM 2662 N N . THR A 1 325 ? -16.359 -2.918 25.336 1.00 90.56 325 THR A N 1
ATOM 2663 C CA . THR A 1 325 ? -16.996 -1.780 24.680 1.00 90.56 325 THR A CA 1
ATOM 2664 C C . THR A 1 325 ? -18.208 -1.297 25.467 1.00 90.56 325 THR A C 1
ATOM 2666 O O . THR A 1 325 ? -18.939 -2.087 26.056 1.00 90.56 325 THR A O 1
ATOM 2669 N N . ASN A 1 326 ? -18.447 0.011 25.456 1.00 88.62 326 ASN A N 1
ATOM 2670 C CA . ASN A 1 326 ? -19.678 0.651 25.939 1.00 88.62 326 ASN A CA 1
ATOM 2671 C C . ASN A 1 326 ? -20.576 1.126 24.775 1.00 88.62 326 ASN A C 1
ATOM 2673 O O . ASN A 1 326 ? -21.487 1.938 24.954 1.00 88.62 326 ASN A O 1
ATOM 2677 N N . THR A 1 327 ? -20.281 0.682 23.551 1.00 88.75 327 THR A N 1
ATOM 2678 C CA . THR A 1 327 ? -21.061 1.037 22.365 1.00 88.75 327 THR A CA 1
ATOM 2679 C C . THR A 1 327 ? -22.385 0.268 22.331 1.00 88.75 327 THR A C 1
ATOM 2681 O O . THR A 1 327 ? -22.557 -0.764 22.980 1.00 88.75 327 THR A O 1
ATOM 2684 N N . LYS A 1 328 ? -23.340 0.781 21.546 1.00 87.69 328 LYS A N 1
ATOM 2685 C CA . LYS A 1 328 ? -24.612 0.103 21.236 1.00 87.69 328 LYS A CA 1
ATOM 2686 C C . LYS A 1 328 ? -24.564 -0.656 19.902 1.00 87.69 328 LYS A C 1
ATOM 2688 O O . LYS A 1 328 ? -25.613 -0.944 19.335 1.00 87.69 328 LYS A O 1
ATOM 2693 N N . LEU A 1 329 ? -23.364 -0.877 19.370 1.00 89.56 329 LEU A N 1
ATOM 2694 C CA . LEU A 1 329 ? -23.155 -1.553 18.095 1.00 89.56 329 LEU A CA 1
ATOM 2695 C C . LEU A 1 329 ? -23.456 -3.049 18.223 1.00 89.56 329 LEU A C 1
ATOM 2697 O O . LEU A 1 329 ? -23.421 -3.603 19.325 1.00 89.56 329 LEU A O 1
ATOM 2701 N N . SER A 1 330 ? -23.743 -3.695 17.091 1.00 89.94 330 SER A N 1
ATOM 2702 C CA . SER A 1 330 ? -23.809 -5.156 17.035 1.00 89.94 330 SER A CA 1
ATOM 2703 C C . SER A 1 330 ? -22.433 -5.760 17.339 1.00 89.94 330 SER A C 1
ATOM 2705 O O . SER A 1 330 ? -21.407 -5.089 17.186 1.00 89.94 330 SER A O 1
ATOM 2707 N N . PHE A 1 331 ? -22.380 -7.019 17.786 1.00 89.00 331 PHE A N 1
ATOM 2708 C CA . PHE A 1 331 ? -21.079 -7.642 18.040 1.00 89.00 331 PHE A CA 1
ATOM 2709 C C . PHE A 1 331 ? -20.298 -7.812 16.730 1.00 89.00 331 PHE A C 1
ATOM 2711 O O . PHE A 1 331 ? -19.078 -7.696 16.740 1.00 89.00 331 PHE A O 1
ATOM 2718 N N . GLU A 1 332 ? -20.991 -8.038 15.612 1.00 89.75 332 GLU A N 1
ATOM 2719 C CA . GLU A 1 332 ? -20.408 -8.136 14.279 1.00 89.75 332 GLU A CA 1
ATOM 2720 C C . GLU A 1 332 ? -19.717 -6.829 13.880 1.00 89.75 332 GLU A C 1
ATOM 2722 O O . GLU A 1 332 ? -18.572 -6.857 13.434 1.00 89.75 332 GLU A O 1
ATOM 2727 N N . ASP A 1 333 ? -20.357 -5.679 14.110 1.00 89.56 333 ASP A N 1
ATOM 2728 C CA . ASP A 1 333 ? -19.745 -4.370 13.852 1.00 89.56 333 ASP A CA 1
ATOM 2729 C C . ASP A 1 333 ? -18.535 -4.131 14.758 1.00 89.56 333 ASP A C 1
ATOM 2731 O O . ASP A 1 333 ? -17.492 -3.671 14.296 1.00 89.56 333 ASP A O 1
ATOM 2735 N N . VAL A 1 334 ? -18.640 -4.481 16.046 1.00 91.88 334 VAL A N 1
ATOM 2736 C CA . VAL A 1 334 ? -17.518 -4.359 16.989 1.00 91.88 334 VAL A CA 1
ATOM 2737 C C . VAL A 1 334 ? -16.331 -5.203 16.531 1.00 91.88 334 VAL A C 1
ATOM 2739 O O . VAL A 1 334 ? -15.204 -4.709 16.538 1.00 91.88 334 VAL A O 1
ATOM 2742 N N . MET A 1 335 ? -16.575 -6.443 16.101 1.00 90.94 335 MET A N 1
ATOM 2743 C CA . MET A 1 335 ? -15.539 -7.336 15.584 1.00 90.94 335 MET A CA 1
ATOM 2744 C C . MET A 1 335 ? -14.930 -6.809 14.283 1.00 90.94 335 MET A C 1
ATOM 2746 O O . MET A 1 335 ? -13.709 -6.750 14.182 1.00 90.94 335 MET A O 1
ATOM 2750 N N . ASN A 1 336 ? -15.746 -6.359 13.326 1.00 88.88 336 ASN A N 1
ATOM 2751 C CA . ASN A 1 336 ? -15.264 -5.772 12.071 1.00 88.88 336 ASN A CA 1
ATOM 2752 C C . ASN A 1 336 ? -14.380 -4.541 12.318 1.00 88.88 336 ASN A C 1
ATOM 2754 O O . ASN A 1 336 ? -13.317 -4.395 11.714 1.00 88.88 336 ASN A O 1
ATOM 2758 N N . PHE A 1 337 ? -14.793 -3.651 13.224 1.00 91.62 337 PHE A N 1
ATOM 2759 C CA . PHE A 1 337 ? -14.007 -2.466 13.557 1.00 91.62 337 PHE A CA 1
ATOM 2760 C C . PHE A 1 337 ? -12.744 -2.810 14.331 1.00 91.62 337 PHE A C 1
ATOM 2762 O O . PHE A 1 337 ? -11.729 -2.155 14.116 1.00 91.62 337 PHE A O 1
ATOM 2769 N N . TYR A 1 338 ? -12.791 -3.818 15.200 1.00 91.25 338 TYR A N 1
ATOM 2770 C CA . TYR A 1 338 ? -11.623 -4.300 15.920 1.00 91.25 338 TYR A CA 1
ATOM 2771 C C . TYR A 1 338 ? -10.593 -4.930 14.982 1.00 91.25 338 TYR A C 1
ATOM 2773 O O . TYR A 1 338 ? -9.436 -4.542 15.042 1.00 91.25 338 TYR A O 1
ATOM 2781 N N . GLU A 1 339 ? -10.987 -5.832 14.082 1.00 88.94 339 GLU A N 1
ATOM 2782 C CA . GLU A 1 339 ? -10.060 -6.497 13.151 1.00 88.94 339 GLU A CA 1
ATOM 2783 C C . GLU A 1 339 ? -9.271 -5.488 12.305 1.00 88.94 339 GLU A C 1
ATOM 2785 O O . GLU A 1 339 ? -8.061 -5.628 12.141 1.00 88.94 339 GLU A O 1
ATOM 2790 N N . ARG A 1 340 ? -9.922 -4.400 11.880 1.00 89.00 340 ARG A N 1
ATOM 2791 C CA . ARG A 1 340 ? -9.294 -3.320 11.108 1.00 89.00 340 ARG A CA 1
ATOM 2792 C C . ARG A 1 340 ? -8.140 -2.619 11.832 1.00 89.00 340 ARG A C 1
ATOM 2794 O O . ARG A 1 340 ? -7.293 -2.008 11.179 1.00 89.00 340 ARG A O 1
ATOM 2801 N N . ILE A 1 341 ? -8.092 -2.652 13.170 1.00 90.44 341 ILE A N 1
ATOM 2802 C CA . ILE A 1 341 ? -6.983 -2.009 13.885 1.00 90.44 341 ILE A CA 1
ATOM 2803 C C . ILE A 1 341 ? -5.646 -2.650 13.530 1.00 90.44 341 ILE A C 1
ATOM 2805 O O . ILE A 1 341 ? -4.652 -1.939 13.474 1.00 90.44 341 ILE A O 1
ATOM 2809 N N . TYR A 1 342 ? -5.633 -3.951 13.235 1.00 88.75 342 TYR A N 1
ATOM 2810 C CA . TYR A 1 342 ? -4.417 -4.670 12.883 1.00 88.75 342 TYR A CA 1
ATOM 2811 C C . TYR A 1 342 ? -3.843 -4.201 11.547 1.00 88.75 342 TYR A C 1
ATOM 2813 O O . TYR A 1 342 ? -2.638 -3.989 11.467 1.00 88.75 342 TYR A O 1
ATOM 2821 N N . ASP A 1 343 ? -4.690 -3.947 10.546 1.00 88.75 343 ASP A N 1
ATOM 2822 C CA . ASP A 1 343 ? -4.255 -3.411 9.249 1.00 88.75 343 ASP A CA 1
ATOM 2823 C C . ASP A 1 343 ? -3.645 -2.008 9.412 1.00 88.75 343 ASP A C 1
ATOM 2825 O O . ASP A 1 343 ? -2.612 -1.667 8.834 1.00 88.75 343 ASP A O 1
ATOM 2829 N N . ILE A 1 344 ? -4.276 -1.173 10.245 1.00 91.81 344 ILE A N 1
ATOM 2830 C CA . ILE A 1 344 ? -3.789 0.181 10.530 1.00 91.81 344 ILE A CA 1
ATOM 2831 C C . ILE A 1 344 ? -2.483 0.129 11.328 1.00 91.81 344 ILE A C 1
ATOM 2833 O O . ILE A 1 344 ? -1.562 0.892 11.032 1.00 91.81 344 ILE A O 1
ATOM 2837 N N . GLU A 1 345 ? -2.391 -0.755 12.322 1.00 90.31 345 GLU A N 1
ATOM 2838 C CA . GLU A 1 345 ? -1.158 -1.000 13.065 1.00 90.31 345 GLU A CA 1
ATOM 2839 C C . GLU A 1 345 ? -0.053 -1.453 12.119 1.00 90.31 345 GLU A C 1
ATOM 2841 O O . GLU A 1 345 ? 1.005 -0.844 12.133 1.00 90.31 345 GLU A O 1
ATOM 2846 N N . GLU A 1 346 ? -0.288 -2.423 11.236 1.00 91.06 346 GLU A N 1
ATOM 2847 C CA . GLU A 1 346 ? 0.720 -2.894 10.280 1.00 91.06 346 GLU A CA 1
ATOM 2848 C C . GLU A 1 346 ? 1.297 -1.749 9.433 1.00 91.06 346 GLU A C 1
ATOM 2850 O O . GLU A 1 346 ? 2.516 -1.628 9.286 1.00 91.06 346 GLU A O 1
ATOM 2855 N N . ILE A 1 347 ? 0.433 -0.875 8.911 1.00 92.12 347 ILE A N 1
ATOM 2856 C CA . ILE A 1 347 ? 0.839 0.228 8.034 1.00 92.12 347 ILE A CA 1
ATOM 2857 C C . ILE A 1 347 ? 1.601 1.315 8.800 1.00 92.12 347 ILE A C 1
ATOM 2859 O O . ILE A 1 347 ? 2.565 1.871 8.276 1.00 92.12 347 ILE A O 1
ATOM 2863 N N . PHE A 1 348 ? 1.171 1.650 10.019 1.00 91.06 348 PHE A N 1
ATOM 2864 C CA . PHE A 1 348 ? 1.722 2.775 10.784 1.00 91.06 348 PHE A CA 1
ATOM 2865 C C . PHE A 1 348 ? 2.747 2.368 11.846 1.00 91.06 348 PHE A C 1
ATOM 2867 O O . PHE A 1 348 ? 3.353 3.250 12.456 1.00 91.06 348 PHE A O 1
ATOM 2874 N N . TYR A 1 349 ? 2.968 1.070 12.069 1.00 89.56 349 TYR A N 1
ATOM 2875 C CA . TYR A 1 349 ? 3.837 0.596 13.140 1.00 89.56 349 TYR A CA 1
ATOM 2876 C C . TYR A 1 349 ? 5.279 1.053 12.956 1.00 89.56 349 TYR A C 1
ATOM 2878 O O . TYR A 1 349 ? 5.867 1.484 13.935 1.00 89.56 349 TYR A O 1
ATOM 2886 N N . ASP A 1 350 ? 5.858 0.997 11.753 1.00 89.56 350 ASP A N 1
ATOM 2887 C CA . ASP A 1 350 ? 7.261 1.385 11.542 1.00 89.56 350 ASP A CA 1
ATOM 2888 C C . ASP A 1 350 ? 7.394 2.631 10.658 1.00 89.56 350 ASP A C 1
ATOM 2890 O O . ASP A 1 350 ? 7.347 2.576 9.428 1.00 89.56 350 ASP A O 1
ATOM 2894 N N . VAL A 1 351 ? 7.587 3.784 11.301 1.00 91.06 351 VAL A N 1
ATOM 2895 C CA . VAL A 1 351 ? 7.829 5.068 10.634 1.00 91.06 351 VAL A CA 1
ATOM 2896 C C . VAL A 1 351 ? 9.337 5.279 10.498 1.00 91.06 351 VAL A C 1
ATOM 2898 O O . VAL A 1 351 ? 10.012 5.829 11.379 1.00 91.06 351 VAL A O 1
ATOM 2901 N N . ALA A 1 352 ? 9.886 4.833 9.369 1.00 91.56 352 ALA A N 1
ATOM 2902 C CA . ALA A 1 352 ? 11.319 4.862 9.092 1.00 91.56 352 ALA A CA 1
ATOM 2903 C C . ALA A 1 352 ? 11.618 5.189 7.624 1.00 91.56 352 ALA A C 1
ATOM 2905 O O . ALA A 1 352 ? 10.843 4.852 6.741 1.00 91.56 352 ALA A O 1
ATOM 2906 N N . LEU A 1 353 ? 12.775 5.812 7.363 1.00 93.88 353 LEU A N 1
ATOM 2907 C CA . LEU A 1 353 ? 13.354 5.884 6.018 1.00 93.88 353 LEU A CA 1
ATOM 2908 C C . LEU A 1 353 ? 14.323 4.710 5.812 1.00 93.88 353 LEU A C 1
ATOM 2910 O O . LEU A 1 353 ? 15.127 4.456 6.717 1.00 93.88 353 LEU A O 1
ATOM 2914 N N . PRO A 1 354 ? 14.341 4.061 4.633 1.00 94.56 354 PRO A N 1
ATOM 2915 C CA . PRO A 1 354 ? 15.440 3.173 4.272 1.00 94.56 354 PRO A CA 1
ATOM 2916 C C . PRO A 1 354 ? 16.759 3.947 4.162 1.00 94.56 354 PRO A C 1
ATOM 2918 O O . PRO A 1 354 ? 16.784 5.172 3.984 1.00 94.56 354 PRO A O 1
ATOM 2921 N N . ASN A 1 355 ? 17.874 3.221 4.271 1.00 93.50 355 ASN A N 1
ATOM 2922 C CA . ASN A 1 355 ? 19.211 3.809 4.371 1.00 93.50 355 ASN A CA 1
ATOM 2923 C C . ASN A 1 355 ? 19.538 4.725 3.187 1.00 93.50 355 ASN A C 1
ATOM 2925 O O . ASN A 1 355 ? 20.100 5.809 3.361 1.00 93.50 355 ASN A O 1
ATOM 2929 N N . ASP A 1 356 ? 19.151 4.314 1.984 1.00 95.75 356 ASP A N 1
ATOM 2930 C CA . ASP A 1 356 ? 19.382 5.048 0.745 1.00 95.75 356 ASP A CA 1
ATOM 2931 C C . ASP A 1 356 ? 18.492 6.293 0.570 1.00 95.75 356 ASP A C 1
ATOM 2933 O O . ASP A 1 356 ? 18.772 7.117 -0.307 1.00 95.75 356 ASP A O 1
ATOM 2937 N N . LEU A 1 357 ? 17.502 6.497 1.450 1.00 96.88 357 LEU A N 1
ATOM 2938 C CA . LEU A 1 357 ? 16.689 7.714 1.548 1.00 96.88 357 LEU A CA 1
ATOM 2939 C C . LEU A 1 357 ? 17.070 8.630 2.722 1.00 96.88 357 LEU A C 1
ATOM 2941 O O . LEU A 1 357 ? 16.593 9.765 2.787 1.00 96.88 357 LEU A O 1
ATOM 2945 N N . LEU A 1 358 ? 17.990 8.224 3.607 1.00 96.00 358 LEU A N 1
ATOM 2946 C CA . LEU A 1 358 ? 18.411 9.043 4.758 1.00 96.00 358 LEU A CA 1
ATOM 2947 C C . LEU A 1 358 ? 19.020 10.398 4.370 1.00 96.00 358 LEU A C 1
ATOM 2949 O O . LEU A 1 358 ? 19.027 11.321 5.186 1.00 96.00 358 LEU A O 1
ATOM 2953 N N . PHE A 1 359 ? 19.479 10.569 3.126 1.00 96.75 359 PHE A N 1
ATOM 2954 C CA . PHE A 1 359 ? 19.979 11.855 2.624 1.00 96.75 359 PHE A CA 1
ATOM 2955 C C . PHE A 1 359 ? 18.935 12.985 2.703 1.00 96.75 359 PHE A C 1
ATOM 2957 O O . PHE A 1 359 ? 19.320 14.154 2.719 1.00 96.75 359 PHE A O 1
ATOM 2964 N N . LEU A 1 360 ? 17.638 12.660 2.787 1.00 97.69 360 LEU A N 1
ATOM 2965 C CA . LEU A 1 360 ? 16.551 13.627 2.972 1.00 97.69 360 LEU A CA 1
ATOM 2966 C C . LEU A 1 360 ? 16.682 14.432 4.271 1.00 97.69 360 LEU A C 1
ATOM 2968 O O . LEU A 1 360 ? 16.243 15.579 4.323 1.00 97.69 360 LEU A O 1
ATOM 2972 N N . THR A 1 361 ? 17.359 13.882 5.283 1.00 95.94 361 THR A N 1
ATOM 2973 C CA . THR A 1 361 ? 17.665 14.581 6.546 1.00 95.94 361 THR A CA 1
ATOM 2974 C C . THR A 1 361 ? 18.565 15.809 6.362 1.00 95.94 361 THR A C 1
ATOM 2976 O O . THR A 1 361 ? 18.598 16.675 7.230 1.00 95.94 361 THR A O 1
ATOM 2979 N N . ASN A 1 362 ? 19.240 15.939 5.212 1.00 96.62 362 ASN A N 1
ATOM 2980 C CA . ASN A 1 362 ? 20.008 17.136 4.858 1.00 96.62 362 ASN A CA 1
ATOM 2981 C C . ASN A 1 362 ? 19.132 18.284 4.319 1.00 96.62 362 ASN A C 1
ATOM 2983 O O . ASN A 1 362 ? 19.605 19.413 4.214 1.00 96.62 362 ASN A O 1
ATOM 2987 N N . TYR A 1 363 ? 17.879 18.004 3.944 1.00 96.94 363 TYR A N 1
ATOM 2988 C CA . TYR A 1 363 ? 16.979 18.951 3.269 1.00 96.94 363 TYR A CA 1
ATOM 2989 C C . TYR A 1 363 ? 15.716 19.266 4.074 1.00 96.94 363 TYR A C 1
ATOM 2991 O O . TYR A 1 363 ? 15.105 20.318 3.873 1.00 96.94 363 TYR A O 1
ATOM 2999 N N . PHE A 1 364 ? 15.323 18.366 4.973 1.00 96.69 364 PHE A N 1
ATOM 3000 C CA . PHE A 1 364 ? 14.111 18.467 5.776 1.00 96.69 364 PHE A CA 1
ATOM 3001 C C . PHE A 1 364 ? 14.420 18.182 7.239 1.00 96.69 364 PHE A C 1
ATOM 3003 O O . PHE A 1 364 ? 15.265 17.345 7.561 1.00 96.69 364 PHE A O 1
ATOM 3010 N N . SER A 1 365 ? 13.703 18.856 8.137 1.00 94.56 365 SER A N 1
ATOM 3011 C CA . SER A 1 365 ? 13.775 18.509 9.554 1.00 94.56 365 SER A CA 1
ATOM 3012 C C . SER A 1 365 ? 13.169 17.124 9.797 1.00 94.56 365 SER A C 1
ATOM 3014 O O . SER A 1 365 ? 12.295 16.669 9.058 1.00 94.56 365 SER A O 1
ATOM 3016 N N . ARG A 1 366 ? 13.586 16.464 10.880 1.00 92.12 366 ARG A N 1
ATOM 3017 C CA . ARG A 1 366 ? 13.044 15.155 11.272 1.00 92.12 366 ARG A CA 1
ATOM 3018 C C . ARG A 1 366 ? 11.512 15.158 11.389 1.00 92.12 366 ARG A C 1
ATOM 3020 O O . ARG A 1 366 ? 10.862 14.257 10.873 1.00 92.12 366 ARG A O 1
ATOM 3027 N N . LYS A 1 367 ? 10.945 16.216 11.981 1.00 89.69 367 LYS A N 1
ATOM 3028 C CA . LYS A 1 367 ? 9.493 16.406 12.113 1.00 89.69 367 LYS A CA 1
ATOM 3029 C C . LYS A 1 367 ? 8.795 16.490 10.753 1.00 89.69 367 LYS A C 1
ATOM 3031 O O . LYS A 1 367 ? 7.767 15.858 10.555 1.00 89.69 367 LYS A O 1
ATOM 3036 N N . GLU A 1 368 ? 9.374 17.235 9.812 1.00 92.31 368 GLU A N 1
ATOM 3037 C CA . GLU A 1 368 ? 8.840 17.339 8.449 1.00 92.31 368 GLU A CA 1
ATOM 3038 C C . GLU A 1 368 ? 8.892 15.982 7.727 1.00 92.31 368 GLU A C 1
ATOM 3040 O O . GLU A 1 368 ? 7.950 15.627 7.025 1.00 92.31 368 GLU A O 1
ATOM 3045 N N . ILE A 1 369 ? 9.962 15.198 7.911 1.00 94.25 369 ILE A N 1
ATOM 3046 C CA . ILE A 1 369 ? 10.065 13.845 7.339 1.00 94.25 369 ILE A CA 1
ATOM 3047 C C . ILE A 1 369 ? 8.969 12.936 7.897 1.00 94.25 369 ILE A C 1
ATOM 3049 O O . ILE A 1 369 ? 8.291 12.277 7.115 1.00 94.25 369 ILE A O 1
ATOM 3053 N N . ILE A 1 370 ? 8.766 12.926 9.216 1.00 91.44 370 ILE A N 1
ATOM 3054 C CA . ILE A 1 370 ? 7.709 12.139 9.867 1.00 91.44 370 ILE A CA 1
ATOM 3055 C C . ILE A 1 370 ? 6.327 12.529 9.327 1.00 91.44 370 ILE A C 1
ATOM 3057 O O . ILE A 1 370 ? 5.530 11.655 8.988 1.00 91.44 370 ILE A O 1
ATOM 3061 N N . GLU A 1 371 ? 6.051 13.828 9.182 1.00 89.19 371 GLU A N 1
ATOM 3062 C CA . GLU A 1 371 ? 4.795 14.334 8.614 1.00 89.19 371 GLU A CA 1
ATOM 3063 C C . GLU A 1 371 ? 4.572 13.822 7.181 1.00 89.19 371 GLU A C 1
ATOM 3065 O O . GLU A 1 371 ? 3.510 13.279 6.868 1.00 89.19 371 GLU A O 1
ATOM 3070 N N . MET A 1 372 ? 5.590 13.926 6.322 1.00 92.62 372 MET A N 1
ATOM 3071 C CA . MET A 1 372 ? 5.517 13.482 4.926 1.00 92.62 372 MET A CA 1
ATOM 3072 C C . MET A 1 372 ? 5.424 11.959 4.787 1.00 92.62 372 MET A C 1
ATOM 3074 O O . MET A 1 372 ? 4.678 11.474 3.937 1.00 92.62 372 MET A O 1
ATOM 3078 N N . LEU A 1 373 ? 6.125 11.193 5.627 1.00 92.81 373 LEU A N 1
ATOM 3079 C CA . LEU A 1 373 ? 5.966 9.738 5.687 1.00 92.81 373 LEU A CA 1
ATOM 3080 C C . LEU A 1 373 ? 4.558 9.360 6.132 1.00 92.81 373 LEU A C 1
ATOM 3082 O O . LEU A 1 373 ? 3.938 8.497 5.522 1.00 92.81 373 LEU A O 1
ATOM 3086 N N . SER A 1 374 ? 4.006 10.068 7.115 1.00 89.69 374 SER A N 1
ATOM 3087 C CA . SER A 1 374 ? 2.629 9.845 7.552 1.00 89.69 374 SER A CA 1
ATOM 3088 C C . SER A 1 374 ? 1.620 10.134 6.431 1.00 89.69 374 SER A C 1
ATOM 3090 O O . SER A 1 374 ? 0.658 9.385 6.282 1.00 89.69 374 SER A O 1
ATOM 3092 N N . HIS A 1 375 ? 1.855 11.149 5.581 1.00 89.88 375 HIS A N 1
ATOM 3093 C CA . HIS A 1 375 ? 1.050 11.354 4.367 1.00 89.88 375 HIS A CA 1
ATOM 3094 C C . HIS A 1 375 ? 1.130 10.144 3.427 1.00 89.88 375 HIS A C 1
ATOM 3096 O O . HIS A 1 375 ? 0.108 9.727 2.887 1.00 89.88 375 HIS A O 1
ATOM 3102 N N . ILE A 1 376 ? 2.321 9.576 3.225 1.00 92.88 376 ILE A N 1
ATOM 3103 C CA . ILE A 1 376 ? 2.535 8.423 2.339 1.00 92.88 376 ILE A CA 1
ATOM 3104 C C . ILE A 1 376 ? 1.848 7.161 2.870 1.00 92.88 376 ILE A C 1
ATOM 3106 O O . ILE A 1 376 ? 1.169 6.479 2.104 1.00 92.88 376 ILE A O 1
ATOM 3110 N N . LEU A 1 377 ? 1.969 6.881 4.166 1.00 93.00 377 LEU A N 1
ATOM 3111 C CA . LEU A 1 377 ? 1.307 5.747 4.816 1.00 93.00 377 LEU A CA 1
ATOM 3112 C C . LEU A 1 377 ? -0.219 5.906 4.808 1.00 93.00 377 LEU A C 1
ATOM 3114 O O . LEU A 1 377 ? -0.946 4.956 4.531 1.00 93.00 377 LEU A O 1
ATOM 3118 N N . PHE A 1 378 ? -0.717 7.128 5.005 1.00 90.75 378 PHE A N 1
ATOM 3119 C CA . PHE A 1 378 ? -2.142 7.421 4.863 1.00 90.75 378 PHE A CA 1
ATOM 3120 C C . PHE A 1 378 ? -2.637 7.231 3.423 1.00 90.75 378 PHE A C 1
ATOM 3122 O O . PHE A 1 378 ? -3.717 6.681 3.215 1.00 90.75 378 PHE A O 1
ATOM 3129 N N . MET A 1 379 ? -1.848 7.640 2.419 1.00 91.06 379 MET A N 1
ATOM 3130 C CA . MET A 1 379 ? -2.157 7.357 1.013 1.00 91.06 379 MET A CA 1
ATOM 3131 C C . MET A 1 379 ? -2.184 5.850 0.742 1.00 91.06 379 MET A C 1
ATOM 3133 O O . MET A 1 379 ? -3.123 5.400 0.093 1.00 91.06 379 MET A O 1
ATOM 3137 N N . ARG A 1 380 ? -1.229 5.070 1.273 1.00 93.25 380 ARG A N 1
ATOM 3138 C CA . ARG A 1 380 ? -1.238 3.598 1.171 1.00 93.25 380 ARG A CA 1
ATOM 3139 C C . ARG A 1 380 ? -2.547 3.025 1.717 1.00 93.25 380 ARG A C 1
ATOM 3141 O O . ARG A 1 380 ? -3.268 2.375 0.966 1.00 93.25 380 ARG A O 1
ATOM 3148 N N . LEU A 1 381 ? -2.891 3.348 2.967 1.00 92.25 381 LEU A N 1
ATOM 3149 C CA . LEU A 1 381 ? -4.122 2.880 3.613 1.00 92.25 381 LEU A CA 1
ATOM 3150 C C . LEU A 1 381 ? -5.370 3.235 2.788 1.00 92.25 381 LEU A C 1
ATOM 3152 O O . LEU A 1 381 ? -6.265 2.411 2.612 1.00 92.25 381 LEU A O 1
ATOM 3156 N N . PHE A 1 382 ? -5.441 4.464 2.272 1.00 89.69 382 PHE A N 1
ATOM 3157 C CA . PHE A 1 382 ? -6.561 4.896 1.441 1.00 89.69 382 PHE A CA 1
ATOM 3158 C C . PHE A 1 382 ? -6.647 4.100 0.134 1.00 89.69 382 PHE A C 1
ATOM 3160 O O . PHE A 1 382 ? -7.729 3.636 -0.221 1.00 89.69 382 PHE A O 1
ATOM 3167 N N . LEU A 1 383 ? -5.534 3.927 -0.582 1.00 90.88 383 LEU A N 1
ATOM 3168 C CA . LEU A 1 383 ? -5.515 3.206 -1.855 1.00 90.88 383 LEU A CA 1
ATOM 3169 C C . LEU A 1 383 ? -5.853 1.721 -1.672 1.00 90.88 383 LEU A C 1
ATOM 3171 O O . LEU A 1 383 ? -6.637 1.187 -2.449 1.00 90.88 383 LEU A O 1
ATOM 3175 N N . GLU A 1 384 ? -5.332 1.069 -0.633 1.00 92.00 384 GLU A N 1
ATOM 3176 C CA . GLU A 1 384 ? -5.647 -0.333 -0.321 1.00 92.00 384 GLU A CA 1
ATOM 3177 C C . GLU A 1 384 ? -7.117 -0.514 0.090 1.00 92.00 384 GLU A C 1
ATOM 3179 O O . GLU A 1 384 ? -7.770 -1.470 -0.340 1.00 92.00 384 GLU A O 1
ATOM 3184 N N . GLN A 1 385 ? -7.691 0.442 0.832 1.00 89.12 385 GLN A N 1
ATOM 3185 C CA . GLN A 1 385 ? -9.125 0.423 1.126 1.00 89.12 385 GLN A CA 1
ATOM 3186 C C . GLN A 1 385 ? -9.962 0.583 -0.147 1.00 89.12 385 GLN A C 1
ATOM 3188 O O . GLN A 1 385 ? -10.905 -0.173 -0.365 1.00 89.12 385 GLN A O 1
ATOM 3193 N N . GLN A 1 386 ? -9.619 1.547 -1.005 1.00 87.50 386 GLN A N 1
ATOM 3194 C CA . GLN A 1 386 ? -10.341 1.770 -2.260 1.00 87.50 386 GLN A CA 1
ATOM 3195 C C . GLN A 1 386 ? -10.210 0.583 -3.221 1.00 87.50 386 GLN A C 1
ATOM 3197 O O . GLN A 1 386 ? -11.165 0.269 -3.930 1.00 87.50 386 GLN A O 1
ATOM 3202 N N . LEU A 1 387 ? -9.061 -0.099 -3.225 1.00 90.25 387 LEU A N 1
ATOM 3203 C CA . LEU A 1 387 ? -8.876 -1.340 -3.968 1.00 90.25 387 LEU A CA 1
ATOM 3204 C C . LEU A 1 387 ? -9.832 -2.421 -3.458 1.00 90.25 387 LEU A C 1
ATOM 3206 O O . LEU A 1 387 ? -10.581 -2.988 -4.245 1.00 90.25 387 LEU A O 1
ATOM 3210 N N . THR A 1 388 ? -9.867 -2.643 -2.144 1.00 88.75 388 THR A N 1
ATOM 3211 C CA . THR A 1 388 ? -10.763 -3.622 -1.508 1.00 88.75 388 THR A CA 1
ATOM 3212 C C . THR A 1 388 ? -12.235 -3.334 -1.822 1.00 88.75 388 THR A C 1
ATOM 3214 O O . THR A 1 388 ? -12.969 -4.228 -2.244 1.00 88.75 388 THR A O 1
ATOM 3217 N N . ASP A 1 389 ? -12.662 -2.074 -1.710 1.00 83.81 389 ASP A N 1
ATOM 3218 C CA . ASP A 1 389 ? -14.037 -1.662 -2.023 1.00 83.81 389 ASP A CA 1
ATOM 3219 C C . ASP A 1 389 ? -14.398 -1.931 -3.496 1.00 83.81 389 ASP A C 1
ATOM 3221 O O . ASP A 1 389 ? -15.522 -2.331 -3.807 1.00 83.81 389 ASP A O 1
ATOM 3225 N N . LYS A 1 390 ? -13.445 -1.719 -4.416 1.00 84.75 390 LYS A N 1
ATOM 3226 C CA . LYS A 1 390 ? -13.629 -1.946 -5.858 1.00 84.75 390 LYS A CA 1
ATOM 3227 C C . LYS A 1 390 ? -13.596 -3.418 -6.251 1.00 84.75 390 LYS A C 1
ATOM 3229 O O . LYS A 1 390 ? -14.229 -3.776 -7.238 1.00 84.75 390 LYS A O 1
ATOM 3234 N N . LEU A 1 391 ? -12.893 -4.257 -5.498 1.00 86.44 391 LEU A N 1
ATOM 3235 C CA . LEU A 1 391 ? -12.826 -5.700 -5.726 1.00 86.44 391 LEU A CA 1
ATOM 3236 C C . LEU A 1 391 ? -14.033 -6.458 -5.156 1.00 86.44 391 LEU A C 1
ATOM 3238 O O . LEU A 1 391 ? -14.309 -7.571 -5.599 1.00 86.44 391 LEU A O 1
ATOM 3242 N N . CYS A 1 392 ? -14.780 -5.842 -4.233 1.00 78.00 392 CYS A N 1
ATOM 3243 C CA . CYS A 1 392 ? -15.976 -6.409 -3.611 1.00 78.00 392 CYS A CA 1
ATOM 3244 C C . CYS A 1 392 ? -17.263 -5.588 -3.886 1.00 78.00 392 CYS A C 1
ATOM 3246 O O . CYS A 1 392 ? -18.003 -5.254 -2.951 1.00 78.00 392 CYS A O 1
ATOM 3248 N N . PRO A 1 393 ? -17.611 -5.251 -5.146 1.00 60.03 393 PRO A N 1
ATOM 3249 C CA . PRO A 1 393 ? -18.879 -4.605 -5.419 1.00 60.03 393 PRO A CA 1
ATOM 3250 C C . PRO A 1 393 ? -19.967 -5.683 -5.328 1.00 60.03 393 PRO A C 1
ATOM 3252 O O . PRO A 1 393 ? -20.123 -6.495 -6.231 1.00 60.03 393 PRO A O 1
ATOM 3255 N N . GLN A 1 394 ? -20.753 -5.682 -4.248 1.00 53.16 394 GLN A N 1
ATOM 3256 C CA . GLN A 1 394 ? -21.982 -6.489 -4.098 1.00 53.16 394 GLN A CA 1
ATOM 3257 C C . GLN A 1 394 ? -21.812 -7.960 -3.648 1.00 53.16 394 GLN A C 1
ATOM 3259 O O . GLN A 1 394 ? -22.752 -8.741 -3.766 1.00 53.16 394 GLN A O 1
ATOM 3264 N N . GLY A 1 395 ? -20.671 -8.336 -3.054 1.00 51.66 395 GLY A N 1
ATOM 3265 C CA . GLY A 1 395 ? -20.561 -9.557 -2.232 1.00 51.66 395 GLY A CA 1
ATOM 3266 C C . GLY A 1 395 ? -20.526 -10.900 -2.976 1.00 51.66 395 GLY A C 1
ATOM 3267 O O . GLY A 1 395 ? -20.849 -11.923 -2.381 1.00 51.66 395 GLY A O 1
ATOM 3268 N N . VAL A 1 396 ? -20.158 -10.912 -4.263 1.00 52.16 396 VAL A N 1
ATOM 3269 C CA . VAL A 1 396 ? -20.059 -12.145 -5.078 1.00 52.16 396 VAL A CA 1
ATOM 3270 C C . VAL A 1 396 ? -18.625 -12.699 -5.130 1.00 52.16 396 VAL A C 1
ATOM 3272 O O . VAL A 1 396 ? -18.432 -13.911 -5.196 1.00 52.16 396 VAL A O 1
ATOM 3275 N N . LEU A 1 397 ? -17.618 -11.824 -5.061 1.00 56.16 397 LEU A N 1
ATOM 3276 C CA . LEU A 1 397 ? -16.193 -12.148 -4.946 1.00 56.16 397 LEU A CA 1
ATOM 3277 C C . LEU A 1 397 ? -15.616 -11.298 -3.807 1.00 56.16 397 LEU A C 1
ATOM 3279 O O . LEU A 1 397 ? -15.866 -10.096 -3.752 1.00 56.16 397 LEU A O 1
ATOM 3283 N N . HIS A 1 398 ? -14.889 -11.923 -2.881 1.00 72.12 398 HIS A N 1
ATOM 3284 C CA . HIS A 1 398 ? -14.346 -11.272 -1.686 1.00 72.12 398 HIS A CA 1
ATOM 3285 C C . HIS A 1 398 ? -12.819 -11.203 -1.761 1.00 72.12 398 HIS A C 1
ATOM 3287 O O . HIS A 1 398 ? -12.146 -11.847 -0.966 1.00 72.12 398 HIS A O 1
ATOM 3293 N N . PHE A 1 399 ? -12.269 -10.466 -2.729 1.00 83.38 399 PHE A N 1
ATOM 3294 C CA . PHE A 1 399 ? -10.837 -10.167 -2.703 1.00 83.38 399 PHE A CA 1
ATOM 3295 C C . PHE A 1 399 ? -10.600 -8.902 -1.883 1.00 83.38 399 PHE A C 1
ATOM 3297 O O . PHE A 1 399 ? -11.132 -7.834 -2.195 1.00 83.38 399 PHE A O 1
ATOM 3304 N N . THR A 1 400 ? -9.792 -9.022 -0.839 1.00 88.31 400 THR A N 1
ATOM 3305 C CA . THR A 1 400 ? -9.125 -7.879 -0.220 1.00 88.31 400 THR A CA 1
ATOM 3306 C C . THR A 1 400 ? -8.003 -7.376 -1.131 1.00 88.31 400 THR A C 1
ATOM 3308 O O . THR A 1 400 ? -7.586 -8.055 -2.074 1.00 88.31 400 THR A O 1
ATOM 3311 N N . ALA A 1 401 ? -7.480 -6.180 -0.853 1.00 91.31 401 ALA A N 1
ATOM 3312 C CA . ALA A 1 401 ? -6.263 -5.706 -1.510 1.00 91.31 401 ALA A CA 1
ATOM 3313 C C . ALA A 1 401 ? -5.100 -6.704 -1.356 1.00 91.31 401 ALA A C 1
ATOM 3315 O O . ALA A 1 401 ? -4.381 -6.939 -2.322 1.00 91.31 401 ALA A O 1
ATOM 3316 N N . SER A 1 402 ? -4.958 -7.321 -0.176 1.00 91.50 402 SER A N 1
ATOM 3317 C CA . SER A 1 402 ? -3.919 -8.321 0.096 1.00 91.50 402 SER A CA 1
ATOM 3318 C C . SER A 1 402 ? -4.074 -9.556 -0.796 1.00 91.50 402 SER A C 1
ATOM 3320 O O . SER A 1 402 ? -3.118 -9.917 -1.481 1.00 91.50 402 SER A O 1
ATOM 3322 N N . ASP A 1 403 ? -5.289 -10.111 -0.897 1.00 92.56 403 ASP A N 1
ATOM 3323 C CA . ASP A 1 403 ? -5.569 -11.260 -1.774 1.00 92.56 403 ASP A CA 1
ATOM 3324 C C . ASP A 1 403 ? -5.240 -10.932 -3.238 1.00 92.56 403 ASP A C 1
ATOM 3326 O O . ASP A 1 403 ? -4.632 -11.722 -3.956 1.00 92.56 403 ASP A O 1
ATOM 3330 N N . ALA A 1 404 ? -5.619 -9.736 -3.697 1.00 94.31 404 ALA A N 1
ATOM 3331 C CA . ALA A 1 404 ? -5.357 -9.307 -5.065 1.00 94.31 404 ALA A CA 1
ATOM 3332 C C . ALA A 1 404 ? -3.863 -9.109 -5.352 1.00 94.31 404 ALA A C 1
ATOM 3334 O O . ALA A 1 404 ? -3.416 -9.423 -6.459 1.00 94.31 404 ALA A O 1
ATOM 3335 N N . TYR A 1 405 ? -3.095 -8.603 -4.382 1.00 95.44 405 TYR A N 1
ATOM 3336 C CA . TYR A 1 405 ? -1.643 -8.500 -4.504 1.00 95.44 405 TYR A CA 1
ATOM 3337 C C . TYR A 1 405 ? -0.990 -9.878 -4.579 1.00 95.44 405 TYR A C 1
ATOM 3339 O O . TYR A 1 405 ? -0.144 -10.070 -5.447 1.00 95.44 405 TYR A O 1
ATOM 3347 N N . GLU A 1 406 ? -1.421 -10.836 -3.756 1.00 95.44 406 GLU A N 1
ATOM 3348 C CA . GLU A 1 406 ? -0.920 -12.215 -3.793 1.00 95.44 406 GLU A CA 1
ATOM 3349 C C . GLU A 1 406 ? -1.232 -12.889 -5.138 1.00 95.44 406 GLU A C 1
ATOM 3351 O O . GLU A 1 406 ? -0.332 -13.382 -5.811 1.00 95.44 406 GLU A O 1
ATOM 3356 N N . ILE A 1 407 ? -2.479 -12.818 -5.616 1.00 95.06 407 ILE A N 1
ATOM 3357 C CA . ILE A 1 407 ? -2.885 -13.404 -6.909 1.00 95.06 407 ILE A CA 1
ATOM 3358 C C . ILE A 1 407 ? -2.088 -12.807 -8.085 1.00 95.06 407 ILE A C 1
ATOM 3360 O O . ILE A 1 407 ? -1.751 -13.496 -9.058 1.00 95.06 407 ILE A O 1
ATOM 3364 N N . CYS A 1 408 ? -1.789 -11.509 -8.019 1.00 95.25 408 CYS A N 1
ATOM 3365 C CA . CYS A 1 408 ? -1.103 -10.785 -9.085 1.00 95.25 408 CYS A CA 1
ATOM 3366 C C . CYS A 1 408 ? 0.427 -10.723 -8.920 1.00 95.25 408 CYS A C 1
ATOM 3368 O O . CYS A 1 408 ? 1.085 -10.170 -9.803 1.00 95.25 408 CYS A O 1
ATOM 3370 N N . GLU A 1 409 ? 1.020 -11.293 -7.864 1.00 93.44 409 GLU A N 1
ATOM 3371 C CA . GLU A 1 409 ? 2.449 -11.111 -7.530 1.00 93.44 409 GLU A CA 1
ATOM 3372 C C . GLU A 1 409 ? 3.417 -11.579 -8.629 1.00 93.44 409 GLU A C 1
ATOM 3374 O O . GLU A 1 409 ? 4.548 -11.101 -8.767 1.00 93.44 409 GLU A O 1
ATOM 3379 N N . ASP A 1 410 ? 2.946 -12.542 -9.417 1.00 91.00 410 ASP A N 1
ATOM 3380 C CA . ASP A 1 410 ? 3.686 -13.238 -10.460 1.00 91.00 410 ASP A CA 1
ATOM 3381 C C . ASP A 1 410 ? 3.534 -12.573 -11.840 1.00 91.00 410 ASP A C 1
ATOM 3383 O O . ASP A 1 410 ? 4.098 -13.044 -12.833 1.00 91.00 410 ASP A O 1
ATOM 3387 N N . MET A 1 411 ? 2.771 -11.477 -11.925 1.00 94.44 411 MET A N 1
ATOM 3388 C CA . MET A 1 411 ? 2.649 -10.689 -13.147 1.00 94.44 411 MET A CA 1
ATOM 3389 C C . MET A 1 411 ? 3.946 -9.925 -13.415 1.00 94.44 411 MET A C 1
ATOM 3391 O O . MET A 1 411 ? 4.393 -9.097 -12.614 1.00 94.44 411 MET A O 1
ATOM 3395 N N . LEU A 1 412 ? 4.520 -10.156 -14.593 1.00 94.94 412 LEU A N 1
ATOM 3396 C CA . LEU A 1 412 ? 5.787 -9.572 -15.019 1.00 94.94 412 LEU A CA 1
ATOM 3397 C C . LEU A 1 412 ? 5.578 -8.618 -16.193 1.00 94.94 412 LEU A C 1
ATOM 3399 O O . LEU A 1 412 ? 4.744 -8.864 -17.067 1.00 94.94 412 LEU A O 1
ATOM 3403 N N . ILE A 1 413 ? 6.388 -7.561 -16.247 1.00 94.75 413 ILE A N 1
ATOM 3404 C CA . ILE A 1 413 ? 6.444 -6.642 -17.386 1.00 94.75 413 ILE A CA 1
ATOM 3405 C C . ILE A 1 413 ? 7.881 -6.266 -17.757 1.00 94.75 413 ILE A C 1
ATOM 3407 O O . ILE A 1 413 ? 8.776 -6.196 -16.911 1.00 94.75 413 ILE A O 1
ATOM 3411 N N . LEU A 1 414 ? 8.086 -5.988 -19.038 1.00 92.62 414 LEU A N 1
ATOM 3412 C CA . LEU A 1 414 ? 9.263 -5.322 -19.570 1.00 92.62 414 LEU A CA 1
ATOM 3413 C C . LEU A 1 414 ? 8.839 -4.224 -20.533 1.00 92.62 414 LEU A C 1
ATOM 3415 O O . LEU A 1 414 ? 8.030 -4.443 -21.432 1.00 92.62 414 LEU A O 1
ATOM 3419 N N . GLU A 1 415 ? 9.447 -3.059 -20.367 1.00 91.75 415 GLU A N 1
ATOM 3420 C CA . GLU A 1 415 ? 9.391 -1.978 -21.339 1.00 91.75 415 GLU A CA 1
ATOM 3421 C C . GLU A 1 415 ? 10.662 -2.020 -22.191 1.00 91.75 415 GLU A C 1
ATOM 3423 O O . GLU A 1 415 ? 11.779 -1.933 -21.678 1.00 91.75 415 GLU A O 1
ATOM 3428 N N . LEU A 1 416 ? 10.488 -2.187 -23.500 1.00 89.06 416 LEU A N 1
ATOM 3429 C CA . LEU A 1 416 ? 11.567 -2.140 -24.476 1.00 89.06 416 LEU A CA 1
ATOM 3430 C C . LEU A 1 416 ? 11.445 -0.877 -25.313 1.00 89.06 416 LEU A C 1
ATOM 3432 O O . LEU A 1 416 ? 10.459 -0.691 -26.025 1.00 89.06 416 LEU A O 1
ATOM 3436 N N . GLU A 1 417 ? 12.486 -0.051 -25.285 1.00 87.06 417 GLU A N 1
ATOM 3437 C CA . GLU A 1 417 ? 12.632 1.064 -26.211 1.00 87.06 417 GLU A CA 1
ATOM 3438 C C . GLU A 1 417 ? 13.537 0.661 -27.375 1.00 87.06 417 GLU A C 1
ATOM 3440 O O . GLU A 1 417 ? 14.713 0.338 -27.197 1.00 87.06 417 GLU A O 1
ATOM 3445 N N . TYR A 1 418 ? 13.013 0.709 -28.596 1.00 83.81 418 TYR A N 1
ATOM 3446 C CA . TYR A 1 418 ? 13.835 0.592 -29.793 1.00 83.81 418 TYR A CA 1
ATOM 3447 C C . TYR A 1 418 ? 13.245 1.408 -30.939 1.00 83.81 418 TYR A C 1
ATOM 3449 O O . TYR A 1 418 ? 12.040 1.429 -31.177 1.00 83.81 418 TYR A O 1
ATOM 3457 N N . CYS A 1 419 ? 14.120 2.072 -31.699 1.00 78.81 419 CYS A N 1
ATOM 3458 C CA . CYS A 1 419 ? 13.731 2.887 -32.858 1.00 78.81 419 CYS A CA 1
ATOM 3459 C C . CYS A 1 419 ? 12.719 4.002 -32.511 1.00 78.81 419 CYS A C 1
ATOM 3461 O O . CYS A 1 419 ? 11.824 4.291 -33.305 1.00 78.81 419 CYS A O 1
ATOM 3463 N N . GLY A 1 420 ? 12.827 4.591 -31.312 1.00 81.00 420 GLY A N 1
ATOM 3464 C CA . GLY A 1 420 ? 11.909 5.629 -30.826 1.00 81.00 420 GLY A CA 1
ATOM 3465 C C . GLY A 1 420 ? 10.485 5.134 -30.543 1.00 81.00 420 GLY A C 1
ATOM 3466 O O . GLY A 1 420 ? 9.562 5.944 -30.481 1.00 81.00 420 GLY A O 1
ATOM 3467 N N . ARG A 1 421 ? 10.284 3.816 -30.419 1.00 84.75 421 ARG A N 1
ATOM 3468 C CA . ARG A 1 421 ? 9.016 3.192 -30.027 1.00 84.75 421 ARG A CA 1
ATOM 3469 C C . ARG A 1 421 ? 9.202 2.413 -28.733 1.00 84.75 421 ARG A C 1
ATOM 3471 O O . ARG A 1 421 ? 10.249 1.802 -28.532 1.00 84.75 421 ARG A O 1
ATOM 3478 N N . TYR A 1 422 ? 8.150 2.404 -27.922 1.00 88.94 422 TYR A N 1
ATOM 3479 C CA . TYR A 1 422 ? 8.043 1.571 -26.731 1.00 88.94 422 TYR A CA 1
ATOM 3480 C C . TYR A 1 422 ? 7.155 0.364 -27.019 1.00 88.94 422 TYR A C 1
ATOM 3482 O O . TYR A 1 422 ? 6.049 0.512 -27.549 1.00 88.94 422 TYR A O 1
ATOM 3490 N N . GLN A 1 423 ? 7.651 -0.814 -26.661 1.00 91.81 423 GLN A N 1
ATOM 3491 C CA . GLN A 1 423 ? 6.909 -2.067 -26.642 1.00 91.81 423 GLN A CA 1
ATOM 3492 C C . GLN A 1 423 ? 6.822 -2.568 -25.199 1.00 91.81 423 GLN A C 1
ATOM 3494 O O . GLN A 1 423 ? 7.835 -2.626 -24.503 1.00 91.81 423 GLN A O 1
ATOM 3499 N N . TYR A 1 424 ? 5.620 -2.950 -24.773 1.00 92.94 424 TYR A N 1
ATOM 3500 C CA . TYR A 1 424 ? 5.347 -3.500 -23.449 1.00 92.94 424 TYR A CA 1
ATOM 3501 C C . TYR A 1 424 ? 5.106 -4.997 -23.564 1.00 92.94 424 TYR A C 1
ATOM 3503 O O . TYR A 1 424 ? 4.184 -5.435 -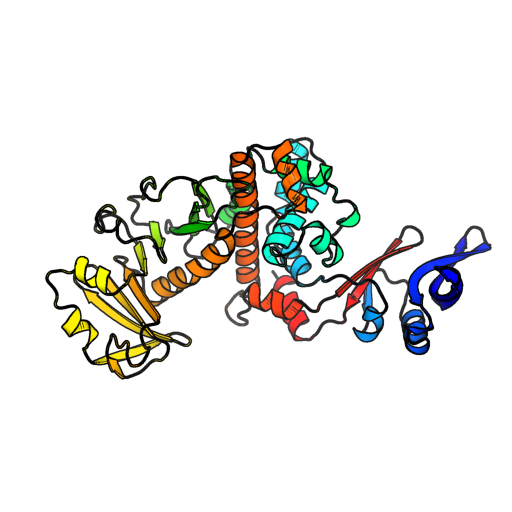24.252 1.00 92.94 424 TYR A O 1
ATOM 3511 N N . ILE A 1 425 ? 5.947 -5.781 -22.902 1.00 94.69 425 ILE A N 1
ATOM 3512 C CA . ILE A 1 425 ? 5.848 -7.236 -22.890 1.00 94.69 425 ILE A CA 1
ATOM 3513 C C . ILE A 1 425 ? 5.372 -7.671 -21.514 1.00 94.69 425 ILE A C 1
ATOM 3515 O O . ILE A 1 425 ? 6.006 -7.334 -20.519 1.00 94.69 425 ILE A O 1
ATOM 3519 N N . HIS A 1 426 ? 4.288 -8.433 -21.470 1.00 95.00 426 HIS A N 1
ATOM 3520 C CA . HIS A 1 426 ? 3.653 -8.931 -20.259 1.00 95.00 426 HIS A CA 1
ATOM 3521 C C . HIS A 1 426 ? 3.737 -10.456 -20.173 1.00 95.00 426 HIS A C 1
ATOM 3523 O O . HIS A 1 426 ? 3.797 -11.152 -21.191 1.00 95.00 426 HIS A O 1
ATOM 3529 N N . SER A 1 427 ? 3.682 -10.986 -18.954 1.00 94.44 427 SER A N 1
ATOM 3530 C CA . SER A 1 427 ? 3.318 -12.387 -18.728 1.00 94.44 427 SER A CA 1
ATOM 3531 C C . SER A 1 427 ? 1.892 -12.667 -19.187 1.00 94.44 427 SER A C 1
ATOM 3533 O O . SER A 1 427 ? 0.999 -11.838 -19.008 1.00 94.44 427 SER A O 1
ATOM 3535 N N . ILE A 1 428 ? 1.674 -13.853 -19.760 1.00 93.69 428 ILE A N 1
ATOM 3536 C CA . ILE A 1 428 ? 0.321 -14.392 -19.936 1.00 93.69 428 ILE A CA 1
ATOM 3537 C C . ILE A 1 428 ? -0.339 -14.479 -18.557 1.00 93.69 428 ILE A C 1
ATOM 3539 O O . ILE A 1 428 ? 0.279 -14.955 -17.604 1.00 93.69 428 ILE A O 1
ATOM 3543 N N . LEU A 1 429 ? -1.573 -13.989 -18.469 1.00 92.94 429 LEU A N 1
ATOM 3544 C CA . LEU A 1 429 ? -2.327 -13.917 -17.224 1.00 92.94 429 LEU A CA 1
ATOM 3545 C C . LEU A 1 429 ? -3.002 -15.256 -16.917 1.00 92.94 429 LEU A C 1
ATOM 3547 O O . LEU A 1 429 ? -3.472 -15.935 -17.832 1.00 92.94 429 LEU A O 1
ATOM 3551 N N . SER A 1 430 ? -3.066 -15.620 -15.638 1.00 93.38 430 SER A N 1
ATOM 3552 C CA . SER A 1 430 ? -3.888 -16.741 -15.171 1.00 93.38 430 SER A CA 1
ATOM 3553 C C . SER A 1 430 ? -5.372 -16.361 -15.120 1.00 93.38 430 SER A C 1
ATOM 3555 O O . SER A 1 430 ? -5.720 -15.181 -15.051 1.00 93.38 430 SER A O 1
ATOM 3557 N N . ASP A 1 431 ? -6.261 -17.356 -15.084 1.00 92.81 431 ASP A N 1
ATOM 3558 C CA . ASP A 1 431 ? -7.705 -17.117 -14.948 1.00 92.81 431 ASP A CA 1
ATOM 3559 C C . ASP A 1 431 ? -8.051 -16.343 -13.662 1.00 92.81 431 ASP A C 1
ATOM 3561 O O . ASP A 1 431 ? -8.977 -15.535 -13.651 1.00 92.81 431 ASP A O 1
ATOM 3565 N N . GLU A 1 432 ? -7.314 -16.566 -12.569 1.00 91.50 432 GLU A N 1
ATOM 3566 C CA . GLU A 1 432 ? -7.507 -15.832 -11.310 1.00 91.50 432 GLU A CA 1
ATOM 3567 C C . GLU A 1 432 ? -7.056 -14.377 -11.418 1.00 91.50 432 GLU A C 1
ATOM 3569 O O . GLU A 1 432 ? -7.775 -13.483 -10.974 1.00 91.50 432 GLU A O 1
ATOM 3574 N N . GLN A 1 433 ? -5.928 -14.122 -12.085 1.00 93.44 433 GLN A N 1
ATOM 3575 C CA . GLN A 1 433 ? -5.480 -12.760 -12.373 1.00 93.44 433 GLN A CA 1
ATOM 3576 C C . GLN A 1 433 ? -6.506 -12.029 -13.238 1.00 93.44 433 GLN A C 1
ATOM 3578 O O . GLN A 1 433 ? -6.877 -10.904 -12.921 1.00 93.44 433 GLN A O 1
ATOM 3583 N N . VAL A 1 434 ? -7.033 -12.676 -14.283 1.00 92.00 434 VAL A N 1
ATOM 3584 C CA . VAL A 1 434 ? -8.090 -12.092 -15.123 1.00 92.00 434 VAL A CA 1
ATOM 3585 C C . VAL A 1 434 ? -9.322 -11.731 -14.288 1.00 92.00 434 VAL A C 1
ATOM 3587 O O . VAL A 1 434 ? -9.807 -10.613 -14.415 1.00 92.00 434 VAL A O 1
ATOM 3590 N N . LYS A 1 435 ? -9.769 -12.595 -13.363 1.00 90.06 435 LYS A N 1
ATOM 3591 C CA . LYS A 1 435 ? -10.897 -12.280 -12.462 1.00 90.06 435 LYS A CA 1
ATOM 3592 C C . LYS A 1 435 ? -10.647 -11.036 -11.608 1.00 90.06 435 LYS A C 1
ATOM 3594 O O . LYS A 1 435 ? -11.538 -10.198 -11.495 1.00 90.06 435 LYS A O 1
ATOM 3599 N N . VAL A 1 436 ? -9.455 -10.904 -11.018 1.00 91.06 436 VAL A N 1
ATOM 3600 C CA . VAL A 1 436 ? -9.084 -9.714 -10.228 1.00 91.06 436 VAL A CA 1
ATOM 3601 C C . VAL A 1 436 ? -9.101 -8.462 -11.106 1.00 91.06 436 VAL A C 1
ATOM 3603 O O . VAL A 1 436 ? -9.643 -7.429 -10.711 1.00 91.06 436 VAL A O 1
ATOM 3606 N N . LEU A 1 437 ? -8.539 -8.546 -12.313 1.00 90.19 437 LEU A N 1
ATOM 3607 C CA . LEU A 1 437 ? -8.480 -7.416 -13.238 1.00 90.19 437 LEU A CA 1
ATOM 3608 C C . LEU A 1 437 ? -9.856 -7.020 -13.788 1.00 90.19 437 LEU A C 1
ATOM 3610 O O . LEU A 1 437 ? -10.119 -5.826 -13.945 1.00 90.19 437 LEU A O 1
ATOM 3614 N N . ASP A 1 438 ? -10.743 -7.983 -14.032 1.00 88.56 438 ASP A N 1
ATOM 3615 C CA . ASP A 1 438 ? -12.108 -7.734 -14.495 1.00 88.56 438 ASP A CA 1
ATOM 3616 C C . ASP A 1 438 ? -12.911 -6.933 -13.461 1.00 88.56 438 ASP A C 1
ATOM 3618 O O . ASP A 1 438 ? -13.627 -6.001 -13.835 1.00 88.56 438 ASP A O 1
ATOM 3622 N N . CYS A 1 439 ? -12.722 -7.186 -12.158 1.00 85.56 439 CYS A N 1
ATOM 3623 C CA . CYS A 1 439 ? -13.335 -6.370 -11.102 1.00 85.56 439 CYS A CA 1
ATOM 3624 C C . CYS A 1 439 ? -12.954 -4.879 -11.202 1.00 85.56 439 CYS A C 1
ATOM 3626 O O . CYS A 1 439 ? -13.738 -4.012 -10.822 1.00 85.56 439 CYS A O 1
ATOM 3628 N N . LEU A 1 440 ? -11.774 -4.566 -11.746 1.00 82.50 440 LEU A N 1
ATOM 3629 C CA . LEU A 1 440 ? -11.295 -3.192 -11.930 1.00 82.50 440 LEU A CA 1
ATOM 3630 C C . LEU A 1 440 ? -11.681 -2.584 -13.286 1.00 82.50 440 LEU A C 1
ATOM 3632 O O . LEU A 1 440 ? -11.618 -1.365 -13.442 1.00 82.50 440 LEU A O 1
ATOM 3636 N N . ALA A 1 441 ? -12.059 -3.403 -14.270 1.00 70.75 441 ALA A N 1
ATOM 3637 C CA . ALA A 1 441 ? -12.404 -2.955 -15.619 1.00 70.75 441 ALA A CA 1
ATOM 3638 C C . ALA A 1 441 ? -13.847 -2.428 -15.740 1.00 70.75 441 ALA A C 1
ATOM 3640 O O . ALA A 1 441 ? -14.125 -1.611 -16.618 1.00 70.75 441 ALA A O 1
ATOM 3641 N N . PHE A 1 442 ? -14.755 -2.875 -14.865 1.00 50.53 442 PHE A N 1
ATOM 3642 C CA . PHE A 1 442 ? -16.196 -2.580 -14.926 1.00 50.53 442 PHE A CA 1
ATOM 3643 C C . PHE A 1 442 ? -16.693 -1.546 -13.894 1.00 50.53 442 PHE A C 1
ATOM 3645 O O . PHE A 1 442 ? -17.901 -1.459 -13.664 1.00 50.53 442 PHE A O 1
ATOM 3652 N N . ALA A 1 443 ? -15.802 -0.765 -13.272 1.00 41.41 443 ALA A N 1
ATOM 3653 C CA . ALA A 1 443 ? -16.125 0.046 -12.090 1.00 41.41 443 ALA A CA 1
ATOM 3654 C C . ALA A 1 443 ? -15.895 1.555 -12.213 1.00 41.41 443 ALA A C 1
ATOM 3656 O O . ALA A 1 443 ? -15.043 1.996 -13.012 1.00 41.41 443 ALA A O 1
#